Protein AF-A0A1C5AUF9-F1 (afdb_monomer)

InterPro domains:
  IPR007822 Lanthionine synthetase C-like [PF05147] (18-293)
  IPR007822 Lanthionine synthetase C-like [PR01950] (62-80)
  IPR007822 Lanthionine synthetase C-like [PR01950] (124-139)
  IPR007822 Lanthionine synthetase C-like [PR01950] (189-205)
  IPR007822 Lanthionine synthetase C-like [PR01950] (259-279)
  IPR007822 Lanthionine synthetase C-like [SM01260] (14-403)
  IPR033889 Type I lantibiotic biosynthesis cyclase [cd04793] (19-300)

pLDDT: mean 71.61, std 27.92, range [21.73, 98.44]

Secondary structure (DSSP, 8-state):
----PPPPPPPHHHHGGGBSSSSTTSHHHHHHHHHHHTSS-HHHHHHHHHHHTSSPPP-STT-BTTBSTTHHHHHHHHTTTTS--TTHHHHHHHHHHHHHHHHHHHHHHHHHHHTT--B-HHHH-SSSSHHHHHHHHHHH-TT-HHHHHHHHHHHHHTS-EEETTEEE-TT-BSS-SSTTS--TT-EEE-STTTSHHHHHHHHT-SS---TTHHHHHHHHHHHHHHH-EEETTTEEE--SEEEHHHHHHT-----S-----TTTSHHHHHHHHHHHHHHHT-HHHHHHHHHHHHT-------------PPPP--PPP--------------------------------------------PPPPP-------PPPP------HHHHTTSHHHHHHHHH-S-HHHHHHTTT--HHHHHHHHH-

Radius of gyration: 28.09 Å; Cα contacts (8 Å, |Δi|>4): 528; chains: 1; bounding box: 86×80×64 Å

Structure (mmCIF, N/CA/C/O backbone):
data_AF-A0A1C5AUF9-F1
#
_entry.id   AF-A0A1C5AUF9-F1
#
loop_
_atom_site.group_PDB
_atom_site.id
_atom_site.type_symbol
_atom_site.label_atom_id
_atom_site.label_alt_id
_atom_site.label_comp_id
_atom_site.label_asym_id
_atom_site.label_entity_id
_atom_site.label_seq_id
_atom_site.pdbx_PDB_ins_code
_atom_site.Cartn_x
_atom_site.Cartn_y
_atom_site.Cartn_z
_atom_site.occupancy
_atom_site.B_iso_or_equiv
_atom_site.auth_seq_id
_atom_site.auth_comp_id
_atom_site.auth_asym_id
_atom_site.auth_atom_id
_atom_site.pdbx_PDB_model_num
ATOM 1 N N . MET A 1 1 ? 33.845 -41.736 15.725 1.00 33.25 1 MET A N 1
ATOM 2 C CA . MET A 1 1 ? 33.008 -40.514 15.767 1.00 33.25 1 MET A CA 1
ATOM 3 C C . MET A 1 1 ? 33.434 -39.618 14.617 1.00 33.25 1 MET A C 1
ATOM 5 O O . MET A 1 1 ? 34.630 -39.524 14.386 1.00 33.25 1 MET A O 1
ATOM 9 N N . ALA A 1 2 ? 32.500 -38.995 13.899 1.00 22.56 2 ALA A N 1
ATOM 10 C CA . ALA A 1 2 ? 32.798 -38.002 12.867 1.00 22.56 2 ALA A CA 1
ATOM 11 C C . ALA A 1 2 ? 31.788 -36.859 13.002 1.00 22.56 2 ALA A C 1
ATOM 13 O O . ALA A 1 2 ? 30.585 -37.113 13.024 1.00 22.56 2 ALA A O 1
ATOM 14 N N . ALA A 1 3 ? 32.269 -35.625 13.149 1.00 23.73 3 ALA A N 1
ATOM 15 C CA . ALA A 1 3 ? 31.406 -34.461 13.301 1.00 23.73 3 ALA A CA 1
ATOM 16 C C . ALA A 1 3 ? 30.906 -34.001 11.926 1.00 23.73 3 ALA A C 1
ATOM 18 O O . ALA A 1 3 ? 31.696 -33.598 11.073 1.00 23.73 3 ALA A O 1
ATOM 19 N N . THR A 1 4 ? 29.594 -34.049 11.707 1.00 26.20 4 THR A N 1
ATOM 20 C CA . THR A 1 4 ? 28.961 -33.423 10.543 1.00 26.20 4 THR A CA 1
ATOM 21 C C . THR A 1 4 ? 28.940 -31.912 10.741 1.00 26.20 4 THR A C 1
ATOM 23 O O . THR A 1 4 ? 28.246 -31.422 11.632 1.00 26.20 4 THR A O 1
ATOM 26 N N . ALA A 1 5 ? 29.691 -31.175 9.922 1.00 27.53 5 ALA A N 1
ATOM 27 C CA . ALA A 1 5 ? 29.622 -29.718 9.905 1.00 27.53 5 ALA A CA 1
ATOM 28 C C . ALA A 1 5 ? 28.194 -29.257 9.560 1.00 27.53 5 ALA A C 1
ATOM 30 O O . ALA A 1 5 ? 27.571 -29.787 8.637 1.00 27.53 5 ALA A O 1
ATOM 31 N N . GLY A 1 6 ? 27.678 -28.285 10.316 1.00 25.98 6 GLY A N 1
ATOM 32 C CA . GLY A 1 6 ? 26.399 -27.643 10.012 1.00 25.98 6 GLY A CA 1
ATOM 33 C C . GLY A 1 6 ? 26.478 -26.778 8.746 1.00 25.98 6 GLY A C 1
ATOM 34 O O . GLY A 1 6 ? 27.580 -26.473 8.280 1.00 25.98 6 GLY A O 1
ATOM 35 N N . PRO A 1 7 ? 25.330 -26.364 8.180 1.00 29.45 7 PRO A N 1
ATOM 36 C CA . PRO A 1 7 ? 25.315 -25.457 7.040 1.00 29.45 7 PRO A CA 1
ATOM 37 C C . PRO A 1 7 ? 25.998 -24.134 7.409 1.00 29.45 7 PRO A C 1
ATOM 39 O O . PRO A 1 7 ? 25.666 -23.509 8.416 1.00 29.45 7 PRO A O 1
ATOM 42 N N . THR A 1 8 ? 26.949 -23.707 6.580 1.00 30.69 8 THR A N 1
ATOM 43 C CA . THR A 1 8 ? 27.569 -22.381 6.670 1.00 30.69 8 THR A CA 1
ATOM 44 C C . THR A 1 8 ? 26.497 -21.305 6.536 1.00 30.69 8 THR A C 1
ATOM 46 O O . THR A 1 8 ? 25.658 -21.387 5.636 1.00 30.69 8 THR A O 1
ATOM 49 N N . GLY A 1 9 ? 26.516 -20.311 7.427 1.00 26.94 9 GLY A N 1
ATOM 50 C CA . GLY A 1 9 ? 25.504 -19.257 7.458 1.00 26.94 9 GLY A CA 1
ATOM 51 C C . GLY A 1 9 ? 25.420 -18.485 6.141 1.00 26.94 9 GLY A C 1
ATOM 52 O O . GLY A 1 9 ? 26.437 -18.192 5.519 1.00 26.94 9 GLY A O 1
ATOM 53 N N . THR A 1 10 ? 24.201 -18.144 5.729 1.00 33.69 10 THR A N 1
ATOM 54 C CA . THR A 1 10 ? 23.951 -17.223 4.615 1.00 33.69 10 THR A CA 1
ATOM 55 C C . THR A 1 10 ? 24.486 -15.836 4.956 1.00 33.69 10 THR A C 1
ATOM 57 O O . THR A 1 10 ? 24.072 -15.255 5.961 1.00 33.69 10 THR A O 1
ATOM 60 N N . ASP A 1 11 ? 25.370 -15.294 4.119 1.00 31.67 11 ASP A N 1
ATOM 61 C CA . ASP A 1 11 ? 25.977 -13.981 4.337 1.00 31.67 11 ASP A CA 1
ATOM 62 C C . ASP A 1 11 ? 24.919 -12.875 4.468 1.00 31.67 11 ASP A C 1
ATOM 64 O O . ASP A 1 11 ? 24.238 -12.525 3.500 1.00 31.67 11 ASP A O 1
ATOM 68 N N . ALA A 1 12 ? 24.854 -12.228 5.636 1.00 35.97 12 ALA A N 1
ATOM 69 C CA . ALA A 1 12 ? 24.032 -11.029 5.844 1.00 35.97 12 ALA A CA 1
ATOM 70 C C . ALA A 1 12 ? 24.390 -9.892 4.858 1.00 35.97 12 ALA A C 1
ATOM 72 O O . ALA A 1 12 ? 23.558 -9.046 4.532 1.00 35.97 12 ALA A O 1
ATOM 73 N N . ASN A 1 13 ? 25.616 -9.923 4.324 1.00 39.50 13 ASN A N 1
ATOM 74 C CA . ASN A 1 13 ? 26.130 -9.020 3.295 1.00 39.50 13 ASN A CA 1
ATOM 75 C C . ASN A 1 13 ? 25.461 -9.221 1.912 1.00 39.50 13 ASN A C 1
ATOM 77 O O . ASN A 1 13 ? 25.527 -8.344 1.052 1.00 39.50 13 ASN A O 1
ATOM 81 N N . GLY A 1 14 ? 24.806 -10.366 1.679 1.00 43.06 14 GLY A N 1
ATOM 82 C CA . GLY A 1 14 ? 24.034 -10.640 0.464 1.00 43.06 14 GLY A CA 1
ATOM 83 C C . GLY A 1 14 ? 22.660 -9.964 0.466 1.00 43.06 14 GLY A C 1
ATOM 84 O O . GLY A 1 14 ? 22.284 -9.335 -0.523 1.00 43.06 14 GLY A O 1
ATOM 85 N N . ALA A 1 15 ? 21.940 -10.029 1.592 1.00 46.25 15 ALA A N 1
ATOM 86 C CA . ALA A 1 15 ? 20.560 -9.547 1.707 1.00 46.25 15 ALA A CA 1
ATOM 87 C C . ALA A 1 15 ? 20.418 -8.040 1.407 1.00 46.25 15 ALA A C 1
ATOM 89 O O . ALA A 1 15 ? 19.512 -7.630 0.680 1.00 46.25 15 ALA A O 1
ATOM 90 N N . GLY A 1 16 ? 21.358 -7.211 1.877 1.00 56.56 16 GLY A N 1
ATOM 91 C CA . GLY A 1 16 ? 21.344 -5.768 1.605 1.00 56.56 16 GLY A CA 1
ATOM 92 C C . GLY A 1 16 ? 21.433 -5.418 0.112 1.00 56.56 16 GLY A C 1
ATOM 93 O O . GLY A 1 16 ? 20.796 -4.470 -0.342 1.00 56.56 16 GLY A O 1
ATOM 94 N N . ARG A 1 17 ? 22.149 -6.221 -0.691 1.00 65.19 17 ARG A N 1
ATOM 95 C CA . ARG A 1 17 ? 22.413 -5.925 -2.114 1.00 65.19 17 ARG A CA 1
ATOM 96 C C . ARG A 1 17 ? 21.151 -5.920 -2.976 1.00 65.19 17 ARG A C 1
ATOM 98 O O . ARG A 1 17 ? 21.140 -5.240 -3.996 1.00 65.19 17 ARG A O 1
ATOM 105 N N . GLN A 1 18 ? 20.109 -6.651 -2.578 1.00 72.12 18 GLN A N 1
ATOM 106 C CA . GLN A 1 18 ? 18.855 -6.794 -3.332 1.00 72.12 18 GLN A CA 1
ATOM 107 C C . GLN A 1 18 ? 17.702 -5.966 -2.741 1.00 72.12 18 GLN A C 1
ATOM 109 O O . GLN A 1 18 ? 16.544 -6.196 -3.083 1.00 72.12 18 GLN A O 1
ATOM 114 N N . SER A 1 19 ? 18.012 -5.017 -1.850 1.00 79.06 19 SER A N 1
ATOM 115 C CA . SER A 1 19 ? 17.078 -3.985 -1.388 1.00 79.06 19 SER A CA 1
ATOM 116 C C . SER A 1 19 ? 16.776 -2.978 -2.506 1.00 79.06 19 SER A C 1
ATOM 118 O O . SER A 1 19 ? 17.688 -2.525 -3.203 1.00 79.06 19 SER A O 1
ATOM 120 N N . LEU A 1 20 ? 15.503 -2.605 -2.646 1.00 79.25 20 LEU A N 1
ATOM 121 C CA . LEU A 1 20 ? 15.042 -1.492 -3.486 1.00 79.25 20 LEU A CA 1
ATOM 122 C C . LEU A 1 20 ? 15.353 -0.126 -2.848 1.00 79.25 20 LEU A C 1
ATOM 124 O O . LEU A 1 20 ? 15.585 0.841 -3.562 1.00 79.25 20 LEU A O 1
ATOM 128 N N . ALA A 1 21 ? 15.361 -0.054 -1.511 1.00 73.12 21 ALA A N 1
ATOM 129 C CA . ALA A 1 21 ? 15.494 1.196 -0.757 1.00 73.12 21 ALA A CA 1
ATOM 130 C C . ALA A 1 21 ? 16.937 1.542 -0.352 1.00 73.12 21 ALA A C 1
ATOM 132 O O . ALA A 1 21 ? 17.214 2.696 -0.053 1.00 73.12 21 ALA A O 1
ATOM 133 N N . THR A 1 22 ? 17.825 0.545 -0.276 1.00 73.69 22 THR A N 1
ATOM 134 C CA . THR A 1 22 ? 19.182 0.663 0.306 1.00 73.69 22 THR A CA 1
ATOM 135 C C . THR A 1 22 ? 20.179 -0.297 -0.367 1.00 73.69 22 THR A C 1
ATOM 137 O O . THR A 1 22 ? 21.037 -0.888 0.293 1.00 73.69 22 THR A O 1
ATOM 140 N N . GLY A 1 23 ? 19.975 -0.605 -1.648 1.00 77.94 23 GLY A N 1
ATOM 141 C CA . GLY A 1 23 ? 20.670 -1.695 -2.333 1.00 77.94 23 GLY A CA 1
ATOM 142 C C . GLY A 1 23 ? 20.795 -1.470 -3.833 1.00 77.94 23 GLY A C 1
ATOM 143 O O . GLY A 1 23 ? 20.321 -0.478 -4.382 1.00 77.94 23 GLY A O 1
ATOM 144 N N . ALA A 1 24 ? 21.436 -2.415 -4.522 1.00 81.00 24 ALA A N 1
ATOM 145 C CA . ALA A 1 24 ? 21.820 -2.259 -5.923 1.00 81.00 24 ALA A CA 1
ATOM 146 C C . ALA A 1 24 ? 20.633 -2.205 -6.903 1.00 81.00 24 ALA A C 1
ATOM 148 O O . ALA A 1 24 ? 20.858 -1.942 -8.078 1.00 81.00 24 ALA A O 1
ATOM 149 N N . VAL A 1 25 ? 19.397 -2.441 -6.447 1.00 82.19 25 VAL A N 1
ATOM 150 C CA . VAL A 1 25 ? 18.177 -2.394 -7.272 1.00 82.19 25 VAL A CA 1
ATOM 151 C C . VAL A 1 25 ? 17.653 -0.960 -7.448 1.00 82.19 25 VAL A C 1
ATOM 153 O O . VAL A 1 25 ? 17.018 -0.684 -8.459 1.00 82.19 25 VAL A O 1
ATOM 156 N N . GLY A 1 26 ? 17.952 -0.040 -6.521 1.00 84.19 26 GLY A N 1
ATOM 157 C CA . GLY A 1 26 ? 17.524 1.366 -6.593 1.00 84.19 26 GLY A CA 1
ATOM 158 C C . GLY A 1 26 ? 18.248 2.200 -7.668 1.00 84.19 26 GLY A C 1
ATOM 159 O O . GLY A 1 26 ? 17.587 2.717 -8.569 1.00 84.19 26 GLY A O 1
ATOM 160 N N . PRO A 1 27 ? 19.594 2.305 -7.652 1.00 88.44 27 PRO A N 1
ATOM 161 C CA . PRO A 1 27 ? 20.348 3.155 -8.585 1.00 88.44 27 PRO A CA 1
ATOM 162 C C . PRO A 1 27 ? 20.117 2.909 -10.088 1.00 88.44 27 PRO A C 1
ATOM 164 O O . PRO A 1 27 ? 20.083 3.882 -10.842 1.00 88.44 27 PRO A O 1
ATOM 167 N N . PRO A 1 28 ? 19.915 1.664 -10.570 1.00 89.75 28 PRO A N 1
ATOM 168 C CA . PRO A 1 28 ? 19.594 1.438 -11.973 1.00 89.75 28 PRO A CA 1
ATOM 169 C C . PRO A 1 28 ? 18.225 2.006 -12.385 1.00 89.75 28 PRO A C 1
ATOM 171 O O . PRO A 1 28 ? 18.042 2.265 -13.568 1.00 89.75 28 PRO A O 1
ATOM 174 N N . ILE A 1 29 ? 17.287 2.243 -11.453 1.00 90.25 29 ILE A N 1
ATOM 175 C CA . ILE A 1 29 ? 15.994 2.884 -11.757 1.00 90.25 29 ILE A CA 1
ATOM 176 C C . ILE A 1 29 ? 16.209 4.357 -12.111 1.00 90.25 29 ILE A C 1
ATOM 178 O O . ILE A 1 29 ? 15.753 4.781 -13.165 1.00 90.25 29 ILE A O 1
ATOM 182 N N . LEU A 1 30 ? 16.974 5.117 -11.313 1.00 88.12 30 LEU A N 1
ATOM 183 C CA . LEU A 1 30 ? 17.338 6.501 -11.663 1.00 88.12 30 LEU A CA 1
ATOM 184 C C . LEU A 1 30 ? 18.057 6.563 -13.022 1.00 88.12 30 LEU A C 1
ATOM 186 O O . LEU A 1 30 ? 17.772 7.438 -13.834 1.00 88.12 30 LEU A O 1
ATOM 190 N N . ALA A 1 31 ? 18.952 5.612 -13.302 1.00 88.88 31 ALA A N 1
ATOM 191 C CA . ALA A 1 31 ? 19.637 5.547 -14.592 1.00 88.88 31 ALA A CA 1
ATOM 192 C C . ALA A 1 31 ? 18.696 5.211 -15.767 1.00 88.88 31 ALA A C 1
ATOM 194 O O . ALA A 1 31 ? 18.905 5.716 -16.866 1.00 88.88 31 ALA A O 1
ATOM 195 N N . ILE A 1 32 ? 17.657 4.399 -15.547 1.00 91.81 32 ILE A N 1
ATOM 196 C CA . ILE A 1 32 ? 16.597 4.138 -16.534 1.00 91.81 32 ILE A CA 1
ATOM 197 C C . ILE A 1 32 ? 15.763 5.398 -16.784 1.00 91.81 32 ILE A C 1
ATOM 199 O O . ILE A 1 32 ? 15.571 5.756 -17.939 1.00 91.81 32 ILE A O 1
ATOM 203 N N . GLU A 1 33 ? 15.311 6.090 -15.735 1.00 91.69 33 GLU A N 1
ATOM 204 C CA . GLU A 1 33 ? 14.531 7.333 -15.862 1.00 91.69 33 GLU A CA 1
ATOM 205 C C . GLU A 1 33 ? 15.340 8.400 -16.629 1.00 91.69 33 GLU A C 1
ATOM 207 O O . GLU A 1 33 ? 14.836 8.983 -17.588 1.00 91.69 33 GLU A O 1
ATOM 212 N N . ARG A 1 34 ? 16.637 8.551 -16.315 1.00 91.38 34 ARG A N 1
ATOM 213 C CA . ARG A 1 34 ? 17.570 9.427 -17.052 1.00 91.38 34 ARG A CA 1
ATOM 214 C C . ARG A 1 34 ? 17.791 9.000 -18.511 1.00 91.38 34 ARG A C 1
ATOM 216 O O . ARG A 1 34 ? 17.912 9.842 -19.395 1.00 91.38 34 ARG A O 1
ATOM 223 N N . ALA A 1 35 ? 17.813 7.699 -18.797 1.00 93.56 35 ALA A N 1
ATOM 224 C CA . ALA A 1 35 ? 17.919 7.186 -20.167 1.00 93.56 35 ALA A CA 1
ATOM 225 C C . ALA A 1 35 ? 16.592 7.257 -20.961 1.00 93.56 35 ALA A C 1
ATOM 227 O O . ALA A 1 35 ? 16.604 7.126 -22.187 1.00 93.56 35 ALA A O 1
ATOM 228 N N . LEU A 1 36 ? 15.458 7.469 -20.281 1.00 90.44 36 LEU A N 1
ATOM 229 C CA . LEU A 1 36 ? 14.142 7.721 -20.878 1.00 90.44 36 LEU A CA 1
ATOM 230 C C . LEU A 1 36 ? 13.905 9.219 -21.136 1.00 90.44 36 LEU A C 1
ATOM 232 O O . LEU A 1 36 ? 13.379 9.567 -22.189 1.00 90.44 36 LEU A O 1
ATOM 236 N N . ASN A 1 37 ? 14.305 10.101 -20.210 1.00 92.81 37 ASN A N 1
ATOM 237 C CA . ASN A 1 37 ? 14.143 11.556 -20.346 1.00 92.81 37 ASN A CA 1
ATOM 238 C C . ASN A 1 37 ? 15.262 12.238 -21.170 1.00 92.81 37 ASN A C 1
ATOM 240 O O . ASN A 1 37 ? 15.118 13.397 -21.554 1.00 92.81 37 ASN A O 1
ATOM 244 N N . GLY A 1 38 ? 16.356 11.526 -21.470 1.00 92.62 38 GLY A N 1
ATOM 245 C CA . GLY A 1 38 ? 17.486 12.018 -22.269 1.00 92.62 38 GLY A CA 1
ATOM 246 C C . GLY A 1 38 ? 18.614 12.686 -21.470 1.00 92.62 38 GLY A C 1
ATOM 247 O O . GLY A 1 38 ? 19.607 13.095 -22.067 1.00 92.62 38 GLY A O 1
ATOM 248 N N . ALA A 1 39 ? 18.511 12.761 -20.139 1.00 92.19 39 ALA A N 1
ATOM 249 C CA . ALA A 1 39 ? 19.560 13.262 -19.245 1.00 92.19 39 ALA A CA 1
ATOM 250 C C . ALA A 1 39 ? 20.654 12.216 -18.918 1.00 92.19 39 ALA A C 1
ATOM 252 O O . ALA A 1 39 ? 21.554 12.477 -18.119 1.00 92.19 39 ALA A O 1
ATOM 253 N N . GLY A 1 40 ? 20.587 11.023 -19.513 1.00 93.12 40 GLY A N 1
ATOM 254 C CA . GLY A 1 40 ? 21.568 9.947 -19.375 1.00 93.12 40 GLY A CA 1
ATOM 255 C C . GLY A 1 40 ? 21.466 8.921 -20.507 1.00 93.12 40 GLY A C 1
ATOM 256 O O . GLY A 1 40 ? 20.676 9.079 -21.437 1.00 93.12 40 GLY A O 1
ATOM 257 N N . ASP A 1 41 ? 22.274 7.860 -20.440 1.00 94.12 41 ASP A N 1
ATOM 258 C CA . ASP A 1 41 ? 22.422 6.896 -21.535 1.00 94.12 41 ASP A CA 1
ATOM 259 C C . ASP A 1 41 ? 22.083 5.440 -21.152 1.00 94.12 41 ASP A C 1
ATOM 261 O O . ASP A 1 41 ? 22.224 4.990 -20.009 1.00 94.12 41 ASP A O 1
ATOM 265 N N . TRP A 1 42 ? 21.671 4.664 -22.159 1.00 95.19 42 TRP A N 1
ATOM 266 C CA . TRP A 1 42 ? 21.262 3.268 -21.982 1.00 95.19 42 TRP A CA 1
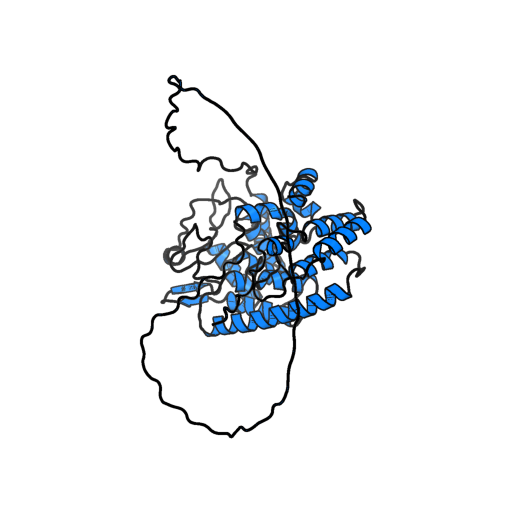ATOM 267 C C . TRP A 1 42 ? 22.409 2.294 -21.680 1.00 95.19 42 TRP A C 1
ATOM 269 O O . TRP A 1 42 ? 22.140 1.220 -21.145 1.00 95.19 42 TRP A O 1
ATOM 279 N N . THR A 1 43 ? 23.666 2.643 -21.959 1.00 95.88 43 THR A N 1
ATOM 280 C CA . THR A 1 43 ? 24.844 1.833 -21.598 1.00 95.88 43 THR A CA 1
ATOM 281 C C . THR A 1 43 ? 25.077 1.903 -20.094 1.00 95.88 43 THR A C 1
ATOM 283 O O . THR A 1 43 ? 25.205 0.868 -19.442 1.00 95.88 43 THR A O 1
ATOM 286 N N . THR A 1 44 ? 25.041 3.110 -19.520 1.00 93.50 44 THR A N 1
ATOM 287 C CA . THR A 1 44 ? 25.112 3.331 -18.067 1.00 93.50 44 THR A CA 1
ATOM 288 C C . THR A 1 44 ? 23.960 2.630 -17.345 1.00 93.50 44 THR A C 1
ATOM 290 O O . THR A 1 44 ? 24.196 1.873 -16.398 1.00 93.50 44 THR A O 1
ATOM 293 N N . ALA A 1 45 ? 22.724 2.786 -17.834 1.00 91.94 45 ALA A N 1
ATOM 294 C CA . ALA A 1 45 ? 21.568 2.063 -17.302 1.00 91.94 45 ALA A CA 1
ATOM 295 C C . ALA A 1 45 ? 21.747 0.533 -17.384 1.00 91.94 45 ALA A C 1
ATOM 297 O O . ALA A 1 45 ? 21.507 -0.173 -16.402 1.00 91.94 45 ALA A O 1
ATOM 298 N N . HIS A 1 46 ? 22.224 0.004 -18.517 1.00 92.44 46 HIS A N 1
ATOM 299 C CA . HIS A 1 46 ? 22.445 -1.432 -18.698 1.00 92.44 46 HIS A CA 1
ATOM 300 C C . HIS A 1 46 ? 23.544 -1.989 -17.782 1.00 92.44 46 HIS A C 1
ATOM 302 O O . HIS A 1 46 ? 23.338 -3.023 -17.146 1.00 92.44 46 HIS A O 1
ATOM 308 N N . HIS A 1 47 ? 24.676 -1.292 -17.640 1.00 91.12 47 HIS A N 1
ATOM 309 C CA . HIS A 1 47 ? 25.742 -1.671 -16.707 1.00 91.12 47 HIS A CA 1
ATOM 310 C C . HIS A 1 47 ? 25.245 -1.722 -15.256 1.00 91.12 47 HIS A C 1
ATOM 312 O O . HIS A 1 47 ? 25.588 -2.646 -14.514 1.00 91.12 47 HIS A O 1
ATOM 318 N N . LEU A 1 48 ? 24.407 -0.765 -14.848 1.00 90.94 48 LEU A N 1
ATOM 319 C CA . LEU A 1 48 ? 23.825 -0.739 -13.507 1.00 90.94 48 LEU A CA 1
ATOM 320 C C . LEU A 1 48 ? 22.816 -1.879 -13.294 1.00 90.94 48 LEU A C 1
ATOM 322 O O . LEU A 1 48 ? 22.902 -2.560 -12.270 1.00 90.94 48 LEU A O 1
ATOM 326 N N . VAL A 1 49 ? 21.933 -2.158 -14.264 1.00 89.44 49 VAL A N 1
ATOM 327 C CA . VAL A 1 49 ? 21.011 -3.312 -14.220 1.00 89.44 49 VAL A CA 1
ATOM 328 C C . VAL A 1 49 ? 21.788 -4.627 -14.136 1.00 89.44 49 VAL A C 1
ATOM 330 O O . VAL A 1 49 ? 21.549 -5.420 -13.226 1.00 89.44 49 VAL A O 1
ATOM 333 N N . ALA A 1 50 ? 22.768 -4.839 -15.020 1.00 86.62 50 ALA A N 1
ATOM 334 C CA . ALA A 1 50 ? 23.590 -6.047 -15.037 1.00 86.62 50 ALA A CA 1
ATOM 335 C C . ALA A 1 50 ? 24.360 -6.237 -13.719 1.00 86.62 50 ALA A C 1
ATOM 337 O O . ALA A 1 50 ? 24.443 -7.354 -13.205 1.00 86.62 50 ALA A O 1
ATOM 338 N N . ARG A 1 51 ? 24.867 -5.150 -13.114 1.00 86.00 51 ARG A N 1
ATOM 339 C CA . ARG A 1 51 ? 25.501 -5.177 -11.786 1.00 86.00 51 ARG A CA 1
ATOM 340 C C . ARG A 1 51 ? 24.508 -5.568 -10.688 1.00 86.00 51 ARG A C 1
ATOM 342 O O . ARG A 1 51 ? 24.867 -6.369 -9.825 1.00 86.00 51 ARG A O 1
ATOM 349 N N . ALA A 1 52 ? 23.278 -5.056 -10.725 1.00 83.94 52 ALA A N 1
ATOM 350 C CA . ALA A 1 52 ? 22.221 -5.388 -9.767 1.00 83.94 52 ALA A CA 1
ATOM 351 C C . ALA A 1 52 ? 21.802 -6.869 -9.839 1.00 83.94 52 ALA A C 1
ATOM 353 O O . ALA A 1 52 ? 21.652 -7.520 -8.806 1.00 83.94 52 ALA A O 1
ATOM 354 N N . THR A 1 53 ? 21.685 -7.426 -11.049 1.00 82.56 53 THR A N 1
ATOM 355 C CA . THR A 1 53 ? 21.286 -8.826 -11.290 1.00 82.56 53 THR A CA 1
ATOM 356 C C . THR A 1 53 ? 22.462 -9.805 -11.409 1.00 82.56 53 THR A C 1
ATOM 358 O O . THR A 1 53 ? 22.259 -10.964 -11.759 1.00 82.56 53 THR A O 1
ATOM 361 N N . SER A 1 54 ? 23.694 -9.366 -11.127 1.00 79.00 54 SER A N 1
ATOM 362 C CA . SER A 1 54 ? 24.929 -10.169 -11.245 1.00 79.00 54 SER A CA 1
ATOM 363 C C . SER A 1 54 ? 25.046 -11.319 -10.236 1.00 79.00 54 SER A C 1
ATOM 365 O O . SER A 1 54 ? 25.896 -12.194 -10.381 1.00 79.00 54 SER A O 1
ATOM 367 N N . SER A 1 55 ? 24.235 -11.295 -9.177 1.00 73.31 55 SER A N 1
ATOM 368 C CA . SER A 1 55 ? 24.272 -12.236 -8.054 1.00 73.31 55 SER A CA 1
ATOM 369 C C . SER A 1 55 ? 22.970 -13.053 -8.000 1.00 73.31 55 SER A C 1
ATOM 371 O O . SER A 1 55 ? 21.933 -12.533 -8.416 1.00 73.31 55 SER A O 1
ATOM 373 N N . PRO A 1 56 ? 22.970 -14.293 -7.468 1.00 77.38 56 PRO A N 1
ATOM 374 C CA . PRO A 1 56 ? 21.754 -15.098 -7.336 1.00 77.38 56 PRO A CA 1
ATOM 375 C C . PRO A 1 56 ? 20.638 -14.349 -6.594 1.00 77.38 56 PRO A C 1
ATOM 377 O O . PRO A 1 56 ? 20.838 -13.889 -5.471 1.00 77.38 56 PRO A O 1
ATOM 380 N N . ILE A 1 57 ? 19.476 -14.209 -7.234 1.00 82.12 57 ILE A N 1
ATOM 381 C CA . ILE A 1 57 ? 18.328 -13.456 -6.707 1.00 82.12 57 ILE A CA 1
ATOM 382 C C . ILE A 1 57 ? 17.608 -14.291 -5.639 1.00 82.12 57 ILE A C 1
ATOM 384 O O . ILE A 1 57 ? 17.293 -15.455 -5.898 1.00 82.12 57 ILE A O 1
ATOM 388 N N . ASP A 1 58 ? 17.312 -13.712 -4.469 1.00 81.88 58 ASP A N 1
ATOM 389 C CA . ASP A 1 58 ? 16.509 -14.401 -3.453 1.00 81.88 58 ASP A CA 1
ATOM 390 C C . ASP A 1 58 ? 15.075 -14.602 -3.966 1.00 81.88 58 ASP A C 1
ATOM 392 O O . ASP A 1 58 ? 14.374 -13.659 -4.343 1.00 81.88 58 ASP A O 1
ATOM 396 N N . ALA A 1 59 ? 14.671 -15.870 -4.006 1.00 83.81 59 ALA A N 1
ATOM 397 C CA . ALA A 1 59 ? 13.402 -16.374 -4.517 1.00 83.81 59 ALA A CA 1
ATOM 398 C C . ALA A 1 59 ? 12.617 -17.139 -3.424 1.00 83.81 59 ALA A C 1
ATOM 400 O O . ALA A 1 59 ? 11.812 -18.029 -3.716 1.00 83.81 59 ALA A O 1
ATOM 401 N N . GLY A 1 60 ? 12.902 -16.852 -2.150 1.00 82.56 60 GLY A N 1
ATOM 402 C CA . GLY A 1 60 ? 12.250 -17.429 -0.981 1.00 82.56 60 GLY A CA 1
ATOM 403 C C . GLY A 1 60 ? 10.827 -16.906 -0.748 1.00 82.56 60 GLY A C 1
ATOM 404 O O . GLY A 1 60 ? 10.326 -16.022 -1.430 1.00 82.56 60 GLY A O 1
ATOM 405 N N . ARG A 1 61 ? 10.136 -17.449 0.261 1.00 81.88 61 ARG A N 1
ATOM 406 C CA . ARG A 1 61 ? 8.751 -17.041 0.590 1.00 81.88 61 ARG A CA 1
ATOM 407 C C . ARG A 1 61 ? 8.629 -15.747 1.405 1.00 81.88 61 ARG A C 1
ATOM 409 O O . ARG A 1 61 ? 7.516 -15.269 1.590 1.00 81.88 61 ARG A O 1
ATOM 416 N N . HIS A 1 62 ? 9.744 -15.229 1.916 1.00 79.56 62 HIS A N 1
ATOM 417 C CA . HIS A 1 62 ? 9.799 -14.090 2.838 1.00 79.56 62 HIS A CA 1
ATOM 418 C C . HIS A 1 62 ? 10.006 -12.735 2.127 1.00 79.56 62 HIS A C 1
ATOM 420 O O . HIS A 1 62 ? 9.951 -11.688 2.765 1.00 79.56 62 HIS A O 1
ATOM 426 N N . ILE A 1 63 ? 10.268 -12.769 0.818 1.00 82.56 63 ILE A N 1
ATOM 427 C CA . ILE A 1 63 ? 10.593 -11.618 -0.032 1.00 82.56 63 ILE A CA 1
ATOM 428 C C . ILE A 1 63 ? 9.340 -10.810 -0.412 1.00 82.56 63 ILE A C 1
ATOM 430 O O . ILE A 1 63 ? 8.220 -11.317 -0.332 1.00 82.56 63 ILE A O 1
ATOM 434 N N . GLY A 1 64 ? 9.514 -9.573 -0.880 1.00 85.75 64 GLY A N 1
ATOM 435 C CA . GLY A 1 64 ? 8.413 -8.670 -1.242 1.00 85.75 64 GLY A CA 1
ATOM 436 C C . GLY A 1 64 ? 8.832 -7.612 -2.256 1.00 85.75 64 GLY A C 1
ATOM 437 O O . GLY A 1 64 ? 9.888 -7.730 -2.872 1.00 85.75 64 GLY A O 1
ATOM 438 N N . LEU A 1 65 ? 8.018 -6.571 -2.450 1.00 87.25 65 LEU A N 1
ATOM 439 C CA . LEU A 1 65 ? 8.291 -5.534 -3.457 1.00 87.25 65 LEU A CA 1
ATOM 440 C C . LEU A 1 65 ? 9.654 -4.852 -3.258 1.00 87.25 65 LEU A C 1
ATOM 442 O O . LEU A 1 65 ? 10.297 -4.478 -4.233 1.00 87.25 65 LEU A O 1
ATOM 446 N N . TYR A 1 66 ? 10.108 -4.721 -2.010 1.00 85.19 66 TYR A N 1
ATOM 447 C CA . TYR A 1 66 ? 11.340 -4.006 -1.676 1.00 85.19 66 TYR A CA 1
ATOM 448 C C . TYR A 1 66 ? 12.585 -4.893 -1.554 1.00 85.19 66 TYR A C 1
ATOM 450 O O . TYR A 1 66 ? 13.670 -4.364 -1.312 1.00 85.19 66 TYR A O 1
ATOM 458 N N . HIS A 1 67 ? 12.467 -6.216 -1.717 1.00 84.38 67 HIS A N 1
ATOM 459 C CA . HIS A 1 67 ? 13.608 -7.126 -1.607 1.00 84.38 67 HIS A CA 1
ATOM 460 C C . HIS A 1 67 ? 13.449 -8.390 -2.464 1.00 84.38 67 HIS A C 1
ATOM 462 O O . HIS A 1 67 ? 12.409 -9.042 -2.414 1.00 84.38 67 HIS A O 1
ATOM 468 N N . GLY A 1 68 ? 14.503 -8.779 -3.189 1.00 83.75 68 GLY A N 1
ATOM 469 C CA . GLY A 1 68 ? 14.581 -10.064 -3.899 1.00 83.75 68 GLY A CA 1
ATOM 470 C C . GLY A 1 68 ? 13.764 -10.126 -5.199 1.00 83.75 68 GLY A C 1
ATOM 471 O O . GLY A 1 68 ? 13.628 -9.141 -5.928 1.00 83.75 68 GLY A O 1
ATOM 472 N N . ALA A 1 69 ? 13.235 -11.309 -5.526 1.00 84.69 69 ALA A N 1
ATOM 473 C CA . ALA A 1 69 ? 12.612 -11.607 -6.820 1.00 84.69 69 ALA A CA 1
ATOM 474 C C . ALA A 1 69 ? 11.374 -10.776 -7.244 1.00 84.69 69 ALA A C 1
ATOM 476 O O . ALA A 1 69 ? 11.082 -10.814 -8.439 1.00 84.69 69 ALA A O 1
ATOM 477 N N . PRO A 1 70 ? 10.643 -10.038 -6.379 1.00 86.25 70 PRO A N 1
ATOM 478 C CA . PRO A 1 70 ? 9.649 -9.046 -6.814 1.00 86.25 70 PRO A CA 1
ATOM 479 C C . PRO A 1 70 ? 10.239 -7.645 -7.062 1.00 86.25 70 PRO A C 1
ATOM 481 O O . PRO A 1 70 ? 9.721 -6.917 -7.909 1.00 86.25 70 PRO A O 1
ATOM 484 N N . ALA A 1 71 ? 11.346 -7.284 -6.403 1.00 87.31 71 ALA A N 1
ATOM 485 C CA . ALA A 1 71 ? 12.027 -6.002 -6.608 1.00 87.31 71 ALA A CA 1
ATOM 486 C C . ALA A 1 71 ? 12.716 -5.923 -7.984 1.00 87.31 71 ALA A C 1
ATOM 488 O O . ALA A 1 71 ? 12.699 -4.883 -8.641 1.00 87.31 71 ALA A O 1
ATOM 489 N N . VAL A 1 72 ? 13.286 -7.036 -8.463 1.00 86.06 72 VAL A N 1
ATOM 490 C CA . VAL A 1 72 ? 13.969 -7.071 -9.769 1.00 86.06 72 VAL A CA 1
ATOM 491 C C . VAL A 1 72 ? 13.001 -6.855 -10.950 1.00 86.06 72 VAL A C 1
ATOM 493 O O . VAL A 1 72 ? 13.320 -6.035 -11.804 1.00 86.06 72 VAL A O 1
ATOM 496 N N . PRO A 1 73 ? 11.803 -7.473 -11.026 1.00 86.62 73 PRO A N 1
ATOM 497 C CA . PRO A 1 73 ? 10.770 -7.097 -11.992 1.00 86.62 73 PRO A CA 1
ATOM 498 C C . PRO A 1 73 ? 10.361 -5.633 -11.919 1.00 86.62 73 PRO A C 1
ATOM 500 O O . PRO A 1 73 ? 10.196 -5.033 -12.970 1.00 86.62 73 PRO A O 1
ATOM 503 N N . PHE A 1 74 ? 10.226 -5.042 -10.725 1.00 88.69 74 PHE A N 1
ATOM 504 C CA . PHE A 1 74 ? 9.903 -3.617 -10.618 1.00 88.69 74 PHE A CA 1
ATOM 505 C C . PHE A 1 74 ? 10.943 -2.756 -11.358 1.00 88.69 74 PHE A C 1
ATOM 507 O O . PHE A 1 74 ? 10.580 -1.958 -12.220 1.00 88.69 74 PHE A O 1
ATOM 514 N N . LEU A 1 75 ? 12.233 -3.017 -11.116 1.00 89.75 75 LEU A N 1
ATOM 515 C CA . LEU A 1 75 ? 13.344 -2.413 -11.855 1.00 89.75 75 LEU A CA 1
ATOM 516 C C . LEU A 1 75 ? 13.269 -2.692 -13.371 1.00 89.75 75 LEU A C 1
ATOM 518 O O . LEU A 1 75 ? 13.267 -1.764 -14.178 1.00 89.75 75 LEU A O 1
ATOM 522 N N . LEU A 1 76 ? 13.199 -3.963 -13.781 1.00 90.06 76 LEU A N 1
ATOM 523 C CA . LEU A 1 76 ? 13.229 -4.333 -15.203 1.00 90.06 76 LEU A CA 1
ATOM 524 C C . LEU A 1 76 ? 12.007 -3.820 -15.980 1.00 90.06 76 LEU A C 1
ATOM 526 O O . LEU A 1 76 ? 12.078 -3.692 -17.200 1.00 90.06 76 LEU A O 1
ATOM 530 N N . ASN A 1 77 ? 10.900 -3.524 -15.296 1.00 90.31 77 ASN A N 1
ATOM 531 C CA . ASN A 1 77 ? 9.688 -2.994 -15.906 1.00 90.31 77 ASN A CA 1
ATOM 532 C C . ASN A 1 77 ? 9.666 -1.464 -16.027 1.00 90.31 77 ASN A C 1
ATOM 534 O O . ASN A 1 77 ? 8.890 -0.957 -16.834 1.00 90.31 77 ASN A O 1
ATOM 538 N N . ALA A 1 78 ? 10.520 -0.731 -15.304 1.00 89.25 78 ALA A N 1
ATOM 539 C CA . ALA A 1 78 ? 10.768 0.681 -15.603 1.00 89.25 78 ALA A CA 1
ATOM 540 C C . ALA A 1 78 ? 11.431 0.833 -16.987 1.00 89.25 78 ALA A C 1
ATOM 542 O O . ALA A 1 78 ? 11.078 1.712 -17.766 1.00 89.25 78 ALA A O 1
ATOM 543 N N . ALA A 1 79 ? 12.323 -0.099 -17.351 1.00 90.69 79 ALA A N 1
ATOM 544 C CA . ALA A 1 79 ? 13.080 -0.082 -18.608 1.00 90.69 79 ALA A CA 1
ATOM 545 C C . ALA A 1 79 ? 12.262 -0.361 -19.889 1.00 90.69 79 ALA A C 1
ATOM 547 O O . ALA A 1 79 ? 12.859 -0.584 -20.946 1.00 90.69 79 ALA A O 1
ATOM 548 N N . THR A 1 80 ? 10.928 -0.393 -19.794 1.00 90.69 80 THR A N 1
ATOM 549 C CA . THR A 1 80 ? 9.997 -0.628 -20.911 1.00 90.69 80 THR A CA 1
ATOM 550 C C . THR A 1 80 ? 8.912 0.452 -21.006 1.00 90.69 80 THR A C 1
ATOM 552 O O . THR A 1 80 ? 7.831 0.175 -21.517 1.00 90.69 80 THR A O 1
ATOM 555 N N . ALA A 1 81 ? 9.158 1.652 -20.466 1.00 88.44 81 ALA A N 1
ATOM 556 C CA . ALA A 1 81 ? 8.227 2.785 -20.523 1.00 88.44 81 ALA A CA 1
ATOM 557 C C . ALA A 1 81 ? 8.179 3.489 -21.900 1.00 88.44 81 ALA A C 1
ATOM 559 O O . ALA A 1 81 ? 7.286 4.289 -22.144 1.00 88.44 81 ALA A O 1
ATOM 560 N N . ASP A 1 82 ? 9.121 3.174 -22.793 1.00 90.69 82 ASP A N 1
ATOM 561 C CA . ASP A 1 82 ? 9.198 3.603 -24.198 1.00 90.69 82 ASP A CA 1
ATOM 562 C C . ASP A 1 82 ? 8.822 2.467 -25.176 1.00 90.69 82 ASP A C 1
ATOM 564 O O . ASP A 1 82 ? 9.357 2.383 -26.283 1.00 90.69 82 ASP A O 1
ATOM 568 N N . ASP A 1 83 ? 7.976 1.533 -24.726 1.00 88.81 83 ASP A N 1
ATOM 569 C CA . ASP A 1 83 ? 7.507 0.330 -25.438 1.00 88.81 83 ASP A CA 1
ATOM 570 C C . ASP A 1 83 ? 8.596 -0.667 -25.901 1.00 88.81 83 ASP A C 1
ATOM 572 O O . ASP A 1 83 ? 8.308 -1.656 -26.581 1.00 88.81 83 ASP A O 1
ATOM 576 N N . ARG A 1 84 ? 9.860 -0.490 -25.487 1.00 90.56 84 ARG A N 1
ATOM 577 C CA . ARG A 1 84 ? 10.974 -1.393 -25.840 1.00 90.56 84 ARG A CA 1
ATOM 578 C C . ARG A 1 84 ? 11.302 -2.366 -24.706 1.00 90.56 84 ARG A C 1
ATOM 580 O O . ARG A 1 84 ? 11.958 -1.999 -23.731 1.00 90.56 84 ARG A O 1
ATOM 587 N N . ASP A 1 85 ? 10.931 -3.642 -24.846 1.00 89.38 85 ASP A N 1
ATOM 588 C CA . ASP A 1 85 ? 11.292 -4.669 -23.852 1.00 89.38 85 ASP A CA 1
ATOM 589 C C . ASP A 1 85 ? 12.753 -5.144 -23.977 1.00 89.38 85 ASP A C 1
ATOM 591 O O . ASP A 1 85 ? 13.065 -6.195 -24.540 1.00 89.38 85 ASP A O 1
ATOM 595 N N . ARG A 1 86 ? 13.660 -4.356 -23.389 1.00 90.44 86 ARG A N 1
ATOM 596 C CA . ARG A 1 86 ? 15.108 -4.622 -23.301 1.00 90.44 86 ARG A CA 1
ATOM 597 C C . ARG A 1 86 ? 15.470 -5.885 -22.507 1.00 90.44 86 ARG A C 1
ATOM 599 O O . ARG A 1 86 ? 16.602 -6.351 -22.605 1.00 90.44 86 ARG A O 1
ATOM 606 N N . TYR A 1 87 ? 14.550 -6.429 -21.704 1.00 89.88 87 TYR A N 1
ATOM 607 C CA . TYR A 1 87 ? 14.842 -7.460 -20.699 1.00 89.88 87 TYR A CA 1
ATOM 608 C C . TYR A 1 87 ? 13.835 -8.625 -20.703 1.00 89.88 87 TYR A C 1
ATOM 610 O O . TYR A 1 87 ? 13.705 -9.343 -19.705 1.00 89.88 87 TYR A O 1
ATOM 618 N N . ALA A 1 88 ? 13.153 -8.848 -21.832 1.00 88.19 88 ALA A N 1
ATOM 619 C CA . ALA A 1 88 ? 11.979 -9.714 -21.963 1.00 88.19 88 ALA A CA 1
ATOM 620 C C . ALA A 1 88 ? 12.140 -11.114 -21.342 1.00 88.19 88 ALA A C 1
ATOM 622 O O . ALA A 1 88 ? 11.266 -11.578 -20.608 1.00 88.19 88 ALA A O 1
ATOM 623 N N . ALA A 1 89 ? 13.274 -11.785 -21.574 1.00 83.12 89 ALA A N 1
ATOM 624 C CA . ALA A 1 89 ? 13.533 -13.123 -21.034 1.00 83.12 89 ALA A CA 1
ATOM 625 C C . ALA A 1 89 ? 13.641 -13.136 -19.494 1.00 83.12 89 ALA A C 1
ATOM 627 O O . ALA A 1 89 ? 13.071 -14.010 -18.833 1.00 83.12 89 ALA A O 1
ATOM 628 N N . ALA A 1 90 ? 14.326 -12.145 -18.912 1.00 85.06 90 ALA A N 1
ATOM 629 C CA . ALA A 1 90 ? 14.462 -11.999 -17.464 1.00 85.06 90 ALA A CA 1
ATOM 630 C C . ALA A 1 90 ? 13.119 -11.616 -16.821 1.00 85.06 90 ALA A C 1
ATOM 632 O O . ALA A 1 90 ? 12.687 -12.271 -15.867 1.00 85.06 90 ALA A O 1
ATOM 633 N N . ARG A 1 91 ? 12.410 -10.639 -17.410 1.00 88.81 91 ARG A N 1
ATOM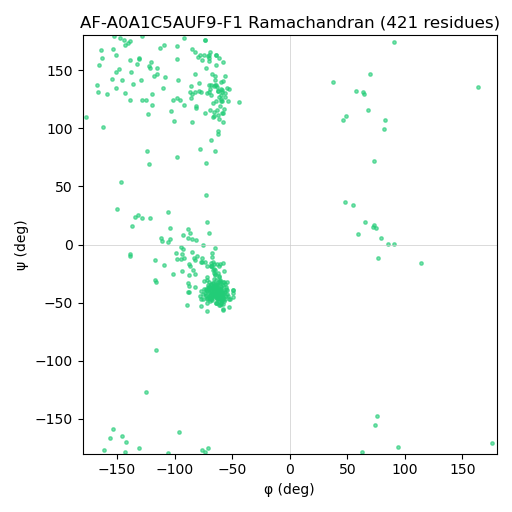 634 C CA . ARG A 1 91 ? 11.040 -10.246 -17.036 1.00 88.81 91 ARG A CA 1
ATOM 635 C C . ARG A 1 91 ? 10.093 -11.442 -17.028 1.00 88.81 91 ARG A C 1
ATOM 637 O O . ARG A 1 91 ? 9.479 -11.721 -16.003 1.00 88.81 91 ARG A O 1
ATOM 644 N N . GLN A 1 92 ? 10.013 -12.205 -18.119 1.00 85.88 92 GLN A N 1
ATOM 645 C CA . GLN A 1 92 ? 9.109 -13.354 -18.223 1.00 85.88 92 GLN A CA 1
ATOM 646 C C . GLN A 1 92 ? 9.437 -14.451 -17.192 1.00 85.88 92 GLN A C 1
ATOM 648 O O . GLN A 1 92 ? 8.528 -15.045 -16.603 1.00 85.88 92 GLN A O 1
ATOM 653 N N . SER A 1 93 ? 10.725 -14.717 -16.945 1.00 84.94 93 SER A N 1
ATOM 654 C CA . SER A 1 93 ? 11.162 -15.701 -15.948 1.00 84.94 93 SER A CA 1
ATOM 655 C C . SER A 1 93 ? 10.754 -15.300 -14.526 1.00 84.94 93 SER A C 1
ATOM 657 O O . SER A 1 93 ? 10.099 -16.077 -13.823 1.00 84.94 93 SER A O 1
ATOM 659 N N . LEU A 1 94 ? 11.058 -14.061 -14.128 1.00 87.56 94 LEU A N 1
ATOM 660 C CA . LEU A 1 94 ? 10.753 -13.544 -12.794 1.00 87.56 94 LEU A CA 1
ATOM 661 C C . LEU A 1 94 ? 9.244 -13.332 -12.588 1.00 87.56 94 LEU A C 1
ATOM 663 O O . LEU A 1 94 ? 8.723 -13.708 -11.542 1.00 87.56 94 LEU A O 1
ATOM 667 N N . THR A 1 95 ? 8.500 -12.874 -13.598 1.00 89.12 95 THR A N 1
ATOM 668 C CA . THR A 1 95 ? 7.024 -12.828 -13.580 1.00 89.12 95 THR A CA 1
ATOM 669 C C . THR A 1 95 ? 6.414 -14.203 -13.290 1.00 89.12 95 THR A C 1
ATOM 671 O O . THR A 1 95 ? 5.524 -14.330 -12.444 1.00 89.12 95 THR A O 1
ATOM 674 N N . ARG A 1 96 ? 6.926 -15.271 -13.920 1.00 89.06 96 ARG A N 1
ATOM 675 C CA . ARG A 1 96 ? 6.492 -16.657 -13.659 1.00 89.06 96 ARG A CA 1
ATOM 676 C C . ARG A 1 96 ? 6.837 -17.127 -12.235 1.00 89.06 96 ARG A C 1
ATOM 678 O O . ARG A 1 96 ? 6.179 -18.033 -11.715 1.00 89.06 96 ARG A O 1
ATOM 685 N N . HIS A 1 97 ? 7.848 -16.537 -11.595 1.00 89.62 97 HIS A N 1
ATOM 686 C CA . HIS A 1 97 ? 8.128 -16.738 -10.174 1.00 89.62 97 HIS A CA 1
ATOM 687 C C . HIS A 1 97 ? 7.157 -15.940 -9.285 1.00 89.62 97 HIS A C 1
ATOM 689 O O . HIS A 1 97 ? 6.486 -16.546 -8.452 1.00 89.62 97 HIS A O 1
ATOM 695 N N . VAL A 1 98 ? 7.005 -14.627 -9.497 1.00 91.06 98 VAL A N 1
ATOM 696 C CA . VAL A 1 98 ? 6.124 -13.745 -8.704 1.00 91.06 98 VAL A CA 1
ATOM 697 C C . VAL A 1 98 ? 4.678 -14.248 -8.697 1.00 91.06 98 VAL A C 1
ATOM 699 O O . VAL A 1 98 ? 4.099 -14.408 -7.624 1.00 91.06 98 VAL A O 1
ATOM 702 N N . ARG A 1 99 ? 4.116 -14.618 -9.859 1.00 94.62 99 ARG A N 1
ATOM 703 C CA . ARG A 1 99 ? 2.774 -15.232 -9.955 1.00 94.62 99 ARG A CA 1
ATOM 704 C C . ARG A 1 99 ? 2.643 -16.484 -9.070 1.00 94.62 99 ARG A C 1
ATOM 706 O O . ARG A 1 99 ? 1.659 -16.657 -8.354 1.00 94.62 99 ARG A O 1
ATOM 713 N N . ARG A 1 100 ? 3.669 -17.343 -9.046 1.00 94.12 100 ARG A N 1
ATOM 714 C CA . ARG A 1 100 ? 3.709 -18.558 -8.209 1.00 94.12 100 ARG A CA 1
ATOM 715 C C . ARG A 1 100 ? 3.815 -18.233 -6.715 1.00 94.12 100 ARG A C 1
ATOM 717 O O . ARG A 1 100 ? 3.161 -18.897 -5.913 1.00 94.12 100 ARG A O 1
ATOM 724 N N . LEU A 1 101 ? 4.616 -17.231 -6.352 1.00 93.44 101 LEU A N 1
ATOM 725 C CA . LEU A 1 101 ? 4.765 -16.750 -4.978 1.00 93.44 101 LEU A CA 1
ATOM 726 C C . LEU A 1 101 ? 3.438 -16.187 -4.447 1.00 93.44 101 LEU A C 1
ATOM 728 O O . LEU A 1 101 ? 3.015 -16.576 -3.360 1.00 93.44 101 LEU A O 1
ATOM 732 N N . VAL A 1 102 ? 2.740 -15.362 -5.237 1.00 96.06 102 VAL A N 1
ATOM 733 C CA . VAL A 1 102 ? 1.413 -14.824 -4.890 1.00 96.06 102 VAL A CA 1
ATOM 734 C C . VAL A 1 102 ? 0.414 -15.950 -4.635 1.00 96.06 102 VAL A C 1
ATOM 736 O O . VAL A 1 102 ? -0.163 -15.989 -3.551 1.00 96.06 102 VAL A O 1
ATOM 739 N N . ARG A 1 103 ? 0.274 -16.923 -5.553 1.00 96.94 103 ARG A N 1
ATOM 740 C CA . ARG A 1 103 ? -0.608 -18.091 -5.344 1.00 96.94 103 ARG A CA 1
ATOM 741 C C . ARG A 1 103 ? -0.318 -18.801 -4.013 1.00 96.94 103 ARG A C 1
ATOM 743 O O . ARG A 1 103 ? -1.242 -19.066 -3.253 1.00 96.94 103 ARG A O 1
ATOM 750 N N . GLN A 1 104 ? 0.957 -19.067 -3.707 1.00 96.06 104 GLN A N 1
ATOM 751 C CA . GLN A 1 104 ? 1.351 -19.755 -2.468 1.00 96.06 104 GLN A CA 1
ATOM 752 C C . GLN A 1 104 ? 1.056 -18.940 -1.201 1.00 96.06 104 GLN A C 1
ATOM 754 O O . GLN A 1 104 ? 0.633 -19.515 -0.199 1.00 96.06 104 GLN A O 1
ATOM 759 N N . ARG A 1 105 ? 1.266 -17.618 -1.227 1.00 96.19 105 ARG A N 1
ATOM 760 C CA . ARG A 1 105 ? 0.986 -16.738 -0.080 1.00 96.19 105 ARG A CA 1
ATOM 761 C C . ARG A 1 105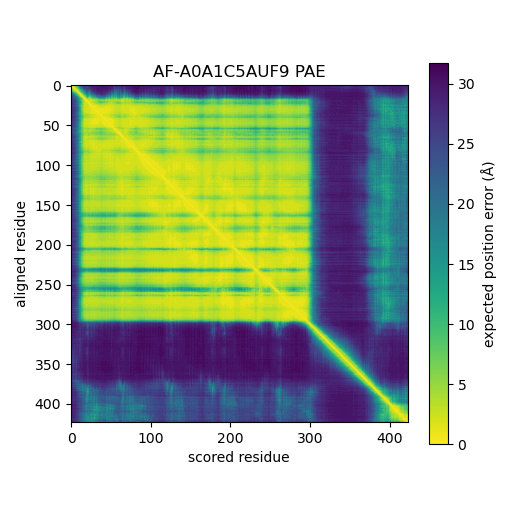 ? -0.510 -16.565 0.146 1.00 96.19 105 ARG A C 1
ATOM 763 O O . ARG A 1 105 ? -0.942 -16.644 1.289 1.00 96.19 105 ARG A O 1
ATOM 770 N N . LEU A 1 106 ? -1.297 -16.437 -0.925 1.00 97.50 106 LEU A N 1
ATOM 771 C CA . LEU A 1 106 ? -2.758 -16.405 -0.843 1.00 97.50 106 LEU A CA 1
ATOM 772 C C . LEU A 1 106 ? -3.317 -17.688 -0.215 1.00 97.50 106 LEU A C 1
ATOM 774 O O . LEU A 1 106 ? -4.172 -17.586 0.653 1.00 97.50 106 LEU A O 1
ATOM 778 N N . THR A 1 107 ? -2.798 -18.878 -0.555 1.00 97.12 107 THR A N 1
ATOM 779 C CA . THR A 1 107 ? -3.217 -20.135 0.104 1.00 97.12 107 THR A CA 1
ATOM 780 C C . THR A 1 107 ? -2.994 -20.102 1.621 1.00 97.12 107 THR A C 1
ATOM 782 O O . THR A 1 107 ? -3.894 -20.461 2.377 1.00 97.12 107 THR A O 1
ATOM 785 N N . VAL A 1 108 ? -1.818 -19.645 2.070 1.00 96.50 108 VAL A N 1
ATOM 786 C CA . VAL A 1 108 ? -1.473 -19.557 3.503 1.00 96.50 108 VAL A CA 1
ATOM 787 C C . VAL A 1 108 ? -2.335 -18.517 4.222 1.00 96.50 108 VAL A C 1
ATOM 789 O O . VAL A 1 108 ? -2.863 -18.797 5.297 1.00 96.50 108 VAL A O 1
ATOM 792 N N . ALA A 1 109 ? -2.521 -17.345 3.615 1.00 96.56 109 ALA A N 1
ATOM 793 C CA . ALA A 1 109 ? -3.331 -16.268 4.173 1.00 96.56 109 ALA A CA 1
ATOM 794 C C . ALA A 1 109 ? -4.826 -16.639 4.248 1.00 96.56 109 ALA A C 1
ATOM 796 O O . ALA A 1 109 ? -5.525 -16.289 5.200 1.00 96.56 109 ALA A O 1
ATOM 797 N N . ASP A 1 110 ? -5.316 -17.430 3.292 1.00 95.44 110 ASP A N 1
ATOM 798 C CA . ASP A 1 110 ? -6.659 -18.005 3.326 1.00 95.44 110 ASP A CA 1
ATOM 799 C C . ASP A 1 110 ? -6.835 -19.058 4.424 1.00 95.44 110 ASP A C 1
ATOM 801 O O . ASP A 1 110 ? -7.881 -19.088 5.075 1.00 95.44 110 ASP A O 1
ATOM 805 N N . ASP A 1 111 ? -5.829 -19.904 4.667 1.00 95.75 111 ASP A N 1
ATOM 806 C CA . ASP A 1 111 ? -5.844 -20.832 5.802 1.00 95.75 111 ASP A CA 1
ATOM 807 C C . ASP A 1 111 ? -5.805 -20.096 7.144 1.00 95.75 111 ASP A C 1
ATOM 809 O O . ASP A 1 111 ? -6.503 -20.503 8.073 1.00 95.75 111 ASP A O 1
ATOM 813 N N . ARG A 1 112 ? -5.063 -18.986 7.245 1.00 94.88 112 ARG A N 1
ATOM 814 C CA . ARG A 1 112 ? -5.083 -18.110 8.423 1.00 94.88 112 ARG A CA 1
ATOM 815 C C . ARG A 1 112 ? -6.466 -17.489 8.636 1.00 94.88 112 ARG A C 1
ATOM 817 O O . ARG A 1 112 ? -7.006 -17.594 9.738 1.00 94.88 112 ARG A O 1
ATOM 824 N N . LEU A 1 113 ? -7.063 -16.887 7.599 1.00 92.69 113 LEU A N 1
ATOM 825 C CA . LEU A 1 113 ? -8.410 -16.304 7.680 1.00 92.69 113 LEU A CA 1
ATOM 826 C C . LEU A 1 113 ? -9.453 -17.351 8.100 1.00 92.69 113 LEU A C 1
ATOM 828 O O . LEU A 1 113 ? -10.275 -17.067 8.968 1.00 92.69 113 LEU A O 1
ATOM 832 N N . ARG A 1 114 ? -9.390 -18.577 7.556 1.00 91.19 114 ARG A N 1
ATOM 833 C CA . ARG A 1 114 ? -10.257 -19.699 7.970 1.00 91.19 114 ARG A CA 1
ATOM 834 C C . ARG A 1 114 ? -10.088 -20.098 9.441 1.00 91.19 114 ARG A C 1
ATOM 836 O O . ARG A 1 114 ? -11.025 -20.631 10.025 1.00 91.19 114 ARG A O 1
ATOM 843 N N . ARG A 1 115 ? -8.916 -19.859 10.037 1.00 91.69 115 ARG A N 1
ATOM 844 C CA . ARG A 1 115 ? -8.597 -20.171 11.443 1.00 91.69 115 ARG A CA 1
ATOM 845 C C . ARG A 1 115 ? -8.865 -19.013 12.412 1.00 91.69 115 ARG A C 1
ATOM 847 O O . ARG A 1 115 ? -8.677 -19.198 13.609 1.00 91.69 115 ARG A O 1
ATOM 854 N N . GLY A 1 116 ? -9.263 -17.833 11.926 1.00 89.12 116 GLY A N 1
ATOM 855 C CA . GLY A 1 116 ? -9.489 -16.645 12.764 1.00 89.12 116 GLY A CA 1
ATOM 856 C C . GLY A 1 116 ? -8.223 -16.089 13.438 1.00 89.12 116 GLY A C 1
ATOM 857 O O . GLY A 1 116 ? -8.319 -15.369 14.432 1.00 89.12 116 GLY A O 1
ATOM 858 N N . GLN A 1 117 ? -7.038 -16.439 12.929 1.00 91.31 117 GLN A N 1
ATOM 859 C CA . GLN A 1 117 ? -5.755 -16.047 13.522 1.00 91.31 117 GLN A CA 1
ATOM 860 C C . GLN A 1 117 ? -5.344 -14.622 13.094 1.00 91.31 117 GLN A C 1
ATOM 862 O O . GLN A 1 117 ? -5.626 -14.248 11.950 1.00 91.31 117 GLN A O 1
ATOM 867 N N . PRO A 1 118 ? -4.663 -13.835 13.953 1.00 91.62 118 PRO A N 1
ATOM 868 C CA . PRO A 1 118 ? -4.110 -12.523 13.600 1.00 91.62 118 PRO A CA 1
ATOM 869 C C . PRO A 1 118 ? -3.167 -12.585 12.395 1.00 91.62 118 PRO A C 1
ATOM 871 O O . PRO A 1 118 ? -2.464 -13.577 12.202 1.00 91.62 118 PRO A O 1
ATOM 874 N N . GLY A 1 119 ? -3.184 -11.539 11.568 1.00 92.62 119 GLY A N 1
ATOM 875 C CA . GLY A 1 119 ? -2.275 -11.385 10.433 1.00 92.62 119 GLY A CA 1
ATOM 876 C C . GLY A 1 119 ? -0.869 -10.957 10.859 1.00 92.62 119 GLY A C 1
ATOM 877 O O . GLY A 1 119 ? -0.578 -10.777 12.036 1.00 92.62 119 GLY A O 1
ATOM 878 N N . THR A 1 120 ? 0.001 -10.737 9.874 1.00 94.50 120 THR A N 1
ATOM 879 C CA . THR A 1 120 ? 1.328 -10.130 10.080 1.00 94.50 120 THR A CA 1
ATOM 880 C C . THR A 1 120 ? 1.619 -9.137 8.959 1.00 94.50 120 THR A C 1
ATOM 882 O O . THR A 1 120 ? 1.057 -9.268 7.867 1.00 94.50 120 THR A O 1
ATOM 885 N N . PHE A 1 121 ? 2.533 -8.187 9.173 1.00 92.81 121 PHE A N 1
ATOM 886 C CA . PHE A 1 121 ? 2.992 -7.289 8.101 1.00 92.81 121 PHE A CA 1
ATOM 887 C C . PHE A 1 121 ? 3.479 -8.075 6.868 1.00 92.81 121 PHE A C 1
ATOM 889 O O . PHE A 1 121 ? 3.043 -7.815 5.747 1.00 92.81 121 PHE A O 1
ATOM 896 N N . ALA A 1 122 ? 4.268 -9.134 7.087 1.00 91.94 122 ALA A N 1
ATOM 897 C CA . ALA A 1 122 ? 4.779 -10.022 6.040 1.00 91.94 122 ALA A CA 1
ATOM 898 C C . ALA A 1 122 ? 3.699 -10.838 5.295 1.00 91.94 122 ALA A C 1
ATOM 900 O O . ALA A 1 122 ? 4.017 -11.562 4.348 1.00 91.94 122 ALA A O 1
ATOM 901 N N . GLU A 1 123 ? 2.426 -10.740 5.679 1.00 95.00 123 GLU A N 1
ATOM 902 C CA . GLU A 1 123 ? 1.315 -11.262 4.891 1.00 95.00 123 GLU A CA 1
ATOM 903 C C . GLU A 1 123 ? 0.786 -10.223 3.897 1.00 95.00 123 GLU A C 1
ATOM 905 O O . GLU A 1 123 ? 0.684 -10.523 2.707 1.00 95.00 123 GLU A O 1
ATOM 910 N N . TYR A 1 124 ? 0.458 -9.011 4.355 1.00 95.19 124 TYR A N 1
ATOM 911 C CA . TYR A 1 124 ? -0.352 -8.068 3.577 1.00 95.19 124 TYR A CA 1
ATOM 912 C C . TYR A 1 124 ? 0.331 -6.756 3.186 1.00 95.19 124 TYR A C 1
ATOM 914 O O . TYR A 1 124 ? -0.216 -6.070 2.334 1.00 95.19 124 TYR A O 1
ATOM 922 N N . ASP A 1 125 ? 1.476 -6.384 3.755 1.00 95.19 125 ASP A N 1
ATOM 923 C CA . ASP A 1 125 ? 2.017 -5.026 3.616 1.00 95.19 125 ASP A CA 1
ATOM 924 C C . ASP A 1 125 ? 2.619 -4.668 2.234 1.00 95.19 125 ASP A C 1
ATOM 926 O O . ASP A 1 125 ? 2.589 -5.452 1.276 1.00 95.19 125 ASP A O 1
ATOM 930 N N . ILE A 1 126 ? 3.144 -3.439 2.115 1.00 94.19 126 ILE A N 1
ATOM 931 C CA . ILE A 1 126 ? 3.818 -2.960 0.899 1.00 94.19 126 ILE A CA 1
ATOM 932 C C . ILE A 1 126 ? 5.244 -3.512 0.770 1.00 94.19 126 ILE A C 1
ATOM 934 O O . ILE A 1 126 ? 5.679 -3.838 -0.334 1.00 94.19 126 ILE A O 1
ATOM 938 N N . PHE A 1 127 ? 5.999 -3.588 1.864 1.00 90.12 127 PHE A N 1
ATOM 939 C CA . PHE A 1 127 ? 7.436 -3.875 1.811 1.00 90.12 127 PHE A CA 1
ATOM 940 C C . PHE A 1 127 ? 7.734 -5.346 1.517 1.00 90.12 127 PHE A C 1
ATOM 942 O O . PHE A 1 127 ? 8.539 -5.670 0.637 1.00 90.12 127 PHE A O 1
ATOM 949 N N . TYR A 1 128 ? 7.038 -6.223 2.229 1.00 87.69 128 TYR A N 1
ATOM 950 C CA . TYR A 1 128 ? 7.248 -7.661 2.275 1.00 87.69 128 TYR A CA 1
ATOM 951 C C . TYR A 1 128 ? 6.044 -8.436 1.730 1.00 87.69 128 TYR A C 1
ATOM 953 O O . TYR A 1 128 ? 6.239 -9.512 1.173 1.00 87.69 128 TYR A O 1
ATOM 961 N N . GLY A 1 129 ? 4.819 -7.933 1.898 1.00 94.25 129 GLY A N 1
ATOM 962 C CA . GLY A 1 129 ? 3.561 -8.665 1.756 1.00 94.25 129 GLY A CA 1
ATOM 963 C C . GLY A 1 129 ? 2.839 -8.574 0.406 1.00 94.25 129 GLY A C 1
ATOM 964 O O . GLY A 1 129 ? 3.398 -8.281 -0.661 1.00 94.25 129 GLY A O 1
ATOM 965 N N . LEU A 1 130 ? 1.549 -8.917 0.454 1.00 96.31 130 LEU A N 1
ATOM 966 C CA . LEU A 1 130 ? 0.683 -9.004 -0.718 1.00 96.31 130 LEU A CA 1
ATOM 967 C C . LEU A 1 130 ? 0.335 -7.639 -1.330 1.00 96.31 130 LEU A C 1
ATOM 969 O O . LEU A 1 130 ? 0.268 -7.586 -2.553 1.00 96.31 130 LEU A O 1
ATOM 973 N N . VAL A 1 131 ? 0.167 -6.540 -0.580 1.00 96.56 131 VAL A N 1
ATOM 974 C CA . VAL A 1 131 ? -0.171 -5.237 -1.196 1.00 96.56 131 VAL A CA 1
ATOM 975 C C . VAL A 1 131 ? 0.933 -4.769 -2.144 1.00 96.56 131 VAL A C 1
ATOM 977 O O . VAL A 1 131 ? 0.639 -4.402 -3.281 1.00 96.56 131 VAL A O 1
ATOM 980 N N . GLY A 1 132 ? 2.204 -4.843 -1.738 1.00 93.94 132 GLY A N 1
ATOM 981 C CA . GLY A 1 132 ? 3.320 -4.460 -2.612 1.00 93.94 132 GLY A CA 1
ATOM 982 C C . GLY A 1 132 ? 3.408 -5.338 -3.859 1.00 93.94 132 GLY A C 1
ATOM 983 O O . GLY A 1 132 ? 3.591 -4.852 -4.976 1.00 93.94 132 GLY A O 1
ATOM 984 N N . THR A 1 133 ? 3.191 -6.642 -3.689 1.00 93.94 133 THR A N 1
ATOM 985 C CA . THR A 1 133 ? 3.190 -7.582 -4.816 1.00 93.94 133 THR A CA 1
ATOM 986 C C . THR A 1 133 ? 1.982 -7.359 -5.743 1.00 93.94 133 THR A C 1
ATOM 988 O O . THR A 1 133 ? 2.107 -7.473 -6.960 1.00 93.94 133 THR A O 1
ATOM 991 N N . GLY A 1 134 ? 0.825 -6.969 -5.200 1.00 94.94 134 GLY A N 1
ATOM 992 C CA . GLY A 1 134 ? -0.372 -6.591 -5.953 1.00 94.94 134 GLY A CA 1
ATOM 993 C C . GLY A 1 134 ? -0.211 -5.276 -6.718 1.00 94.94 134 GLY A C 1
ATOM 994 O O . GLY A 1 134 ? -0.638 -5.190 -7.866 1.00 94.94 134 GLY A O 1
ATOM 995 N N . ALA A 1 135 ? 0.478 -4.285 -6.144 1.00 93.00 135 ALA A N 1
ATOM 996 C CA . ALA A 1 135 ? 0.807 -3.035 -6.828 1.00 93.00 135 ALA A CA 1
ATOM 997 C C . ALA A 1 135 ? 1.700 -3.271 -8.063 1.00 93.00 135 ALA A C 1
ATOM 999 O O . ALA A 1 135 ? 1.445 -2.677 -9.114 1.00 93.00 135 ALA A O 1
ATOM 1000 N N . LEU A 1 136 ? 2.679 -4.182 -7.949 1.00 91.56 136 LEU A N 1
ATOM 1001 C CA . LEU A 1 136 ? 3.526 -4.653 -9.053 1.00 91.56 136 LEU A CA 1
ATOM 1002 C C . LEU A 1 136 ? 2.716 -5.383 -10.136 1.00 91.56 136 LEU A C 1
ATOM 1004 O O . LEU A 1 136 ? 2.888 -5.085 -11.317 1.00 91.56 136 LEU A O 1
ATOM 1008 N N . LEU A 1 137 ? 1.822 -6.307 -9.754 1.00 93.50 137 LEU A N 1
ATOM 1009 C CA . LEU A 1 137 ? 0.941 -6.988 -10.711 1.00 93.50 137 LEU A CA 1
ATOM 1010 C C . LEU A 1 137 ? 0.049 -5.978 -11.450 1.00 93.50 137 LEU A C 1
ATOM 1012 O O . LEU A 1 137 ? 0.068 -5.941 -12.673 1.00 93.50 137 LEU A O 1
ATOM 1016 N N . LEU A 1 138 ? -0.652 -5.092 -10.742 1.00 92.12 138 LEU A N 1
ATOM 1017 C CA . LEU A 1 138 ? -1.580 -4.128 -11.347 1.00 92.12 138 LEU A CA 1
ATOM 1018 C C . LEU A 1 138 ? -0.901 -3.069 -12.239 1.00 92.12 138 LEU A C 1
ATOM 1020 O O . LEU A 1 138 ? -1.581 -2.415 -13.021 1.00 92.12 138 LEU A O 1
ATOM 1024 N N . ARG A 1 139 ? 0.422 -2.857 -12.149 1.00 87.69 139 ARG A N 1
ATOM 1025 C CA . ARG A 1 139 ? 1.144 -1.947 -13.066 1.00 87.69 139 ARG A CA 1
ATOM 1026 C C . ARG A 1 139 ? 1.553 -2.614 -14.392 1.00 87.69 139 ARG A C 1
ATOM 1028 O O . ARG A 1 139 ? 1.780 -1.898 -15.360 1.00 87.69 139 ARG A O 1
ATOM 1035 N N . HIS A 1 140 ? 1.659 -3.947 -14.456 1.00 85.56 140 HIS A N 1
ATOM 1036 C CA . HIS A 1 140 ? 2.278 -4.638 -15.607 1.00 85.56 140 HIS A CA 1
ATOM 1037 C C . HIS A 1 140 ? 1.562 -5.912 -16.085 1.00 85.56 140 HIS A C 1
ATOM 1039 O O . HIS A 1 140 ? 1.930 -6.471 -17.114 1.00 85.56 140 HIS A O 1
ATOM 1045 N N . LEU A 1 141 ? 0.589 -6.402 -15.319 1.00 89.06 141 LEU A N 1
ATOM 1046 C CA . LEU A 1 141 ? -0.182 -7.628 -15.530 1.00 89.06 141 LEU A CA 1
ATOM 1047 C C . LEU A 1 141 ? -1.631 -7.435 -15.008 1.00 89.06 141 LEU A C 1
ATOM 1049 O O . LEU A 1 141 ? -2.069 -8.215 -14.156 1.00 89.06 141 LEU A O 1
ATOM 1053 N N . PRO A 1 142 ? -2.369 -6.390 -15.445 1.00 89.50 142 PRO A N 1
ATOM 1054 C CA . PRO A 1 142 ? -3.703 -6.079 -14.916 1.00 89.50 142 PRO A CA 1
ATOM 1055 C C . PRO A 1 142 ? -4.721 -7.207 -15.154 1.00 89.50 142 PRO A C 1
ATOM 1057 O O . PRO A 1 142 ? -5.613 -7.407 -14.334 1.00 89.50 142 PRO A O 1
ATOM 1060 N N . ASP A 1 143 ? -4.547 -8.004 -16.209 1.00 90.69 143 ASP A N 1
ATOM 1061 C CA . ASP A 1 143 ? -5.442 -9.112 -16.575 1.00 90.69 143 ASP A CA 1
ATOM 1062 C C . ASP A 1 143 ? -5.077 -10.459 -15.914 1.00 90.69 143 ASP A C 1
ATOM 1064 O O . ASP A 1 143 ? -5.651 -11.496 -16.242 1.00 90.69 143 ASP A O 1
ATOM 1068 N N . ALA A 1 144 ? -4.090 -10.497 -15.010 1.00 93.06 144 ALA A N 1
ATOM 1069 C CA . ALA A 1 144 ? -3.644 -11.749 -14.398 1.00 93.06 144 ALA A CA 1
ATOM 1070 C C . ALA A 1 144 ? -4.581 -12.234 -13.278 1.00 93.06 144 ALA A C 1
ATOM 1072 O O . ALA A 1 144 ? -4.865 -11.495 -12.335 1.00 93.06 144 ALA A O 1
ATOM 1073 N N . ASP A 1 145 ? -4.951 -13.522 -13.309 1.00 95.94 145 ASP A N 1
ATOM 1074 C CA . ASP A 1 145 ? -5.806 -14.173 -12.298 1.00 95.94 145 ASP A CA 1
ATOM 1075 C C . ASP A 1 145 ? -5.338 -13.901 -10.858 1.00 95.94 145 ASP A C 1
ATOM 1077 O O . ASP A 1 145 ? -6.138 -13.686 -9.950 1.00 95.94 145 ASP A O 1
ATOM 1081 N N . GLU A 1 146 ? -4.018 -13.891 -10.638 1.00 96.69 146 GLU A N 1
ATOM 1082 C CA . GLU A 1 146 ? -3.411 -13.642 -9.332 1.00 96.69 146 GLU A CA 1
ATOM 1083 C C . GLU A 1 146 ? -3.749 -12.270 -8.761 1.00 96.69 146 GLU A C 1
ATOM 1085 O O . GLU A 1 146 ? -3.825 -12.148 -7.542 1.00 96.69 146 GLU A O 1
ATOM 1090 N N . LEU A 1 147 ? -3.959 -11.257 -9.604 1.00 96.62 147 LEU A N 1
ATOM 1091 C CA . LEU A 1 147 ? -4.376 -9.934 -9.160 1.00 96.62 147 LEU A CA 1
ATOM 1092 C C . LEU A 1 147 ? -5.839 -9.949 -8.710 1.00 96.62 147 LEU A C 1
ATOM 1094 O O . LEU A 1 147 ? -6.138 -9.438 -7.633 1.00 96.62 147 LEU A O 1
ATOM 1098 N N . GLY A 1 148 ? -6.725 -10.606 -9.463 1.00 97.06 148 GLY A N 1
ATOM 1099 C CA . GLY A 1 148 ? -8.123 -10.800 -9.068 1.00 97.06 148 GLY A CA 1
ATOM 1100 C C . GLY A 1 148 ? -8.257 -11.599 -7.767 1.00 97.06 148 GLY A C 1
ATOM 1101 O O . GLY A 1 148 ? -8.990 -11.203 -6.857 1.00 97.06 148 GLY A O 1
ATOM 1102 N N . TYR A 1 149 ? -7.484 -12.679 -7.607 1.00 97.75 149 TYR A N 1
ATOM 1103 C CA . TYR A 1 149 ? -7.431 -13.443 -6.354 1.00 97.75 149 TYR A CA 1
ATOM 1104 C C . TYR A 1 149 ? -6.875 -12.612 -5.188 1.00 97.75 149 TYR A C 1
ATOM 1106 O O . TYR A 1 149 ? -7.390 -12.697 -4.072 1.00 97.75 149 TYR A O 1
ATOM 1114 N N . LEU A 1 150 ? -5.853 -11.785 -5.433 1.00 97.44 150 LEU A N 1
ATOM 1115 C CA . LEU A 1 150 ? -5.239 -10.924 -4.423 1.00 97.44 150 LEU A CA 1
ATOM 1116 C C . LEU A 1 150 ? -6.183 -9.799 -3.991 1.00 97.44 150 LEU A C 1
ATOM 1118 O O . LEU A 1 150 ? -6.383 -9.618 -2.794 1.00 97.44 150 LEU A O 1
ATOM 1122 N N . LEU A 1 151 ? -6.841 -9.106 -4.922 1.00 97.44 151 LEU A N 1
ATOM 1123 C CA . LEU A 1 151 ? -7.864 -8.111 -4.594 1.00 97.44 151 LEU A CA 1
ATOM 1124 C C . LEU A 1 151 ? -9.024 -8.761 -3.825 1.00 97.44 151 LEU A C 1
ATOM 1126 O O . LEU A 1 151 ? -9.408 -8.254 -2.775 1.00 97.44 151 LEU A O 1
ATOM 1130 N N . THR A 1 152 ? -9.502 -9.938 -4.249 1.00 97.81 152 THR A N 1
ATOM 1131 C CA . THR A 1 152 ? -10.550 -10.705 -3.539 1.00 97.81 152 THR A CA 1
ATOM 1132 C C . THR A 1 152 ? -10.123 -11.107 -2.120 1.00 97.81 152 THR A C 1
ATOM 1134 O O . THR A 1 152 ? -10.944 -11.172 -1.202 1.00 97.81 152 THR A O 1
ATOM 1137 N N . TYR A 1 153 ? -8.830 -11.352 -1.902 1.00 97.81 153 TYR A N 1
ATOM 1138 C CA . TYR A 1 153 ? -8.274 -11.541 -0.567 1.00 97.81 153 TYR A CA 1
ATOM 1139 C C . TYR A 1 153 ? -8.293 -10.235 0.254 1.00 97.81 153 TYR A C 1
ATOM 1141 O O . TYR A 1 153 ? -8.741 -10.251 1.400 1.00 97.81 153 TYR A O 1
ATOM 1149 N N . ILE A 1 154 ? -7.920 -9.086 -0.324 1.00 96.88 154 ILE A N 1
ATOM 1150 C CA . ILE A 1 154 ? -7.971 -7.772 0.348 1.00 96.88 154 ILE A CA 1
ATOM 1151 C C . ILE A 1 154 ? -9.418 -7.356 0.704 1.00 96.88 154 ILE A C 1
ATOM 1153 O O . ILE A 1 154 ? -9.660 -6.863 1.813 1.00 96.88 154 ILE A O 1
ATOM 1157 N N . THR A 1 155 ? -10.421 -7.621 -0.148 1.00 97.12 155 THR A N 1
ATOM 1158 C CA . THR A 1 155 ? -11.838 -7.316 0.172 1.00 97.12 155 THR A CA 1
ATOM 1159 C C . THR A 1 155 ? -12.403 -8.165 1.316 1.00 97.12 155 THR A C 1
ATOM 1161 O O . THR A 1 155 ? -13.369 -7.758 1.980 1.00 97.12 155 THR A O 1
ATOM 1164 N N . ARG A 1 156 ? -11.780 -9.323 1.581 1.00 97.12 156 ARG A N 1
ATOM 1165 C CA . ARG A 1 156 ? -12.043 -10.202 2.730 1.00 97.12 156 ARG A CA 1
ATOM 1166 C C . ARG A 1 156 ? -11.223 -9.820 3.965 1.00 97.12 156 ARG A C 1
ATOM 1168 O O . ARG A 1 156 ? -11.789 -9.804 5.051 1.00 97.12 156 ARG A O 1
ATOM 1175 N N . LEU A 1 157 ? -9.949 -9.451 3.816 1.00 97.12 157 LEU A N 1
ATOM 1176 C CA . LEU A 1 157 ? -9.066 -9.004 4.906 1.00 97.12 157 LEU A CA 1
ATOM 1177 C C . LEU A 1 157 ? -9.585 -7.737 5.608 1.00 97.12 157 LEU A C 1
ATOM 1179 O O . LEU A 1 157 ? -9.410 -7.551 6.806 1.00 97.12 157 LEU A O 1
ATOM 1183 N N . THR A 1 158 ? -10.277 -6.879 4.868 1.00 96.94 158 THR A N 1
ATOM 1184 C CA . THR A 1 158 ? -10.943 -5.669 5.376 1.00 96.94 158 THR A CA 1
ATOM 1185 C C . THR A 1 158 ? -12.248 -5.947 6.141 1.00 96.94 158 THR A C 1
ATOM 1187 O O . THR A 1 158 ? -12.928 -5.007 6.558 1.00 96.94 158 THR A O 1
ATOM 1190 N N . ARG A 1 159 ? -12.680 -7.209 6.292 1.00 96.31 159 ARG A N 1
ATOM 1191 C CA . ARG A 1 159 ? -13.888 -7.563 7.060 1.00 96.31 159 ARG A CA 1
ATOM 1192 C C . ARG A 1 159 ? -13.522 -7.699 8.545 1.00 96.31 159 ARG A C 1
ATOM 1194 O O . ARG A 1 159 ? -12.560 -8.401 8.846 1.00 96.31 159 ARG A O 1
ATOM 1201 N N . PRO A 1 160 ? -14.248 -7.056 9.480 1.00 93.75 160 PRO A N 1
ATOM 1202 C CA . PRO A 1 160 ? -13.967 -7.201 10.906 1.00 93.75 160 PRO A CA 1
ATOM 1203 C C . PRO A 1 160 ? -14.076 -8.651 11.390 1.00 93.75 160 PRO A C 1
ATOM 1205 O O . PRO A 1 160 ? -14.997 -9.371 11.003 1.00 93.75 160 PRO A O 1
ATOM 1208 N N . CYS A 1 161 ? -13.159 -9.048 12.267 1.00 91.25 161 CYS A N 1
ATOM 1209 C CA . CYS A 1 161 ? -13.137 -10.337 12.950 1.00 91.25 161 CYS A CA 1
ATOM 1210 C C . CYS A 1 161 ? -13.475 -10.164 14.443 1.00 91.25 161 CYS A C 1
ATOM 1212 O O . CYS A 1 161 ? -13.558 -9.043 14.950 1.00 91.25 161 CYS A O 1
ATOM 1214 N N . THR A 1 162 ? -13.657 -11.278 15.153 1.00 90.38 162 THR A N 1
ATOM 1215 C CA . THR A 1 162 ? -13.779 -11.296 16.618 1.00 90.38 162 THR A CA 1
ATOM 1216 C C . THR A 1 162 ? -12.657 -12.149 17.189 1.00 90.38 162 THR A C 1
ATOM 1218 O O . THR A 1 162 ? -12.464 -13.280 16.745 1.00 90.38 162 THR A O 1
ATOM 1221 N N . HIS A 1 163 ? -11.926 -11.619 18.166 1.00 86.25 163 HIS A N 1
ATOM 1222 C CA . HIS A 1 163 ? -10.801 -12.283 18.819 1.00 86.25 163 HIS A CA 1
ATOM 1223 C C . HIS A 1 163 ? -10.814 -11.902 20.308 1.00 86.25 163 HIS A C 1
ATOM 1225 O O . HIS A 1 163 ? -10.997 -10.733 20.642 1.00 86.25 163 HIS A O 1
ATOM 1231 N N . ASP A 1 164 ? -10.720 -12.888 21.203 1.00 86.06 164 ASP A N 1
ATOM 1232 C CA . ASP A 1 164 ? -10.926 -12.742 22.659 1.00 86.06 164 ASP A CA 1
ATOM 1233 C C . ASP A 1 164 ? -12.204 -11.961 23.043 1.00 86.06 164 ASP A C 1
ATOM 1235 O O . ASP A 1 164 ? -12.220 -11.158 23.973 1.00 86.06 164 ASP A O 1
ATOM 1239 N N . GLY A 1 165 ? -13.286 -12.146 22.278 1.00 87.19 165 GLY A N 1
ATOM 1240 C CA . GLY A 1 165 ? -14.557 -11.431 22.458 1.00 87.19 165 GLY A CA 1
ATOM 1241 C C . GLY A 1 165 ? -14.574 -9.978 21.957 1.00 87.19 165 GLY A C 1
ATOM 1242 O O . GLY A 1 165 ? -15.653 -9.406 21.814 1.00 87.19 165 GLY A O 1
ATOM 1243 N N . GLN A 1 166 ? -13.426 -9.384 21.617 1.00 91.19 166 GLN A N 1
ATOM 1244 C CA . GLN A 1 166 ? -13.357 -8.047 21.028 1.00 91.19 166 GLN A CA 1
ATOM 1245 C C . GLN A 1 166 ? -13.518 -8.108 19.503 1.00 91.19 166 GLN A C 1
ATOM 1247 O O . GLN A 1 166 ? -12.908 -8.938 18.828 1.00 91.19 166 GLN A O 1
ATOM 1252 N N . ARG A 1 167 ? -14.315 -7.190 18.940 1.00 93.44 167 ARG A N 1
ATOM 1253 C CA . ARG A 1 167 ? -14.421 -6.993 17.487 1.00 93.44 167 ARG A CA 1
ATOM 1254 C C . ARG A 1 167 ? -13.259 -6.127 16.995 1.00 93.44 167 ARG A C 1
ATOM 1256 O O . ARG A 1 167 ? -13.135 -4.974 17.407 1.00 93.44 167 ARG A O 1
ATOM 1263 N N . LEU A 1 168 ? -12.437 -6.676 16.108 1.00 95.44 168 LEU A N 1
ATOM 1264 C CA . LEU A 1 168 ? -11.209 -6.075 15.580 1.00 95.44 168 LEU A CA 1
ATOM 1265 C C . LEU A 1 168 ? -11.301 -5.932 14.046 1.00 95.44 168 LEU A C 1
ATOM 1267 O O . LEU A 1 168 ? -12.078 -6.649 13.410 1.00 95.44 168 LEU A O 1
ATOM 1271 N N . PRO A 1 169 ? -10.544 -5.023 13.408 1.00 95.94 169 PRO A N 1
ATOM 1272 C CA . PRO A 1 169 ? -10.389 -5.029 11.953 1.00 95.94 169 PRO A CA 1
ATOM 1273 C C . PRO A 1 169 ? -9.657 -6.301 11.490 1.00 95.94 169 PRO A C 1
ATOM 1275 O O . PRO A 1 169 ? -8.746 -6.771 12.163 1.00 95.94 169 PRO A O 1
ATOM 1278 N N . GLY A 1 170 ? -10.007 -6.858 10.327 1.00 95.62 170 GLY A N 1
ATOM 1279 C CA . GLY A 1 170 ? -9.441 -8.140 9.873 1.00 95.62 170 GLY A CA 1
ATOM 1280 C C . GLY A 1 170 ? -7.938 -8.123 9.542 1.00 95.62 170 GLY A C 1
ATOM 1281 O O . GLY A 1 170 ? -7.324 -9.189 9.482 1.00 95.62 170 GLY A O 1
ATOM 1282 N N . TRP A 1 171 ? -7.333 -6.936 9.394 1.00 96.56 171 TRP A N 1
ATOM 1283 C CA . TRP A 1 171 ? -5.883 -6.729 9.242 1.00 96.56 171 TRP A CA 1
ATOM 1284 C C . TRP A 1 171 ? -5.125 -6.570 10.576 1.00 96.56 171 TRP A C 1
ATOM 1286 O O . TRP A 1 171 ? -3.962 -6.161 10.580 1.00 96.56 171 TRP A O 1
ATOM 1296 N N . TRP A 1 172 ? -5.770 -6.892 11.704 1.00 97.06 172 TRP A N 1
ATOM 1297 C CA . TRP A 1 172 ? -5.139 -6.950 13.024 1.00 97.06 172 TRP A CA 1
ATOM 1298 C C . TRP A 1 172 ? -3.893 -7.840 13.027 1.00 97.06 172 TRP A C 1
ATOM 1300 O O . TRP A 1 172 ? -3.946 -8.972 12.535 1.00 97.06 172 TRP A O 1
ATOM 1310 N N . VAL A 1 173 ? -2.809 -7.353 13.629 1.00 95.94 173 VAL A N 1
ATOM 1311 C CA . VAL A 1 173 ? -1.581 -8.121 13.884 1.00 95.94 173 VAL A CA 1
ATOM 1312 C C . VAL A 1 173 ? -1.365 -8.260 15.389 1.00 95.94 173 VAL A C 1
ATOM 1314 O O . VAL A 1 173 ? -1.750 -7.375 16.150 1.00 95.94 173 VAL A O 1
ATOM 1317 N N . ASP A 1 174 ? -0.794 -9.380 15.833 1.00 94.25 174 ASP A N 1
ATOM 1318 C CA . ASP A 1 174 ? -0.537 -9.686 17.251 1.00 94.25 174 ASP A CA 1
ATOM 1319 C C . ASP A 1 174 ? 0.896 -9.381 17.715 1.00 94.25 174 ASP A C 1
ATOM 1321 O O . ASP A 1 174 ? 1.152 -9.351 18.920 1.00 94.25 174 ASP A O 1
ATOM 1325 N N . HIS A 1 175 ? 1.805 -9.120 16.775 1.00 93.00 175 HIS A N 1
ATOM 1326 C CA . HIS A 1 175 ? 3.151 -8.620 17.034 1.00 93.00 175 HIS A CA 1
ATOM 1327 C C . HIS A 1 175 ? 3.178 -7.097 17.238 1.00 93.00 175 HIS A C 1
ATOM 1329 O O . HIS A 1 175 ? 2.237 -6.386 16.887 1.00 93.00 175 HIS A O 1
ATOM 1335 N N . ASP A 1 176 ? 4.291 -6.596 17.771 1.00 93.56 176 ASP A N 1
ATOM 1336 C CA . ASP A 1 176 ? 4.547 -5.163 17.932 1.00 93.56 176 ASP A CA 1
ATOM 1337 C C . ASP A 1 176 ? 4.844 -4.482 16.571 1.00 93.56 176 ASP A C 1
ATOM 1339 O O . ASP A 1 176 ? 5.355 -5.146 15.659 1.00 93.56 176 ASP A O 1
ATOM 1343 N N . PRO A 1 177 ? 4.556 -3.174 16.399 1.00 89.00 177 PRO A N 1
ATOM 1344 C CA . PRO A 1 177 ? 4.868 -2.427 15.174 1.00 89.00 177 PRO A CA 1
ATOM 1345 C C . PRO A 1 177 ? 6.374 -2.199 14.984 1.00 89.00 177 PRO A C 1
ATOM 1347 O O . PRO A 1 177 ? 6.861 -2.161 13.854 1.00 89.00 177 PRO A O 1
ATOM 1350 N N . ASP A 1 178 ? 7.100 -2.064 16.094 1.00 85.31 178 ASP A N 1
ATOM 1351 C CA . ASP A 1 178 ? 8.557 -2.066 16.204 1.00 85.31 178 ASP A CA 1
ATOM 1352 C C . ASP A 1 178 ? 8.914 -2.726 17.554 1.00 85.31 178 ASP A C 1
ATOM 1354 O O . ASP A 1 178 ? 8.214 -2.465 18.537 1.00 85.31 178 ASP A O 1
ATOM 1358 N N . PRO A 1 179 ? 9.977 -3.551 17.665 1.00 80.88 179 PRO A N 1
ATOM 1359 C CA . PRO A 1 179 ? 10.357 -4.203 18.926 1.00 80.88 179 PRO A CA 1
ATOM 1360 C C . PRO A 1 179 ? 10.652 -3.254 20.103 1.00 80.88 179 PRO A C 1
ATOM 1362 O O . PRO A 1 179 ? 10.718 -3.703 21.246 1.00 80.88 179 PRO A O 1
ATOM 1365 N N . THR A 1 180 ? 10.858 -1.959 19.845 1.00 86.88 180 THR A N 1
ATOM 1366 C CA . THR A 1 180 ? 11.043 -0.917 20.870 1.00 86.88 180 THR A CA 1
ATOM 1367 C C . THR A 1 180 ? 9.742 -0.221 21.291 1.00 86.88 180 THR A C 1
ATOM 1369 O O . THR A 1 180 ? 9.732 0.482 22.302 1.00 86.88 180 THR A O 1
ATOM 1372 N N . LEU A 1 181 ? 8.641 -0.437 20.562 1.00 86.75 181 LEU A N 1
ATOM 1373 C CA . LEU A 1 181 ? 7.335 0.203 20.757 1.00 86.75 181 LEU A CA 1
ATOM 1374 C C . LEU A 1 181 ? 6.241 -0.857 21.001 1.00 86.75 181 LEU A C 1
ATOM 1376 O O . LEU A 1 181 ? 5.382 -1.061 20.141 1.00 86.75 181 LEU A O 1
ATOM 1380 N N . PRO A 1 182 ? 6.263 -1.554 22.153 1.00 90.38 182 PRO A N 1
ATOM 1381 C CA . PRO A 1 182 ? 5.403 -2.708 22.388 1.00 90.38 182 PRO A CA 1
ATOM 1382 C C . PRO A 1 182 ? 3.910 -2.356 22.412 1.00 90.38 182 PRO A C 1
ATOM 1384 O O . PRO A 1 182 ? 3.483 -1.399 23.062 1.00 90.38 182 PRO A O 1
ATOM 1387 N N . THR A 1 183 ? 3.095 -3.198 21.777 1.00 92.06 183 THR A N 1
ATOM 1388 C CA . THR A 1 183 ? 1.628 -3.117 21.752 1.00 92.06 183 THR A CA 1
ATOM 1389 C C . THR A 1 183 ? 1.010 -4.424 22.266 1.00 92.06 183 THR A C 1
ATOM 1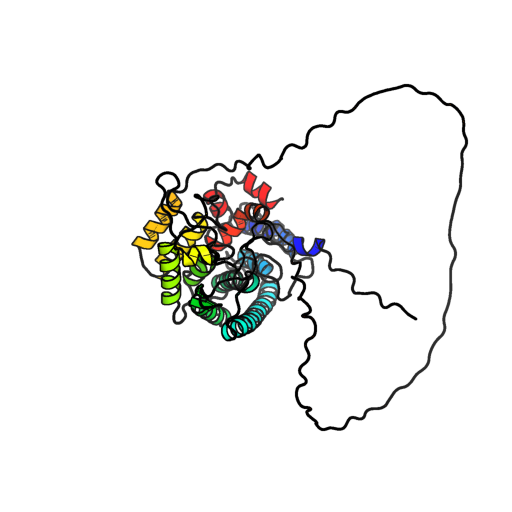391 O O . THR A 1 183 ? 0.594 -5.268 21.469 1.00 92.06 183 THR A O 1
ATOM 1394 N N . PRO A 1 184 ? 0.922 -4.633 23.597 1.00 91.12 184 PRO A N 1
ATOM 1395 C CA . PRO A 1 184 ? 0.373 -5.862 24.169 1.00 91.12 184 PRO A CA 1
ATOM 1396 C C . PRO A 1 184 ? -1.051 -6.168 23.678 1.00 91.12 184 PRO A C 1
ATOM 1398 O O . PRO A 1 184 ? -1.957 -5.340 23.776 1.00 91.12 184 PRO A O 1
ATOM 1401 N N . GLY A 1 185 ? -1.250 -7.381 23.153 1.00 90.94 185 GLY A N 1
ATOM 1402 C CA . GLY A 1 185 ? -2.506 -7.805 22.521 1.00 90.94 185 GLY A CA 1
ATOM 1403 C C . GLY A 1 185 ? -2.637 -7.432 21.036 1.00 90.94 185 GLY A C 1
ATOM 1404 O O . GLY A 1 185 ? -3.655 -7.774 20.423 1.00 90.94 185 GLY A O 1
ATOM 1405 N N . GLY A 1 186 ? -1.625 -6.779 20.459 1.00 95.12 186 GLY A N 1
ATOM 1406 C CA . GLY A 1 186 ? -1.537 -6.423 19.046 1.00 95.12 186 GLY A CA 1
ATOM 1407 C C . GLY A 1 186 ? -2.033 -5.017 18.707 1.00 95.12 186 GLY A C 1
ATOM 1408 O O . GLY A 1 186 ? -2.405 -4.225 19.584 1.00 95.12 186 GLY A O 1
ATOM 1409 N N . HIS A 1 187 ? -2.080 -4.724 17.407 1.00 96.62 187 HIS A N 1
ATOM 1410 C CA . HIS A 1 187 ? -2.557 -3.445 16.888 1.00 96.62 187 HIS A CA 1
ATOM 1411 C C . HIS A 1 187 ? -3.180 -3.537 15.481 1.00 96.62 187 HIS A C 1
ATOM 1413 O O . HIS A 1 187 ? -2.964 -4.478 14.714 1.00 96.62 187 HIS A O 1
ATOM 1419 N N . ALA A 1 188 ? -3.934 -2.498 15.117 1.00 97.19 188 ALA A N 1
ATOM 1420 C CA . ALA A 1 188 ? -4.357 -2.201 13.754 1.00 97.19 188 ALA A CA 1
ATOM 1421 C C . ALA A 1 188 ? -3.500 -1.057 13.208 1.00 97.19 188 ALA A C 1
ATOM 1423 O O . ALA A 1 188 ? -3.561 0.056 13.722 1.00 97.19 188 ALA A O 1
ATOM 1424 N N . ASN A 1 189 ? -2.692 -1.306 12.182 1.00 97.06 189 ASN A N 1
ATOM 1425 C CA . ASN A 1 189 ? -1.859 -0.277 11.559 1.00 97.06 189 ASN A CA 1
ATOM 1426 C C . ASN A 1 189 ? -2.697 0.602 10.603 1.00 97.06 189 ASN A C 1
ATOM 1428 O O . ASN A 1 189 ? -3.544 0.070 9.876 1.00 97.06 189 ASN A O 1
ATOM 1432 N N . LEU A 1 190 ? -2.484 1.924 10.600 1.00 97.06 190 LEU A N 1
ATOM 1433 C CA . LEU A 1 190 ? -3.165 2.865 9.693 1.00 97.06 190 LEU A CA 1
ATOM 1434 C C . LEU A 1 190 ? -2.284 3.296 8.513 1.00 97.06 190 LEU A C 1
ATOM 1436 O O . LEU A 1 190 ? -2.820 3.649 7.463 1.00 97.06 190 LEU A O 1
ATOM 1440 N N . GLY A 1 191 ? -0.959 3.247 8.669 1.00 95.50 191 GLY A N 1
ATOM 1441 C CA . GLY A 1 191 ? 0.004 3.770 7.702 1.00 95.50 191 GLY A CA 1
ATOM 1442 C C . GLY A 1 191 ? -0.059 3.103 6.326 1.00 95.50 191 GLY A C 1
ATOM 1443 O O . GLY A 1 191 ? -0.559 1.988 6.162 1.00 95.50 191 GLY A O 1
ATOM 1444 N N . MET A 1 192 ? 0.489 3.785 5.319 1.00 95.81 192 MET A N 1
ATOM 1445 C CA . MET A 1 192 ? 0.622 3.250 3.961 1.00 95.81 192 MET A CA 1
ATOM 1446 C C . MET A 1 192 ? 1.500 1.995 3.966 1.00 95.81 192 MET A C 1
ATOM 1448 O O . MET A 1 192 ? 1.113 0.958 3.439 1.00 95.81 192 MET A O 1
ATOM 1452 N N . ALA A 1 193 ? 2.660 2.077 4.626 1.00 92.62 193 ALA A N 1
ATOM 1453 C CA . ALA A 1 193 ? 3.711 1.065 4.581 1.00 92.62 193 ALA A CA 1
ATOM 1454 C C . ALA A 1 193 ? 3.252 -0.328 5.039 1.00 92.62 193 ALA A C 1
ATOM 1456 O O . ALA A 1 193 ? 3.578 -1.322 4.387 1.00 92.62 193 ALA A O 1
ATOM 1457 N N . HIS A 1 194 ? 2.508 -0.377 6.149 1.00 94.94 194 HIS A N 1
ATOM 1458 C CA . HIS A 1 194 ? 2.218 -1.598 6.906 1.00 94.94 194 HIS A CA 1
ATOM 1459 C C . HIS A 1 194 ? 0.755 -1.715 7.370 1.00 94.94 194 HIS A C 1
ATOM 1461 O O . HIS A 1 194 ? 0.468 -2.503 8.268 1.00 94.94 194 HIS A O 1
ATOM 1467 N N . GLY A 1 195 ? -0.174 -0.933 6.807 1.00 96.31 195 GLY A N 1
ATOM 1468 C CA . GLY A 1 195 ? -1.517 -0.777 7.371 1.00 96.31 195 GLY A CA 1
ATOM 1469 C C . GLY A 1 195 ? -2.632 -0.407 6.394 1.00 96.31 195 GLY A C 1
ATOM 1470 O O . GLY A 1 195 ? -2.559 -0.645 5.186 1.00 96.31 195 GLY A O 1
ATOM 1471 N N . ALA A 1 196 ? -3.705 0.145 6.963 1.00 98.12 196 ALA A N 1
ATOM 1472 C CA . ALA A 1 196 ? -4.977 0.401 6.293 1.00 98.12 196 ALA A CA 1
ATOM 1473 C C . ALA A 1 196 ? -4.855 1.263 5.025 1.00 98.12 196 ALA A C 1
ATOM 1475 O O . ALA A 1 196 ? -5.577 1.013 4.061 1.00 98.12 196 ALA A O 1
ATOM 1476 N N . ALA A 1 197 ? -3.930 2.228 4.978 1.00 98.31 197 ALA A N 1
ATOM 1477 C CA . ALA A 1 197 ? -3.754 3.075 3.799 1.00 98.31 197 ALA A CA 1
ATOM 1478 C C . ALA A 1 197 ? -3.113 2.310 2.630 1.00 98.31 197 ALA A C 1
ATOM 1480 O O . ALA A 1 197 ? -3.471 2.563 1.485 1.00 98.31 197 ALA A O 1
ATOM 1481 N N . GLY A 1 198 ? -2.258 1.314 2.888 1.00 97.69 198 GLY A N 1
ATOM 1482 C CA . GLY A 1 198 ? -1.749 0.419 1.842 1.00 97.69 198 GLY A CA 1
ATOM 1483 C C . GLY A 1 198 ? -2.851 -0.469 1.256 1.00 97.69 198 GLY A C 1
ATOM 1484 O O . GLY A 1 198 ? -2.958 -0.613 0.036 1.00 97.69 198 GLY A O 1
ATOM 1485 N N . LEU A 1 199 ? -3.725 -1.005 2.119 1.00 98.12 199 LEU A N 1
ATOM 1486 C CA . LEU A 1 199 ? -4.918 -1.757 1.701 1.00 98.12 199 LEU A CA 1
ATOM 1487 C C . LEU A 1 199 ? -5.853 -0.882 0.846 1.00 98.12 199 LEU A C 1
ATOM 1489 O O . LEU A 1 199 ? -6.311 -1.321 -0.210 1.00 98.12 199 LEU A O 1
ATOM 1493 N N . LEU A 1 200 ? -6.099 0.358 1.286 1.00 98.38 200 LEU A N 1
ATOM 1494 C CA . LEU A 1 200 ? -6.979 1.315 0.615 1.00 98.38 200 LEU A CA 1
ATOM 1495 C C . LEU A 1 200 ? -6.405 1.778 -0.727 1.00 98.38 200 LEU A C 1
ATOM 1497 O O . LEU A 1 200 ? -7.119 1.760 -1.723 1.00 98.38 200 LEU A O 1
ATOM 1501 N N . ALA A 1 201 ? -5.117 2.124 -0.779 1.00 97.25 201 ALA A N 1
ATOM 1502 C CA . ALA A 1 201 ? -4.458 2.577 -1.998 1.00 97.25 201 ALA A CA 1
ATOM 1503 C C . ALA A 1 201 ? -4.459 1.504 -3.095 1.00 97.25 201 ALA A C 1
ATOM 1505 O O . ALA A 1 201 ? -4.635 1.840 -4.262 1.00 97.25 201 ALA A O 1
ATOM 1506 N N . LEU A 1 202 ? -4.301 0.218 -2.749 1.00 96.31 202 LEU A N 1
ATOM 1507 C CA . LEU A 1 202 ? -4.410 -0.867 -3.730 1.00 96.31 202 LEU A CA 1
ATOM 1508 C C . LEU A 1 202 ? -5.862 -1.133 -4.148 1.00 96.31 202 LEU A C 1
ATOM 1510 O O . LEU A 1 202 ? -6.114 -1.327 -5.334 1.00 96.31 202 LEU A O 1
ATOM 1514 N N . ALA A 1 203 ? -6.817 -1.116 -3.212 1.00 95.88 203 ALA A N 1
ATOM 1515 C CA . ALA A 1 203 ? -8.236 -1.277 -3.539 1.00 95.88 203 ALA A CA 1
ATOM 1516 C C . ALA A 1 203 ? -8.778 -0.113 -4.395 1.00 95.88 203 ALA A C 1
ATOM 1518 O O . ALA A 1 203 ? -9.616 -0.337 -5.265 1.00 95.88 203 ALA A O 1
ATOM 1519 N N . GLY A 1 204 ? -8.269 1.103 -4.179 1.00 91.94 204 GLY A N 1
ATOM 1520 C CA . GLY A 1 204 ? -8.574 2.323 -4.929 1.00 91.94 204 GLY A CA 1
ATOM 1521 C C . GLY A 1 204 ? -7.727 2.546 -6.188 1.00 91.94 204 GLY A C 1
ATOM 1522 O O . GLY A 1 204 ? -7.776 3.631 -6.759 1.00 91.94 204 GLY A O 1
ATOM 1523 N N . ARG A 1 205 ? -6.933 1.569 -6.650 1.00 88.69 205 ARG A N 1
ATOM 1524 C CA . ARG A 1 205 ? -6.276 1.658 -7.966 1.00 88.69 205 ARG A CA 1
ATOM 1525 C C . ARG A 1 205 ? -7.205 1.129 -9.060 1.00 88.69 205 ARG A C 1
ATOM 1527 O O . ARG A 1 205 ? -7.736 0.024 -8.965 1.00 88.69 205 ARG A O 1
ATOM 1534 N N . THR A 1 206 ? -7.348 1.901 -10.133 1.00 76.75 206 THR A N 1
ATOM 1535 C CA . THR A 1 206 ? -8.035 1.482 -11.361 1.00 76.75 206 THR A CA 1
ATOM 1536 C C . THR A 1 206 ? -7.229 0.423 -12.129 1.00 76.75 206 THR A C 1
ATOM 1538 O O . THR A 1 206 ? -6.021 0.278 -11.930 1.00 76.75 206 THR A O 1
ATOM 1541 N N . GLY A 1 207 ? -7.906 -0.322 -13.012 1.00 78.62 207 GLY A N 1
ATOM 1542 C CA . GLY A 1 207 ? -7.309 -1.329 -13.907 1.00 78.62 207 GLY A CA 1
ATOM 1543 C C . GLY A 1 207 ? -7.731 -2.780 -13.640 1.00 78.62 207 GLY A C 1
ATOM 1544 O O . GLY A 1 207 ? -7.581 -3.617 -14.520 1.00 78.62 207 GLY A O 1
ATOM 1545 N N . HIS A 1 208 ? -8.310 -3.085 -12.474 1.00 88.56 208 HIS A N 1
ATOM 1546 C CA . HIS A 1 208 ? -8.971 -4.367 -12.193 1.00 88.56 208 HIS A CA 1
ATOM 1547 C C . HIS A 1 208 ? -10.086 -4.154 -11.155 1.00 88.56 208 HIS A C 1
ATOM 1549 O O . HIS A 1 208 ? -9.960 -3.272 -10.302 1.00 88.56 208 HIS A O 1
ATOM 1555 N N . GLN A 1 209 ? -11.174 -4.930 -11.215 1.00 90.75 209 GLN A N 1
ATOM 1556 C CA . GLN A 1 209 ? -12.306 -4.847 -10.278 1.00 90.75 20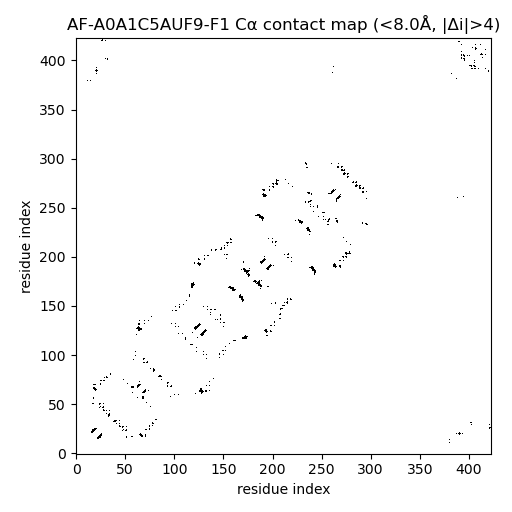9 GLN A CA 1
ATOM 1557 C C . GLN A 1 209 ? -12.770 -6.239 -9.835 1.00 90.75 209 GLN A C 1
ATOM 1559 O O . GLN A 1 209 ? -12.880 -7.145 -10.658 1.00 90.75 209 GLN A O 1
ATOM 1564 N N . VAL A 1 210 ? -13.078 -6.401 -8.544 1.00 96.38 210 VAL A N 1
ATOM 1565 C CA . VAL A 1 210 ? -13.605 -7.649 -7.965 1.00 96.38 210 VAL A CA 1
ATOM 1566 C C . VAL A 1 210 ? -14.846 -7.415 -7.099 1.00 96.38 210 VAL A C 1
ATOM 1568 O O . VAL A 1 210 ? -15.098 -6.315 -6.606 1.00 96.38 210 VAL A O 1
ATOM 1571 N N . SER A 1 211 ? -15.619 -8.478 -6.865 1.00 96.75 211 SER A N 1
ATOM 1572 C CA . SER A 1 211 ? -16.817 -8.415 -6.018 1.00 96.75 211 SER A CA 1
ATOM 1573 C C . SER A 1 211 ? -16.491 -7.959 -4.585 1.00 96.75 211 SER A C 1
ATOM 1575 O O . SER A 1 211 ? -15.559 -8.456 -3.944 1.00 96.75 211 SER A O 1
ATOM 1577 N N . GLY A 1 212 ? -17.263 -6.990 -4.084 1.00 96.31 212 GLY A N 1
ATOM 1578 C CA . GLY A 1 212 ? -17.082 -6.380 -2.763 1.00 96.31 212 GLY A CA 1
ATOM 1579 C C . GLY A 1 212 ? -15.876 -5.438 -2.632 1.00 96.31 212 GLY A C 1
ATOM 1580 O O . GLY A 1 212 ? -15.461 -5.153 -1.505 1.00 96.31 212 GLY A O 1
ATOM 1581 N N . GLN A 1 213 ? -15.287 -4.973 -3.745 1.00 96.31 213 GLN A N 1
ATOM 1582 C CA . GLN A 1 213 ? -14.185 -3.997 -3.734 1.00 96.31 213 GLN A CA 1
ATOM 1583 C C . GLN A 1 213 ? -14.648 -2.613 -3.270 1.00 96.31 213 GLN A C 1
ATOM 1585 O O . GLN A 1 213 ? -14.025 -2.053 -2.371 1.00 96.31 213 GLN A O 1
ATOM 1590 N N . THR A 1 214 ? -15.790 -2.125 -3.760 1.00 96.75 214 THR A N 1
ATOM 1591 C CA . THR A 1 214 ? -16.426 -0.894 -3.260 1.00 96.75 214 THR A CA 1
ATOM 1592 C C . THR A 1 214 ? -16.729 -0.993 -1.765 1.00 96.75 214 THR A C 1
ATOM 1594 O O . THR A 1 214 ? -16.303 -0.135 -1.000 1.00 96.75 214 THR A O 1
ATOM 1597 N N . ASP A 1 215 ? -17.326 -2.099 -1.300 1.00 97.50 215 ASP A N 1
ATOM 1598 C CA . ASP A 1 215 ? -17.568 -2.322 0.134 1.00 97.50 215 ASP A CA 1
ATOM 1599 C C . ASP A 1 215 ? -16.277 -2.283 0.963 1.00 97.50 215 ASP A C 1
ATOM 1601 O O . ASP A 1 215 ? -16.311 -1.955 2.147 1.00 97.50 215 ASP A O 1
ATOM 1605 N N . ALA A 1 216 ? -15.146 -2.717 0.395 1.00 98.12 216 ALA A N 1
ATOM 1606 C CA . ALA A 1 216 ? -13.847 -2.709 1.067 1.00 98.12 216 ALA A CA 1
ATOM 1607 C C . ALA A 1 216 ? -13.260 -1.299 1.150 1.00 98.12 216 ALA A C 1
ATOM 1609 O O . ALA A 1 216 ? -12.704 -0.948 2.189 1.00 98.12 216 ALA A O 1
ATOM 1610 N N . ILE A 1 217 ? -13.441 -0.499 0.096 1.00 98.25 217 ILE A N 1
ATOM 1611 C CA . ILE A 1 217 ? -13.115 0.927 0.082 1.00 98.25 217 ILE A CA 1
ATOM 1612 C C . ILE A 1 217 ? -13.949 1.658 1.140 1.00 98.25 217 ILE A C 1
ATOM 1614 O O . ILE A 1 217 ? -13.366 2.282 2.019 1.00 98.25 217 ILE A O 1
ATOM 1618 N N . GLU A 1 218 ? -15.275 1.492 1.158 1.00 98.00 218 GLU A N 1
ATOM 1619 C CA . GL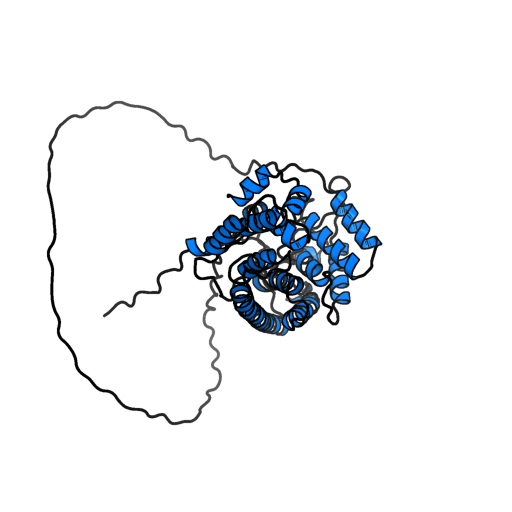U A 1 218 ? -16.156 2.157 2.132 1.00 98.00 218 GLU A CA 1
ATOM 1620 C C . GLU A 1 218 ? -15.862 1.753 3.584 1.00 98.00 218 GLU A C 1
ATOM 1622 O O . GLU A 1 218 ? -15.844 2.596 4.480 1.00 98.00 218 GLU A O 1
ATOM 1627 N N . ARG A 1 219 ? -15.553 0.472 3.837 1.00 98.12 219 ARG A N 1
ATOM 1628 C CA . ARG A 1 219 ? -15.144 -0.001 5.175 1.00 98.12 219 ARG A CA 1
ATOM 1629 C C . ARG A 1 219 ? -13.807 0.579 5.641 1.00 98.12 219 ARG A C 1
ATOM 1631 O O . ARG A 1 219 ? -13.607 0.711 6.847 1.00 98.12 219 ARG A O 1
ATOM 1638 N N . LEU A 1 220 ? -12.899 0.894 4.717 1.00 98.44 220 LEU A N 1
ATOM 1639 C CA . LEU A 1 220 ? -11.631 1.561 5.017 1.00 98.44 220 LEU A CA 1
ATOM 1640 C C . LEU A 1 220 ? -11.808 3.083 5.136 1.00 98.44 220 LEU A C 1
ATOM 1642 O O . LEU A 1 220 ? -11.217 3.672 6.036 1.00 98.44 220 LEU A O 1
ATOM 1646 N N . TYR A 1 221 ? -12.672 3.702 4.327 1.00 97.56 221 TYR A N 1
ATOM 1647 C CA . TYR A 1 221 ? -13.062 5.109 4.464 1.00 97.56 221 TYR A CA 1
ATOM 1648 C C . TYR A 1 221 ? -13.657 5.382 5.845 1.00 97.56 221 TYR A C 1
ATOM 1650 O O . TYR A 1 221 ? -13.071 6.125 6.623 1.00 97.56 221 TYR A O 1
ATOM 1658 N N . ALA A 1 222 ? -14.706 4.646 6.227 1.00 97.44 222 ALA A N 1
ATOM 1659 C CA . ALA A 1 222 ? -15.337 4.771 7.541 1.00 97.44 222 ALA A CA 1
ATOM 1660 C C . ALA A 1 222 ? -14.393 4.444 8.720 1.00 97.44 222 ALA A C 1
ATOM 1662 O O . ALA A 1 222 ? -14.670 4.817 9.862 1.00 97.44 222 ALA A O 1
ATOM 1663 N N . TRP A 1 223 ? -13.275 3.747 8.475 1.00 98.06 223 TRP A N 1
ATOM 1664 C CA . TRP A 1 223 ? -12.206 3.586 9.462 1.00 98.06 223 TRP A CA 1
ATOM 1665 C C . TRP A 1 223 ? -11.350 4.852 9.580 1.00 98.06 223 TRP A C 1
ATOM 1667 O O . TRP A 1 223 ? -11.104 5.308 10.694 1.00 98.06 223 TRP A O 1
ATOM 1677 N N . PHE A 1 224 ? -10.920 5.439 8.462 1.00 97.94 224 PHE A N 1
ATOM 1678 C CA . PHE A 1 224 ? -10.175 6.697 8.476 1.00 97.94 224 PHE A CA 1
ATOM 1679 C C . PHE A 1 224 ? -11.015 7.870 8.981 1.00 97.94 224 PHE A C 1
ATOM 1681 O O . PHE A 1 224 ? -10.512 8.630 9.802 1.00 97.94 224 PHE A O 1
ATOM 1688 N N . ASP A 1 225 ? -12.288 7.969 8.603 1.00 96.50 225 ASP A N 1
ATOM 1689 C CA . ASP A 1 225 ? -13.204 9.007 9.088 1.00 96.50 225 ASP A CA 1
ATOM 1690 C C . ASP A 1 225 ? -13.385 8.917 10.613 1.00 96.50 225 ASP A C 1
ATOM 1692 O O . ASP A 1 225 ? -13.278 9.918 11.317 1.00 96.50 225 ASP A O 1
ATOM 1696 N N . ARG A 1 226 ? -13.566 7.700 11.156 1.00 96.69 226 ARG A N 1
ATOM 1697 C CA . ARG A 1 226 ? -13.697 7.463 12.607 1.00 96.69 226 ARG A CA 1
ATOM 1698 C C . ARG A 1 226 ? -12.451 7.863 13.408 1.00 96.69 226 ARG A C 1
ATOM 1700 O O . ARG A 1 226 ? -12.576 8.189 14.587 1.00 96.69 226 ARG A O 1
ATOM 1707 N N . TRP A 1 227 ? -11.264 7.741 12.819 1.00 96.62 227 TRP A N 1
ATOM 1708 C CA . TRP A 1 227 ? -9.987 7.916 13.521 1.00 96.62 227 TRP A CA 1
ATOM 1709 C C . TRP A 1 227 ? -9.209 9.164 13.095 1.00 96.62 227 TRP A C 1
ATOM 1711 O O . TRP A 1 227 ? -8.120 9.400 13.624 1.00 96.62 227 TRP A O 1
ATOM 1721 N N . ARG A 1 228 ? -9.776 9.982 12.200 1.00 94.94 228 ARG A N 1
ATOM 1722 C CA . ARG A 1 228 ? -9.310 11.337 11.896 1.00 94.94 228 ARG A CA 1
ATOM 1723 C C . ARG A 1 228 ? -9.288 12.152 13.183 1.00 94.94 228 ARG A C 1
ATOM 1725 O O . ARG A 1 228 ? -10.237 12.126 13.962 1.00 94.94 228 ARG A O 1
ATOM 1732 N N . GLN A 1 229 ? -8.169 12.810 13.426 1.00 93.06 229 GLN A N 1
ATOM 1733 C CA . GLN A 1 229 ? -8.008 13.835 14.444 1.00 93.06 229 GLN A CA 1
ATOM 1734 C C . GLN A 1 229 ? -7.837 15.154 13.693 1.00 93.06 229 GLN A C 1
ATOM 1736 O O . GLN A 1 229 ? -7.086 15.200 12.721 1.00 93.06 229 GLN A O 1
ATOM 1741 N N . ASP A 1 230 ? -8.517 16.208 14.123 1.00 88.69 230 ASP A N 1
ATOM 1742 C CA . ASP A 1 230 ? -8.415 17.530 13.512 1.00 88.69 230 ASP A CA 1
ATOM 1743 C C . ASP A 1 230 ? -7.900 18.514 14.563 1.00 88.69 230 ASP A C 1
ATOM 1745 O O . ASP A 1 230 ? -8.518 18.687 15.614 1.00 88.69 230 ASP A O 1
ATOM 1749 N N . ASP A 1 231 ? -6.750 19.128 14.289 1.00 83.81 231 ASP A N 1
ATOM 1750 C CA . ASP A 1 231 ? -6.136 20.159 15.124 1.00 83.81 231 ASP A CA 1
ATOM 1751 C C . ASP A 1 231 ? -6.023 21.485 14.354 1.00 83.81 231 ASP A C 1
ATOM 1753 O O . ASP A 1 231 ? -5.783 21.505 13.146 1.00 83.81 231 ASP A O 1
ATOM 1757 N N . ALA A 1 232 ? -6.192 22.610 15.051 1.00 74.62 232 ALA A N 1
ATOM 1758 C CA . ALA A 1 232 ? -6.225 23.936 14.431 1.00 74.62 232 ALA A CA 1
ATOM 1759 C C . ALA A 1 232 ? -4.848 24.454 13.962 1.00 74.62 232 ALA A C 1
ATOM 1761 O O . ALA A 1 232 ? -4.800 25.417 13.198 1.00 74.62 232 ALA A O 1
ATOM 1762 N N . ALA A 1 233 ? -3.744 23.849 14.414 1.00 76.19 233 ALA A N 1
ATOM 1763 C CA . ALA A 1 233 ? -2.373 24.220 14.061 1.00 76.19 233 ALA A CA 1
ATOM 1764 C C . ALA A 1 233 ? -1.620 23.108 13.306 1.00 76.19 233 ALA A C 1
ATOM 1766 O O . ALA A 1 233 ? -0.757 23.409 12.482 1.00 76.19 233 ALA A O 1
ATOM 1767 N N . GLU A 1 234 ? -1.928 21.834 13.566 1.00 73.75 234 GLU A N 1
ATOM 1768 C CA . GLU A 1 234 ? -1.327 20.681 12.875 1.00 73.75 234 GLU A CA 1
ATOM 1769 C C . GLU A 1 234 ? -2.198 20.105 11.742 1.00 73.75 234 GLU A C 1
ATOM 1771 O O . GLU A 1 234 ? -1.733 19.245 10.992 1.00 73.75 234 GLU A O 1
ATOM 1776 N N . GLY A 1 235 ? -3.436 20.584 11.584 1.00 84.25 235 GLY A N 1
ATOM 1777 C CA . GLY A 1 235 ? -4.372 20.127 10.558 1.00 84.25 235 GLY A CA 1
ATOM 1778 C C . GLY A 1 235 ? -4.962 18.744 10.852 1.00 84.25 235 GLY A C 1
ATOM 1779 O O . GLY A 1 235 ? -5.045 18.303 12.000 1.00 84.25 235 GLY A O 1
ATOM 1780 N N . SER A 1 236 ? -5.397 18.048 9.800 1.00 89.94 236 SER A N 1
ATOM 1781 C CA . SER A 1 236 ? -5.990 16.710 9.910 1.00 89.94 236 SER A CA 1
ATOM 1782 C C . SER A 1 236 ? -4.927 15.613 9.911 1.00 89.94 236 SER A C 1
ATOM 1784 O O . SER A 1 236 ? -4.123 15.499 8.982 1.00 89.94 236 SER A O 1
ATOM 1786 N N . TRP A 1 237 ? -4.950 14.755 10.927 1.00 91.25 237 TRP A N 1
ATOM 1787 C CA . TRP A 1 237 ? -3.990 13.670 11.108 1.00 91.25 237 TRP A CA 1
ATOM 1788 C C . TRP A 1 237 ? -4.645 12.383 11.625 1.00 91.25 237 TRP A C 1
ATOM 1790 O O . TRP A 1 237 ? -5.831 12.333 11.943 1.00 91.25 237 TRP A O 1
ATOM 1800 N N . TRP A 1 238 ? -3.862 11.304 11.684 1.00 94.31 238 TRP A N 1
ATOM 1801 C CA . TRP A 1 238 ? -4.304 9.992 12.161 1.00 94.31 238 TRP A CA 1
ATOM 1802 C C . TRP A 1 238 ? -3.243 9.351 13.063 1.00 94.31 238 TRP A C 1
ATOM 1804 O O . TRP A 1 238 ? -2.044 9.570 12.848 1.00 94.31 238 TRP A O 1
ATOM 1814 N N . PRO A 1 239 ? -3.644 8.537 14.056 1.00 94.50 239 PRO A N 1
ATOM 1815 C CA . PRO A 1 239 ? -2.703 7.748 14.841 1.00 94.50 239 PRO A CA 1
ATOM 1816 C C . PRO A 1 239 ? -2.009 6.699 13.959 1.00 94.50 239 PRO A C 1
ATOM 1818 O O . PRO A 1 239 ? -2.649 6.083 13.108 1.00 94.50 239 PRO A O 1
ATOM 1821 N N . GLN A 1 240 ? -0.714 6.453 14.173 1.00 93.31 240 GLN A N 1
ATOM 1822 C CA . GLN A 1 240 ? 0.069 5.505 13.356 1.00 93.31 240 GLN A CA 1
ATOM 1823 C C . GLN A 1 240 ? -0.500 4.071 13.396 1.00 93.31 240 GLN A C 1
ATOM 1825 O O . GLN A 1 240 ? -0.505 3.349 12.393 1.00 93.31 240 GLN A O 1
ATOM 1830 N N . TRP A 1 241 ? -1.023 3.671 14.555 1.00 95.06 241 TRP A N 1
ATOM 1831 C CA . TRP A 1 241 ? -1.756 2.430 14.781 1.00 95.06 241 TRP A CA 1
ATOM 1832 C C . TRP A 1 241 ? -2.734 2.576 15.949 1.00 95.06 241 TRP A C 1
ATOM 1834 O O . TRP A 1 241 ? -2.669 3.537 16.715 1.00 95.06 241 TRP A O 1
ATOM 1844 N N . LEU A 1 242 ? -3.622 1.591 16.098 1.00 96.56 242 LEU A N 1
ATOM 1845 C CA . LEU A 1 242 ? -4.599 1.511 17.178 1.00 96.56 242 LEU A CA 1
ATOM 1846 C C . LEU A 1 242 ? -4.494 0.192 17.949 1.00 96.56 242 LEU A C 1
ATOM 1848 O O . LEU A 1 242 ? -4.607 -0.884 17.364 1.00 96.56 242 LEU A O 1
ATOM 1852 N N . THR A 1 243 ? -4.307 0.277 19.264 1.00 96.12 243 THR A N 1
ATOM 1853 C CA . THR A 1 243 ? -4.258 -0.866 20.191 1.00 96.12 243 THR A CA 1
ATOM 1854 C C . THR A 1 243 ? -5.658 -1.289 20.644 1.00 96.12 243 THR A C 1
ATOM 1856 O O . THR A 1 243 ? -6.643 -0.569 20.448 1.00 96.12 243 THR A O 1
ATOM 1859 N N . ARG A 1 244 ? -5.770 -2.464 21.285 1.00 94.88 244 ARG A N 1
ATOM 1860 C CA . ARG A 1 244 ? -7.063 -2.995 21.761 1.00 94.88 244 ARG A CA 1
ATOM 1861 C C . ARG A 1 244 ? -7.801 -2.013 22.664 1.00 94.88 244 ARG A C 1
ATOM 1863 O O . ARG A 1 244 ? -9.020 -1.880 22.554 1.00 94.88 244 ARG A O 1
ATOM 1870 N N . ASP A 1 245 ? -7.066 -1.319 23.530 1.00 93.88 245 ASP A N 1
ATOM 1871 C CA . ASP A 1 245 ? -7.650 -0.378 24.479 1.00 93.88 245 ASP A CA 1
ATOM 1872 C C . ASP A 1 245 ? -8.138 0.910 23.809 1.00 93.88 245 ASP A C 1
ATOM 1874 O O . ASP A 1 245 ? -9.231 1.386 24.108 1.00 93.88 245 ASP A O 1
ATOM 1878 N N . GLN A 1 246 ? -7.401 1.420 22.821 1.00 95.75 246 GLN A N 1
ATOM 1879 C CA . GLN A 1 246 ? -7.826 2.575 22.026 1.00 95.75 246 GLN A CA 1
ATOM 1880 C C . GLN A 1 246 ? -9.106 2.246 21.236 1.00 95.75 246 GLN A C 1
ATOM 1882 O O . GLN A 1 246 ? -10.063 3.021 21.255 1.00 95.75 246 GLN A O 1
ATOM 1887 N N . LEU A 1 247 ? -9.200 1.049 20.633 1.00 95.44 247 LEU A N 1
ATOM 1888 C CA . LEU A 1 247 ? -10.428 0.588 19.964 1.00 95.44 247 LEU A CA 1
ATOM 1889 C C . LEU A 1 247 ? -11.627 0.438 20.918 1.00 95.44 247 LEU A C 1
ATOM 1891 O O . LEU A 1 247 ? -12.763 0.673 20.497 1.00 95.44 247 LEU A O 1
ATOM 1895 N N . ARG A 1 248 ? -11.374 0.048 22.177 1.00 92.94 248 ARG A N 1
ATOM 1896 C CA . ARG A 1 248 ? -12.369 -0.132 23.251 1.00 92.94 248 ARG A CA 1
ATOM 1897 C C . ARG A 1 248 ? -12.867 1.199 23.820 1.00 92.94 248 ARG A C 1
ATOM 1899 O O . ARG A 1 248 ? -14.057 1.341 24.073 1.00 92.94 248 ARG A O 1
ATOM 1906 N N . THR A 1 249 ? -11.965 2.153 24.039 1.00 94.25 249 THR A N 1
ATOM 1907 C CA . THR A 1 249 ? -12.258 3.469 24.637 1.00 94.25 249 THR A CA 1
ATOM 1908 C C . THR A 1 249 ? -12.706 4.512 23.615 1.00 94.25 249 THR A C 1
ATOM 1910 O O . THR A 1 249 ? -13.285 5.527 23.998 1.00 94.25 249 THR A O 1
ATOM 1913 N N . GLY A 1 250 ? -12.440 4.283 22.325 1.00 94.06 250 GLY A N 1
ATOM 1914 C CA . GLY A 1 250 ? -12.714 5.247 21.260 1.00 94.06 250 GLY A CA 1
ATOM 1915 C C . GLY A 1 250 ? -11.725 6.415 21.211 1.00 94.06 250 GLY A C 1
ATOM 1916 O O . GLY A 1 250 ? -12.022 7.408 20.558 1.00 94.06 250 GLY A O 1
ATOM 1917 N N . ARG A 1 251 ? -10.580 6.325 21.903 1.00 91.94 251 ARG A N 1
ATOM 1918 C CA . ARG A 1 251 ? -9.613 7.424 22.051 1.00 91.94 251 ARG A CA 1
ATOM 1919 C C . ARG A 1 251 ? -8.201 6.958 21.675 1.00 91.94 251 ARG A C 1
ATOM 1921 O O . ARG A 1 251 ? -7.736 5.982 22.263 1.00 91.94 251 ARG A O 1
ATOM 1928 N N . PRO A 1 252 ? -7.499 7.613 20.733 1.00 92.69 252 PRO A N 1
ATOM 1929 C CA . PRO A 1 252 ? -6.072 7.374 20.536 1.00 92.69 252 PRO A CA 1
ATOM 1930 C C . PRO A 1 252 ? -5.262 7.936 21.716 1.00 92.69 252 PRO A C 1
ATOM 1932 O O . PRO A 1 252 ? -5.716 8.829 22.426 1.00 92.69 252 PRO A O 1
ATOM 1935 N N . THR A 1 253 ? -4.043 7.426 21.918 1.00 88.69 253 THR A N 1
ATOM 1936 C CA . THR A 1 253 ? -3.090 7.954 22.923 1.00 88.69 253 THR A CA 1
ATOM 1937 C C . THR A 1 253 ? -1.865 8.626 22.296 1.00 88.69 253 THR A C 1
ATOM 1939 O O . THR A 1 253 ? -0.933 8.991 23.007 1.00 88.69 253 THR A O 1
ATOM 1942 N N . GLN A 1 254 ? -1.837 8.768 20.968 1.00 88.19 254 GLN A N 1
ATOM 1943 C CA . GLN A 1 254 ? -0.865 9.617 20.279 1.00 88.19 254 GLN A CA 1
ATOM 1944 C C . GLN A 1 254 ? -1.247 11.080 20.546 1.00 88.19 254 GLN A C 1
ATOM 1946 O O . GLN A 1 254 ? -2.411 11.434 20.395 1.00 88.19 254 GLN A O 1
ATOM 1951 N N . ALA A 1 255 ? -0.293 11.909 20.972 1.00 78.19 255 ALA A N 1
ATOM 1952 C CA . ALA A 1 255 ? -0.583 13.246 21.505 1.00 78.19 255 ALA A CA 1
ATOM 1953 C C . ALA A 1 255 ? -0.721 14.367 20.449 1.00 78.19 255 ALA A C 1
ATOM 1955 O O . ALA A 1 255 ? -1.045 15.489 20.818 1.00 78.19 255 ALA A O 1
ATOM 1956 N N . GLY A 1 256 ? -0.451 14.082 19.171 1.00 77.19 256 GLY A N 1
ATOM 1957 C CA . GLY A 1 256 ? -0.446 15.057 18.073 1.00 77.19 256 GLY A CA 1
ATOM 1958 C C . GLY A 1 256 ? 0.015 14.439 16.748 1.00 77.19 256 GLY A C 1
ATOM 1959 O O . GLY A 1 256 ? 0.199 13.216 16.650 1.00 77.19 256 GLY A O 1
ATOM 1960 N N . LEU A 1 257 ? 0.244 15.274 15.734 1.00 79.38 257 LEU A N 1
ATOM 1961 C CA . LEU A 1 257 ? 0.740 14.876 14.416 1.00 79.38 257 LEU A CA 1
ATOM 1962 C C . LEU A 1 257 ? 2.173 14.319 14.508 1.00 79.38 257 LEU A C 1
ATOM 1964 O O . LEU A 1 257 ? 3.152 15.039 14.714 1.00 79.38 257 LEU A O 1
ATOM 1968 N N . GLY A 1 258 ? 2.312 13.010 14.280 1.00 76.25 258 GLY A N 1
ATOM 1969 C CA . GLY A 1 258 ? 3.614 12.388 14.021 1.00 76.25 258 GLY A CA 1
ATOM 1970 C C . GLY A 1 258 ? 4.245 12.906 12.720 1.00 76.25 258 GLY A C 1
ATOM 1971 O O . GLY A 1 258 ? 3.554 13.464 11.871 1.00 76.25 258 GLY A O 1
ATOM 1972 N N . ARG A 1 259 ? 5.561 12.704 12.534 1.00 76.00 259 ARG A N 1
ATOM 1973 C CA . ARG A 1 259 ? 6.317 13.239 11.379 1.00 76.00 259 ARG A CA 1
ATOM 1974 C C . ARG A 1 259 ? 5.552 13.045 10.051 1.00 76.00 259 ARG A C 1
ATOM 1976 O O . ARG A 1 259 ? 5.282 11.885 9.705 1.00 76.00 259 ARG A O 1
ATOM 1983 N N . PRO A 1 260 ? 5.266 14.117 9.278 1.00 78.62 260 PRO A N 1
ATOM 1984 C CA . PRO A 1 260 ? 4.636 13.990 7.968 1.00 78.62 260 PRO A CA 1
ATOM 1985 C C . PRO A 1 260 ? 5.531 13.116 7.088 1.00 78.62 260 PRO A C 1
ATOM 1987 O O . PRO A 1 260 ? 6.691 13.422 6.819 1.00 78.62 260 PRO A O 1
ATOM 1990 N N . SER A 1 261 ? 5.020 11.937 6.752 1.00 83.31 261 SER A N 1
ATOM 1991 C CA . SER A 1 261 ? 5.784 10.872 6.116 1.00 83.31 261 SER A CA 1
ATOM 1992 C C . SER A 1 261 ? 4.852 9.967 5.324 1.00 83.31 261 SER A C 1
ATOM 1994 O O . SER A 1 261 ? 3.740 9.671 5.758 1.00 83.31 261 SER A O 1
ATOM 1996 N N . TRP A 1 262 ? 5.316 9.503 4.164 1.00 89.25 262 TRP A N 1
ATOM 1997 C CA . TRP A 1 262 ? 4.548 8.598 3.309 1.00 89.25 262 TRP A CA 1
ATOM 1998 C C . TRP A 1 262 ? 4.210 7.275 4.017 1.00 89.25 262 TRP A C 1
ATOM 2000 O O . TRP A 1 262 ? 3.103 6.772 3.878 1.00 89.25 262 TRP A O 1
ATOM 2010 N N . CYS A 1 263 ? 5.129 6.723 4.817 1.00 88.38 263 CYS A N 1
ATOM 2011 C CA . CYS A 1 263 ? 4.975 5.397 5.420 1.00 88.38 263 CYS A CA 1
ATOM 2012 C C . CYS A 1 263 ? 3.899 5.321 6.519 1.00 88.38 263 CYS A C 1
ATOM 2014 O O . CYS A 1 263 ? 3.156 4.339 6.557 1.00 88.38 263 CYS A O 1
ATOM 2016 N N . TYR A 1 264 ? 3.813 6.336 7.386 1.00 85.25 264 TYR A N 1
ATOM 2017 C CA . TYR A 1 264 ? 3.034 6.299 8.634 1.00 85.25 264 TYR A CA 1
ATOM 2018 C C . TYR A 1 264 ? 2.247 7.583 8.951 1.00 85.25 264 TYR A C 1
ATOM 2020 O O . TYR A 1 264 ? 1.481 7.587 9.912 1.00 85.25 264 TYR A O 1
ATOM 2028 N N . GLY A 1 265 ? 2.438 8.668 8.197 1.00 85.44 265 GLY A N 1
ATOM 2029 C CA . GLY A 1 265 ? 1.803 9.961 8.455 1.00 85.44 265 GLY A CA 1
ATOM 2030 C C . GLY A 1 265 ? 0.673 10.311 7.485 1.00 85.44 265 GLY A C 1
ATOM 2031 O O . GLY A 1 265 ? 0.373 9.584 6.533 1.00 85.44 265 GLY A O 1
ATOM 2032 N N . ALA A 1 266 ? 0.100 11.497 7.702 1.00 90.31 266 ALA A N 1
ATOM 2033 C CA . ALA A 1 266 ? -0.962 12.072 6.879 1.00 90.31 266 ALA A CA 1
ATOM 2034 C C . ALA A 1 266 ? -0.703 12.066 5.351 1.00 90.31 266 ALA A C 1
ATOM 2036 O O . ALA A 1 266 ? -1.648 11.726 4.644 1.00 90.31 266 ALA A O 1
ATOM 2037 N N . PRO A 1 267 ? 0.511 12.318 4.796 1.00 91.50 267 PRO A N 1
ATOM 2038 C CA . PRO A 1 267 ? 0.693 12.319 3.338 1.00 91.50 267 PRO A CA 1
ATOM 2039 C C . PRO A 1 267 ? 0.366 10.974 2.672 1.00 91.50 267 PRO A C 1
ATOM 2041 O O . PRO A 1 267 ? -0.244 10.931 1.604 1.00 91.50 267 PRO A O 1
ATOM 2044 N N . GLY A 1 268 ? 0.749 9.858 3.304 1.00 93.12 268 GLY A N 1
ATOM 2045 C CA . GLY A 1 268 ? 0.427 8.526 2.789 1.00 93.12 268 GLY A CA 1
ATOM 2046 C C . GLY A 1 268 ? -1.069 8.237 2.873 1.00 93.12 268 GLY A C 1
ATOM 2047 O O . GLY A 1 268 ? -1.680 7.799 1.901 1.00 93.12 268 GLY A O 1
ATOM 2048 N N . ILE A 1 269 ? -1.669 8.529 4.028 1.00 95.94 269 ILE A N 1
ATOM 2049 C CA . ILE A 1 269 ? -3.092 8.282 4.287 1.00 95.94 269 ILE A CA 1
ATOM 2050 C C . ILE A 1 269 ? -3.970 9.117 3.344 1.00 95.94 269 ILE A C 1
ATOM 2052 O O . ILE A 1 269 ? -4.850 8.566 2.687 1.00 95.94 269 ILE A O 1
ATOM 2056 N N . ALA A 1 270 ? -3.668 10.404 3.181 1.00 95.38 270 ALA A N 1
ATOM 2057 C CA . ALA A 1 270 ? -4.371 11.291 2.263 1.00 95.38 270 ALA A CA 1
ATOM 2058 C C . ALA A 1 270 ? -4.255 10.828 0.799 1.00 95.38 270 ALA A C 1
ATOM 2060 O O . ALA A 1 270 ? -5.268 10.750 0.111 1.00 95.38 270 ALA A O 1
ATOM 2061 N N . ARG A 1 271 ? -3.075 10.394 0.323 1.00 96.00 271 ARG A N 1
ATOM 2062 C CA . ARG A 1 271 ? -2.955 9.815 -1.032 1.00 96.00 271 ARG A CA 1
ATOM 2063 C C . ARG A 1 271 ? -3.757 8.516 -1.195 1.00 96.00 271 ARG A C 1
ATOM 2065 O O . ARG A 1 271 ? -4.307 8.284 -2.270 1.00 96.00 271 ARG A O 1
ATOM 2072 N N . ALA A 1 272 ? -3.855 7.677 -0.162 1.00 97.62 272 ALA A N 1
ATOM 2073 C CA . ALA A 1 272 ? -4.697 6.478 -0.203 1.00 97.62 272 ALA A CA 1
ATOM 2074 C C . ALA A 1 272 ? -6.194 6.820 -0.294 1.00 97.62 272 ALA A C 1
ATOM 2076 O O . ALA A 1 272 ? -6.906 6.217 -1.097 1.00 97.62 272 ALA A O 1
ATOM 2077 N N . LEU A 1 273 ? -6.646 7.811 0.483 1.00 97.88 273 LEU A N 1
ATOM 2078 C CA . LEU A 1 273 ? -8.006 8.350 0.423 1.00 97.88 273 LEU A CA 1
ATOM 2079 C C . LEU A 1 273 ? -8.287 8.939 -0.970 1.00 97.88 273 LEU A C 1
ATOM 2081 O O . LEU A 1 273 ? -9.215 8.497 -1.633 1.00 97.88 273 LEU A O 1
ATOM 2085 N N . GLN A 1 274 ? -7.432 9.829 -1.482 1.00 97.06 274 GLN A N 1
ATOM 2086 C CA . GLN A 1 274 ? -7.573 10.439 -2.812 1.00 97.06 274 GLN A CA 1
ATOM 2087 C C . GLN A 1 274 ? -7.738 9.390 -3.930 1.00 97.06 274 GLN A C 1
ATOM 2089 O O . GLN A 1 274 ? -8.647 9.502 -4.750 1.00 97.06 274 GLN A O 1
ATOM 2094 N N . LEU A 1 275 ? -6.901 8.341 -3.948 1.00 95.88 275 LEU A N 1
ATOM 2095 C CA . LEU A 1 275 ? -7.018 7.235 -4.911 1.00 95.88 275 LEU A CA 1
ATOM 2096 C C . LEU A 1 275 ? -8.380 6.531 -4.804 1.00 95.88 275 LEU A C 1
ATOM 2098 O O . LEU A 1 275 ? -9.047 6.296 -5.810 1.00 95.88 275 LEU A O 1
ATOM 2102 N N . ALA A 1 276 ? -8.818 6.239 -3.581 1.00 96.25 276 ALA A N 1
ATOM 2103 C CA . ALA A 1 276 ? -10.099 5.602 -3.323 1.00 96.25 276 ALA A CA 1
ATOM 2104 C C . ALA A 1 276 ? -11.308 6.486 -3.684 1.00 96.25 276 ALA A C 1
ATOM 2106 O O . ALA A 1 276 ? -12.282 5.969 -4.230 1.00 96.25 276 ALA A O 1
ATOM 2107 N N . ALA A 1 277 ? -11.245 7.801 -3.452 1.00 96.62 277 ALA A N 1
ATOM 2108 C CA . ALA A 1 277 ? -12.257 8.761 -3.895 1.00 96.62 277 ALA A CA 1
ATOM 2109 C C . ALA A 1 277 ? -12.379 8.797 -5.424 1.00 96.62 277 ALA A C 1
ATOM 2111 O O . ALA A 1 277 ? -13.490 8.742 -5.947 1.00 96.62 277 ALA A O 1
ATOM 2112 N N . ILE A 1 278 ? -11.248 8.812 -6.139 1.00 94.56 278 ILE A N 1
ATOM 2113 C CA . ILE A 1 278 ? -11.213 8.762 -7.609 1.00 94.56 278 ILE A CA 1
ATOM 2114 C C . ILE A 1 278 ? -11.840 7.452 -8.113 1.00 94.56 278 ILE A C 1
ATOM 2116 O O . ILE A 1 278 ? -12.718 7.480 -8.973 1.00 94.56 278 ILE A O 1
ATOM 2120 N N . ALA A 1 279 ? -11.467 6.304 -7.536 1.00 92.62 279 ALA A N 1
ATOM 2121 C CA . ALA A 1 279 ? -12.019 4.999 -7.916 1.00 92.62 279 ALA A CA 1
ATOM 2122 C C . ALA A 1 279 ? -13.512 4.808 -7.571 1.00 92.62 279 ALA A C 1
ATOM 2124 O O . ALA A 1 279 ? -14.154 3.923 -8.133 1.00 92.62 279 ALA A O 1
ATOM 2125 N N . THR A 1 280 ? -14.067 5.623 -6.669 1.00 93.94 280 THR A N 1
ATOM 2126 C CA . THR A 1 280 ? -15.495 5.621 -6.288 1.00 93.94 280 THR A CA 1
ATOM 2127 C C . THR A 1 280 ? -16.283 6.812 -6.851 1.00 93.94 280 THR A C 1
ATOM 2129 O O . THR A 1 280 ? -17.481 6.923 -6.603 1.00 93.94 280 THR A O 1
ATOM 2132 N N . ASN A 1 281 ? -15.642 7.680 -7.644 1.00 94.69 281 ASN A N 1
ATOM 2133 C CA . ASN A 1 281 ? -16.208 8.920 -8.189 1.00 94.69 281 ASN A CA 1
ATOM 2134 C C . ASN A 1 281 ? -16.783 9.877 -7.115 1.00 94.69 281 ASN A C 1
ATOM 2136 O O . ASN A 1 281 ? -17.774 10.577 -7.331 1.00 94.69 281 ASN A O 1
ATOM 2140 N N . HIS A 1 282 ? -16.163 9.918 -5.933 1.00 96.06 282 HIS A N 1
ATOM 2141 C CA . HIS A 1 282 ? -16.575 10.769 -4.816 1.00 96.06 282 HIS A CA 1
ATOM 2142 C C . HIS A 1 282 ? -15.741 12.057 -4.748 1.00 96.06 282 HIS A C 1
ATOM 2144 O O . HIS A 1 282 ? -14.894 12.215 -3.872 1.00 96.06 282 HIS A O 1
ATOM 2150 N N . ALA A 1 283 ? -16.020 13.000 -5.655 1.00 96.56 283 ALA A N 1
ATOM 2151 C CA . ALA A 1 283 ? -15.266 14.251 -5.810 1.00 96.56 283 ALA A CA 1
ATOM 2152 C C . ALA A 1 283 ? -15.032 15.028 -4.495 1.00 96.56 283 ALA A C 1
ATOM 2154 O O . ALA A 1 283 ? -13.914 15.462 -4.247 1.00 96.56 283 ALA A O 1
ATOM 2155 N N . GLY A 1 284 ? -16.029 15.131 -3.605 1.00 97.44 284 GLY A N 1
ATOM 2156 C CA . GLY A 1 284 ? -15.850 15.784 -2.296 1.00 97.44 284 GLY A CA 1
ATOM 2157 C C . GLY A 1 284 ? -14.753 15.130 -1.444 1.00 97.44 284 GLY A C 1
ATOM 2158 O O . GLY A 1 284 ? -13.834 15.808 -1.000 1.00 97.44 284 GLY A O 1
ATOM 2159 N N . ARG A 1 285 ? -14.766 13.793 -1.332 1.00 96.69 285 ARG A N 1
ATOM 2160 C CA . ARG A 1 285 ? -13.728 13.021 -0.623 1.00 96.69 285 ARG A CA 1
ATOM 2161 C C . ARG A 1 285 ? -12.347 13.118 -1.286 1.00 96.69 285 ARG A C 1
ATOM 2163 O O . ARG A 1 285 ? -11.339 12.902 -0.613 1.00 96.69 285 ARG A O 1
ATOM 2170 N N . GLN A 1 286 ? -12.292 13.396 -2.591 1.00 97.12 286 GLN A N 1
ATOM 2171 C CA . GLN A 1 286 ? -11.041 13.669 -3.300 1.00 97.12 286 GLN A CA 1
ATOM 2172 C C . GLN A 1 286 ? -10.501 15.046 -2.891 1.00 97.12 286 GLN A C 1
ATOM 2174 O O . GLN A 1 286 ? -9.352 15.133 -2.464 1.00 97.12 286 GLN A O 1
ATOM 2179 N N . THR A 1 287 ? -11.338 16.087 -2.945 1.00 96.94 287 THR A N 1
ATOM 2180 C CA . THR A 1 287 ? -10.979 17.448 -2.521 1.00 96.94 287 THR A CA 1
ATOM 2181 C C . THR A 1 287 ? -10.586 17.505 -1.044 1.00 96.94 287 THR A C 1
ATOM 2183 O O . THR A 1 287 ? -9.599 18.156 -0.718 1.00 96.94 287 THR A O 1
ATOM 2186 N N . ASP A 1 288 ? -11.270 16.772 -0.159 1.00 94.81 288 ASP A N 1
ATOM 2187 C CA . ASP A 1 288 ? -10.884 16.648 1.254 1.00 94.81 288 ASP A CA 1
ATOM 2188 C C . ASP A 1 288 ? -9.465 16.074 1.404 1.00 94.81 288 ASP A C 1
ATOM 2190 O O . ASP A 1 288 ? -8.645 16.602 2.153 1.00 94.81 288 ASP A O 1
ATOM 2194 N N . ALA A 1 289 ? -9.146 15.003 0.672 1.00 94.81 289 ALA A N 1
ATOM 2195 C CA . ALA A 1 289 ? -7.829 14.373 0.713 1.00 94.81 289 ALA A CA 1
ATOM 2196 C C . ALA A 1 289 ? -6.723 15.262 0.107 1.00 94.81 289 ALA A C 1
ATOM 2198 O O . ALA A 1 289 ? -5.593 15.275 0.597 1.00 94.81 289 ALA A O 1
ATOM 2199 N N . GLU A 1 290 ? -7.047 16.033 -0.930 1.00 93.38 290 GLU A N 1
ATOM 2200 C CA . GLU A 1 290 ? -6.153 17.023 -1.542 1.00 93.38 290 GLU A CA 1
ATOM 2201 C C . GLU A 1 290 ? -5.912 18.223 -0.613 1.00 93.38 290 GLU A C 1
ATOM 2203 O O . GLU A 1 290 ? -4.771 18.658 -0.466 1.00 93.38 290 GLU A O 1
ATOM 2208 N N . ALA A 1 291 ? -6.942 18.694 0.096 1.00 92.00 291 ALA A N 1
ATOM 2209 C CA . ALA A 1 291 ? -6.820 19.735 1.112 1.00 92.00 291 ALA A CA 1
ATOM 2210 C C . ALA A 1 291 ? -5.950 19.286 2.299 1.00 92.00 291 ALA A C 1
ATOM 2212 O O . ALA A 1 291 ? -5.130 20.066 2.781 1.00 92.00 291 ALA A O 1
ATOM 2213 N N . VAL A 1 292 ? -6.054 18.022 2.731 1.00 90.56 292 VAL A N 1
ATOM 2214 C CA . VAL A 1 292 ? -5.164 17.463 3.766 1.00 90.56 292 VAL A CA 1
ATOM 2215 C C . VAL A 1 292 ? -3.708 17.398 3.297 1.00 90.56 292 VAL A C 1
ATOM 2217 O O . VAL A 1 292 ? -2.819 17.634 4.106 1.00 90.56 292 VAL A O 1
ATOM 2220 N N . LEU A 1 293 ? -3.441 17.123 2.013 1.00 87.88 293 LEU A N 1
ATOM 2221 C CA . LEU A 1 293 ? -2.081 17.180 1.453 1.00 87.88 293 LEU A CA 1
ATOM 2222 C C . LEU A 1 293 ? -1.544 18.616 1.369 1.00 87.88 293 LEU A C 1
ATOM 2224 O O . LEU A 1 293 ? -0.390 18.849 1.719 1.00 87.88 293 LEU A O 1
ATOM 2228 N N . ALA A 1 294 ? -2.371 19.567 0.929 1.00 87.69 294 ALA A N 1
ATOM 2229 C CA . ALA A 1 294 ? -1.991 20.973 0.788 1.00 87.69 294 ALA A CA 1
ATOM 2230 C C . ALA A 1 294 ? -1.835 21.704 2.136 1.00 87.69 294 ALA A C 1
ATOM 2232 O O . ALA A 1 294 ? -1.060 22.650 2.232 1.00 87.69 294 ALA A O 1
ATOM 2233 N N . GLY A 1 295 ? -2.553 21.267 3.176 1.00 83.56 295 GLY A N 1
ATOM 2234 C CA . GLY A 1 295 ? -2.498 21.830 4.529 1.00 83.56 295 GLY A CA 1
ATOM 2235 C C . GLY A 1 295 ? -1.382 21.277 5.423 1.00 83.56 295 GLY A C 1
ATOM 2236 O O . GLY A 1 295 ? -1.344 21.607 6.607 1.00 83.56 295 GLY A O 1
ATOM 2237 N N . LEU A 1 296 ? -0.492 20.422 4.907 1.00 82.12 296 LEU A N 1
ATOM 2238 C CA . LEU A 1 296 ? 0.623 19.885 5.692 1.00 82.12 296 LEU A CA 1
ATOM 2239 C C . LEU A 1 296 ? 1.643 20.988 6.028 1.00 82.12 296 LEU A C 1
ATOM 2241 O O . LEU A 1 296 ? 2.139 21.647 5.115 1.00 82.12 296 LEU A O 1
ATOM 2245 N N . PRO A 1 297 ? 2.037 21.164 7.304 1.00 71.81 297 PRO A N 1
ATOM 2246 C CA . PRO A 1 297 ? 3.022 22.175 7.661 1.00 71.81 297 PRO A CA 1
ATOM 2247 C C . PRO A 1 297 ? 4.412 21.813 7.124 1.00 71.81 297 PRO A C 1
ATOM 2249 O O . PRO A 1 297 ? 4.897 20.695 7.337 1.00 71.81 297 PRO A O 1
ATOM 2252 N N . GLU A 1 298 ? 5.094 22.790 6.519 1.00 60.34 298 GLU A N 1
ATOM 2253 C CA . GLU A 1 298 ? 6.518 22.715 6.170 1.00 60.34 298 GLU A CA 1
ATOM 2254 C C . GLU A 1 298 ? 7.382 22.629 7.440 1.00 60.34 298 GLU A C 1
ATOM 2256 O O . GLU A 1 298 ? 7.951 23.604 7.929 1.00 60.34 298 GLU A O 1
ATOM 2261 N N . ARG A 1 299 ? 7.486 21.425 8.009 1.00 55.62 299 ARG A N 1
ATOM 2262 C CA . ARG A 1 299 ? 8.497 21.099 9.016 1.00 55.62 299 ARG A CA 1
ATOM 2263 C C . ARG A 1 299 ? 9.780 20.700 8.276 1.00 55.62 299 ARG A C 1
ATOM 2265 O O . ARG A 1 299 ? 9.813 19.589 7.740 1.00 55.62 299 ARG A O 1
ATOM 2272 N N . PRO A 1 300 ? 10.828 21.553 8.234 1.00 40.16 300 PRO A N 1
ATOM 2273 C CA . PRO A 1 300 ? 12.098 21.182 7.617 1.00 40.16 300 PRO A CA 1
ATOM 2274 C C . PRO A 1 300 ? 12.668 19.928 8.286 1.00 40.16 300 PRO A C 1
ATOM 2276 O O . PRO A 1 300 ? 12.352 19.614 9.435 1.00 40.16 300 PRO A O 1
ATOM 2279 N N . SER A 1 301 ? 13.525 19.204 7.569 1.00 39.44 301 SER A N 1
ATOM 2280 C CA . SER A 1 301 ? 14.071 17.892 7.945 1.00 39.44 301 SER A CA 1
ATOM 2281 C C . SER A 1 301 ? 15.120 17.942 9.073 1.00 39.44 301 SER A C 1
ATOM 2283 O O . SER A 1 301 ? 16.130 17.237 9.042 1.00 39.44 301 SER A O 1
ATOM 2285 N N . THR A 1 302 ? 14.880 18.744 10.115 1.00 34.72 302 THR A N 1
ATOM 2286 C CA . THR A 1 302 ? 15.723 18.810 11.308 1.00 34.72 302 THR A CA 1
ATOM 2287 C C . THR A 1 302 ? 15.738 17.461 12.024 1.00 34.72 302 THR A C 1
ATOM 2289 O O . THR A 1 302 ? 14.755 16.979 12.587 1.00 34.72 302 THR A O 1
ATOM 2292 N N . ARG A 1 303 ? 16.908 16.823 11.982 1.00 28.61 303 ARG A N 1
ATOM 2293 C CA . ARG A 1 303 ? 17.204 15.580 12.692 1.00 28.61 303 ARG A CA 1
ATOM 2294 C C . ARG A 1 303 ? 17.014 15.825 14.199 1.00 28.61 303 ARG A C 1
ATOM 2296 O O . ARG A 1 303 ? 17.665 16.734 14.718 1.00 28.61 303 ARG A O 1
ATOM 2303 N N . PRO A 1 304 ? 16.160 15.068 14.913 1.00 28.06 304 PRO A N 1
ATOM 2304 C CA . PRO A 1 304 ? 15.897 15.337 16.320 1.00 28.06 304 PRO A CA 1
ATOM 2305 C C . PRO A 1 304 ? 17.160 15.101 17.154 1.00 28.06 304 PRO A C 1
ATOM 2307 O O . PRO A 1 304 ? 17.649 13.977 17.281 1.00 28.06 304 PRO A O 1
ATOM 2310 N N . ALA A 1 305 ? 17.687 16.176 17.734 1.00 31.25 305 ALA A N 1
ATOM 2311 C CA . ALA A 1 305 ? 18.630 16.079 18.836 1.00 31.25 305 ALA A CA 1
ATOM 2312 C C . ALA A 1 305 ? 17.906 15.589 20.109 1.00 31.25 305 ALA A C 1
ATOM 2314 O O . ALA A 1 305 ? 16.686 15.689 20.220 1.00 31.25 305 ALA A O 1
ATOM 2315 N N . HIS A 1 306 ? 18.682 15.123 21.092 1.00 31.00 306 HIS A N 1
ATOM 2316 C CA . HIS A 1 306 ? 18.234 14.760 22.447 1.00 31.00 306 HIS A CA 1
ATOM 2317 C C . HIS A 1 306 ? 17.426 13.455 22.608 1.00 31.00 306 HIS A C 1
ATOM 2319 O O . HIS A 1 306 ? 16.279 13.464 23.040 1.00 31.00 306 HIS A O 1
ATOM 2325 N N . GLN A 1 307 ? 18.110 12.311 22.473 1.00 27.95 307 GLN A N 1
ATOM 2326 C CA . GLN A 1 307 ? 18.074 11.279 23.535 1.00 27.95 307 GLN A CA 1
ATOM 2327 C C . GLN A 1 307 ? 19.471 10.752 23.933 1.00 27.95 307 GLN A C 1
ATOM 2329 O O . GLN A 1 307 ? 19.613 9.674 24.510 1.00 27.95 307 GLN A O 1
ATOM 2334 N N . THR A 1 308 ? 20.526 11.551 23.743 1.00 27.34 308 THR A N 1
ATOM 2335 C CA . THR A 1 308 ? 21.742 11.424 24.562 1.00 27.34 308 THR A CA 1
ATOM 2336 C C . THR A 1 308 ? 21.427 11.867 25.991 1.00 27.34 308 THR A C 1
ATOM 2338 O O . THR A 1 308 ? 21.555 13.041 26.325 1.00 27.34 308 THR A O 1
ATOM 2341 N N . ARG A 1 309 ? 20.987 10.926 26.836 1.00 27.53 309 ARG A N 1
ATOM 2342 C CA . ARG A 1 309 ? 20.971 11.118 28.293 1.00 27.53 309 ARG A CA 1
ATOM 2343 C C . ARG A 1 309 ? 22.401 11.259 28.806 1.00 27.53 309 ARG A C 1
ATOM 2345 O O . ARG A 1 309 ? 23.274 10.487 28.409 1.00 27.53 309 ARG A O 1
ATOM 2352 N N . ASP A 1 310 ? 22.615 12.204 29.713 1.00 27.62 310 ASP A N 1
ATOM 2353 C CA . ASP A 1 310 ? 23.909 12.408 30.351 1.00 27.62 310 ASP A CA 1
ATOM 2354 C C . ASP A 1 310 ? 24.373 11.166 31.118 1.00 27.62 310 ASP A C 1
ATOM 2356 O O . ASP A 1 310 ? 23.706 10.678 32.033 1.00 27.62 310 ASP A O 1
ATOM 2360 N N . LEU A 1 311 ? 25.577 10.704 30.786 1.00 29.97 311 LEU A N 1
ATOM 2361 C CA . LEU A 1 311 ? 26.426 9.966 31.710 1.00 29.97 311 LEU A CA 1
ATOM 2362 C C . LEU A 1 311 ? 27.485 10.951 32.223 1.00 29.97 311 LEU A C 1
ATOM 2364 O O . LEU A 1 311 ? 28.176 11.567 31.404 1.00 29.97 311 LEU A O 1
ATOM 2368 N N . PRO A 1 312 ? 27.625 11.144 33.548 1.00 28.98 312 PRO A N 1
ATOM 2369 C CA . PRO A 1 312 ? 28.541 12.138 34.085 1.00 28.98 312 PRO A CA 1
ATOM 2370 C C . PRO A 1 312 ? 29.985 11.805 33.701 1.00 28.98 312 PRO A C 1
ATOM 2372 O O . PRO A 1 312 ? 30.448 10.676 33.872 1.00 28.98 312 PRO A O 1
ATOM 2375 N N . ARG A 1 313 ? 30.718 12.811 33.209 1.00 27.86 313 ARG A N 1
ATOM 2376 C CA . ARG A 1 313 ? 32.156 12.709 32.922 1.00 27.86 313 ARG A CA 1
ATOM 2377 C C . ARG A 1 313 ? 32.929 12.420 34.212 1.00 27.86 313 ARG A C 1
ATOM 2379 O O . ARG A 1 313 ? 33.291 13.345 34.936 1.00 27.86 313 ARG A O 1
ATOM 2386 N N . SER A 1 314 ? 33.256 11.154 34.461 1.00 30.92 314 SER A N 1
ATOM 2387 C CA . SER A 1 314 ? 34.324 10.798 35.392 1.00 30.92 314 SER A CA 1
ATOM 2388 C C . SER A 1 314 ? 35.649 11.353 34.853 1.00 30.92 314 SER A C 1
ATOM 2390 O O . SER A 1 314 ? 36.094 11.026 33.751 1.00 30.92 314 SER A O 1
ATOM 2392 N N . GLY A 1 315 ? 36.240 12.289 35.595 1.00 27.81 315 GLY A N 1
ATOM 2393 C CA . GLY A 1 315 ? 37.430 13.013 35.156 1.00 27.81 315 GLY A CA 1
ATOM 2394 C C . GLY A 1 315 ? 38.668 12.118 35.063 1.00 27.81 315 GLY A C 1
ATOM 2395 O O . GLY A 1 315 ? 38.862 11.220 35.878 1.00 27.81 315 GLY A O 1
ATOM 2396 N N . ARG A 1 316 ? 39.551 12.409 34.100 1.00 27.45 316 ARG A N 1
ATOM 2397 C CA . ARG A 1 316 ? 40.931 11.901 34.112 1.00 27.45 316 ARG A CA 1
ATOM 2398 C C . ARG A 1 316 ? 41.729 12.590 35.226 1.00 27.45 316 ARG A C 1
ATOM 2400 O O . ARG A 1 316 ? 41.801 13.819 35.203 1.00 27.45 316 ARG A O 1
ATOM 2407 N N . PRO A 1 317 ? 42.456 11.847 36.072 1.00 28.34 317 PRO A N 1
ATOM 2408 C CA . PRO A 1 317 ? 43.659 12.343 36.718 1.00 28.34 317 PRO A CA 1
ATOM 2409 C C . PRO A 1 317 ? 44.907 11.927 35.919 1.00 28.34 317 PRO A C 1
ATOM 2411 O O . PRO A 1 317 ? 45.163 10.748 35.684 1.00 28.34 317 PRO A O 1
ATOM 2414 N N . SER A 1 318 ? 45.712 12.917 35.546 1.00 25.47 318 SER A N 1
ATOM 2415 C CA . SER A 1 318 ? 47.126 12.770 35.171 1.00 25.47 318 SER A CA 1
ATOM 2416 C C . SER A 1 318 ? 47.973 13.480 36.245 1.00 25.47 318 SER A C 1
ATOM 2418 O O . SER A 1 318 ? 47.436 14.342 36.937 1.00 25.47 318 SER A O 1
ATOM 2420 N N . PRO A 1 319 ? 49.307 13.319 36.286 1.00 42.41 319 PRO A N 1
ATOM 2421 C CA . PRO A 1 319 ? 50.080 12.076 36.196 1.00 42.41 319 PRO A CA 1
ATOM 2422 C C . PRO A 1 319 ? 51.135 11.977 37.331 1.00 42.41 319 PRO A C 1
ATOM 2424 O O . PRO A 1 319 ? 51.606 12.997 37.835 1.00 42.41 319 PRO A O 1
ATOM 2427 N N . HIS A 1 320 ? 51.630 10.777 37.666 1.00 28.31 320 HIS A N 1
ATOM 2428 C CA . HIS A 1 320 ? 52.784 10.638 38.574 1.00 28.31 320 HIS A CA 1
ATOM 2429 C C . HIS A 1 320 ? 53.882 9.677 38.089 1.00 28.31 320 HIS A C 1
ATOM 2431 O O . HIS A 1 320 ? 53.684 8.836 37.219 1.00 28.31 320 HIS A O 1
ATOM 2437 N N . ARG A 1 321 ? 55.086 9.942 38.611 1.00 27.48 321 ARG A N 1
ATOM 2438 C CA . ARG A 1 321 ? 56.424 9.668 38.062 1.00 27.48 321 ARG A CA 1
ATOM 2439 C C . ARG A 1 321 ? 56.807 8.186 37.878 1.00 27.48 321 ARG A C 1
ATOM 2441 O O . ARG A 1 321 ? 56.390 7.310 38.622 1.00 27.48 321 ARG A O 1
ATOM 2448 N N . ALA A 1 322 ? 57.726 7.986 36.930 1.00 28.16 322 ALA A N 1
ATOM 2449 C CA . ALA A 1 322 ? 58.614 6.823 36.751 1.00 28.16 322 ALA A CA 1
ATOM 2450 C C . ALA A 1 322 ? 59.711 6.779 37.877 1.00 28.16 322 ALA A C 1
ATOM 2452 O O . ALA A 1 322 ? 59.655 7.671 38.729 1.00 28.16 322 ALA A O 1
ATOM 2453 N N . PRO A 1 323 ? 60.739 5.877 37.916 1.00 39.44 323 PRO A N 1
ATOM 2454 C CA . PRO A 1 323 ? 61.288 5.064 36.812 1.00 39.44 323 PRO A CA 1
ATOM 2455 C C . PRO A 1 323 ? 61.764 3.616 37.116 1.00 39.44 323 PRO A C 1
ATOM 2457 O O . PRO A 1 323 ? 61.973 3.214 38.255 1.00 39.44 323 PRO A O 1
ATOM 2460 N N . GLY A 1 324 ? 62.085 2.869 36.049 1.00 25.97 324 GLY A N 1
ATOM 2461 C CA . GLY A 1 324 ? 62.863 1.621 36.099 1.00 25.97 324 GLY A CA 1
ATOM 2462 C C . GLY A 1 324 ? 63.496 1.289 34.737 1.00 25.97 324 GLY A C 1
ATOM 2463 O O . GLY A 1 324 ? 62.816 1.331 33.717 1.00 25.97 324 GLY A O 1
ATOM 2464 N N . ARG A 1 325 ? 64.806 0.998 34.688 1.00 29.64 325 ARG A N 1
ATOM 2465 C CA . ARG A 1 325 ? 65.559 0.657 33.454 1.00 29.64 325 ARG A CA 1
ATOM 2466 C C . ARG A 1 325 ? 65.925 -0.834 33.425 1.00 29.64 325 ARG A C 1
ATOM 2468 O O . ARG A 1 325 ? 66.441 -1.296 34.440 1.00 29.64 325 ARG A O 1
ATOM 2475 N N . ARG A 1 326 ? 65.912 -1.476 32.239 1.00 29.44 326 ARG A N 1
ATOM 2476 C CA . ARG A 1 326 ? 67.101 -2.074 31.549 1.00 29.44 326 ARG A CA 1
ATOM 2477 C C . ARG A 1 326 ? 66.734 -3.069 30.423 1.00 29.44 326 ARG A C 1
ATOM 2479 O O . ARG A 1 326 ? 66.002 -4.001 30.695 1.00 29.44 326 ARG A O 1
ATOM 2486 N N . ARG A 1 327 ? 67.439 -2.926 29.279 1.00 30.17 327 ARG A N 1
ATOM 2487 C CA . ARG A 1 327 ? 67.910 -3.960 28.305 1.00 30.17 327 ARG A CA 1
ATOM 2488 C C . ARG A 1 327 ? 66.828 -4.781 27.542 1.00 30.17 327 ARG A C 1
ATOM 2490 O O . ARG A 1 327 ? 65.801 -5.098 28.111 1.00 30.17 327 ARG A O 1
ATOM 2497 N N . ARG A 1 328 ? 66.889 -4.929 26.200 1.00 28.73 328 ARG A N 1
ATOM 2498 C CA . ARG A 1 328 ? 67.838 -5.709 25.341 1.00 28.73 328 ARG A CA 1
ATOM 2499 C C . ARG A 1 328 ? 67.714 -7.227 25.609 1.00 28.73 328 ARG A C 1
ATOM 2501 O O . ARG A 1 328 ? 67.726 -7.588 26.778 1.00 28.73 328 ARG A O 1
ATOM 2508 N N . ASP A 1 329 ? 67.561 -8.130 24.628 1.00 28.44 329 ASP A N 1
ATOM 2509 C CA . ASP A 1 329 ? 67.956 -8.120 23.194 1.00 28.44 329 ASP A CA 1
ATOM 2510 C C . ASP A 1 329 ? 66.915 -8.796 22.229 1.00 28.44 329 ASP A C 1
ATOM 2512 O O . ASP A 1 329 ? 65.792 -9.090 22.627 1.00 28.44 329 ASP A O 1
ATOM 2516 N N . ASP A 1 330 ? 67.310 -9.006 20.961 1.00 28.30 330 ASP A N 1
ATOM 2517 C CA . ASP A 1 330 ? 66.654 -9.646 19.779 1.00 28.30 330 ASP A CA 1
ATOM 2518 C C . ASP A 1 330 ? 67.673 -10.715 19.220 1.00 28.30 330 ASP A C 1
ATOM 2520 O O . ASP A 1 330 ? 68.774 -10.746 19.788 1.00 28.30 330 ASP A O 1
ATOM 2524 N N . PRO A 1 331 ? 67.494 -11.555 18.154 1.00 46.25 331 PRO A N 1
ATOM 2525 C CA . PRO A 1 331 ? 66.354 -11.788 17.242 1.00 46.25 331 PRO A CA 1
ATOM 2526 C C . PRO A 1 331 ? 66.024 -13.266 16.842 1.00 46.25 331 PRO A C 1
ATOM 2528 O O . PRO A 1 331 ? 66.821 -14.187 17.017 1.00 46.25 331 P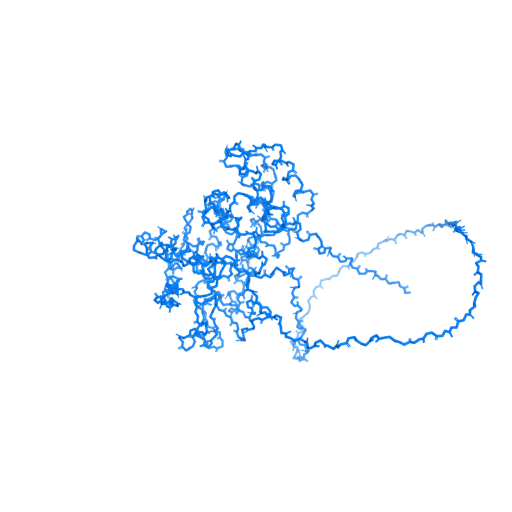RO A O 1
ATOM 2531 N N . GLY A 1 332 ? 64.919 -13.453 16.094 1.00 26.22 332 GLY A N 1
ATOM 2532 C CA . GLY A 1 332 ? 64.796 -14.471 15.016 1.00 26.22 332 GLY A CA 1
ATOM 2533 C C . GLY A 1 332 ? 64.271 -15.890 15.362 1.00 26.22 332 GLY A C 1
ATOM 2534 O O . GLY A 1 332 ? 64.053 -16.210 16.520 1.00 26.22 332 GLY A O 1
ATOM 2535 N N . HIS A 1 333 ? 64.028 -16.807 14.399 1.00 27.89 333 HIS A N 1
ATOM 2536 C CA . HIS A 1 333 ? 63.946 -16.683 12.925 1.00 27.89 333 HIS A CA 1
ATOM 2537 C C . HIS A 1 333 ? 63.325 -17.960 12.264 1.00 27.89 333 HIS A C 1
ATOM 2539 O O . HIS A 1 333 ? 63.794 -19.054 12.556 1.00 27.89 333 HIS A O 1
ATOM 2545 N N . ARG A 1 334 ? 62.411 -17.821 11.273 1.00 26.08 334 ARG A N 1
ATOM 2546 C CA . ARG A 1 334 ? 62.027 -18.842 10.233 1.00 26.08 334 ARG A CA 1
ATOM 2547 C C . ARG A 1 334 ? 61.388 -20.178 10.717 1.00 26.08 334 ARG A C 1
ATOM 2549 O O . ARG A 1 334 ? 61.227 -20.378 11.910 1.00 26.08 334 ARG A O 1
ATOM 2556 N N . SER A 1 335 ? 61.037 -21.163 9.864 1.00 26.36 335 SER A N 1
ATOM 2557 C CA . SER A 1 335 ? 60.102 -21.173 8.699 1.00 26.36 335 SER A CA 1
ATOM 2558 C C . SER A 1 335 ? 59.756 -22.619 8.246 1.00 26.36 335 SER A C 1
ATOM 2560 O O . SER A 1 335 ? 60.593 -23.502 8.348 1.00 26.36 335 SER A O 1
ATOM 2562 N N . ALA A 1 336 ? 58.586 -22.787 7.602 1.00 26.86 336 ALA A N 1
ATOM 2563 C CA . ALA A 1 336 ? 58.257 -23.752 6.522 1.00 26.86 336 ALA A CA 1
ATOM 2564 C C . ALA A 1 336 ? 58.184 -25.301 6.739 1.00 26.86 336 ALA A C 1
ATOM 2566 O O . ALA A 1 336 ? 59.185 -25.988 6.867 1.00 26.86 336 ALA A O 1
ATOM 2567 N N . ALA A 1 337 ? 56.957 -25.823 6.549 1.00 26.17 337 ALA A N 1
ATOM 2568 C CA . ALA A 1 337 ? 56.522 -26.878 5.597 1.00 26.17 337 ALA A CA 1
ATOM 2569 C C . ALA A 1 337 ? 57.114 -28.318 5.549 1.00 26.17 337 ALA A C 1
ATOM 2571 O O . ALA A 1 337 ? 58.294 -28.506 5.288 1.00 26.17 337 ALA A O 1
ATOM 2572 N N . ALA A 1 338 ? 56.208 -29.323 5.513 1.00 27.09 338 ALA A N 1
ATOM 2573 C CA . ALA A 1 338 ? 56.264 -30.500 4.611 1.00 27.09 338 ALA A CA 1
ATOM 2574 C C . ALA A 1 338 ? 54.904 -31.262 4.487 1.00 27.09 338 ALA A C 1
ATOM 2576 O O . ALA A 1 338 ? 54.020 -31.133 5.331 1.00 27.09 338 ALA A O 1
ATOM 2577 N N . ARG A 1 339 ? 54.750 -32.063 3.417 1.00 28.19 339 ARG A N 1
ATOM 2578 C CA . ARG A 1 339 ? 53.670 -33.033 3.043 1.00 28.19 339 ARG A CA 1
ATOM 2579 C C . ARG A 1 339 ? 54.351 -34.197 2.252 1.00 28.19 339 ARG A C 1
ATOM 2581 O O . ARG A 1 339 ? 55.542 -34.020 1.994 1.00 28.19 339 ARG A O 1
ATOM 2588 N N . PRO A 1 340 ? 53.709 -35.308 1.772 1.00 47.34 340 PRO A N 1
ATOM 2589 C CA . PRO A 1 340 ? 52.276 -35.667 1.636 1.00 47.34 340 PRO A CA 1
ATOM 2590 C C . PRO A 1 340 ? 51.936 -37.037 2.344 1.00 47.34 340 PRO A C 1
ATOM 2592 O O . PRO A 1 340 ? 52.229 -37.086 3.527 1.00 47.34 340 PRO A O 1
ATOM 2595 N N . HIS A 1 341 ? 51.325 -38.154 1.854 1.00 29.25 341 HIS A N 1
ATOM 2596 C CA . HIS A 1 341 ? 50.708 -38.593 0.570 1.00 29.25 341 HIS A CA 1
ATOM 2597 C C . HIS A 1 341 ? 49.800 -39.873 0.668 1.00 29.25 341 HIS A C 1
ATOM 2599 O O . HIS A 1 341 ? 49.855 -40.599 1.648 1.00 29.25 341 HIS A O 1
ATOM 2605 N N . ARG A 1 342 ? 49.024 -40.137 -0.408 1.00 28.94 342 ARG A N 1
ATOM 2606 C CA . ARG A 1 342 ? 48.479 -41.414 -0.987 1.00 28.94 342 ARG A CA 1
ATOM 2607 C C . ARG A 1 342 ? 47.792 -42.546 -0.156 1.00 28.94 342 ARG A C 1
ATOM 2609 O O . ARG A 1 342 ? 48.457 -43.396 0.413 1.00 28.94 342 ARG A O 1
ATOM 2616 N N . THR A 1 343 ? 46.451 -42.636 -0.302 1.00 30.86 343 THR A N 1
ATOM 2617 C CA . THR A 1 343 ? 45.620 -43.705 -0.978 1.00 30.86 343 THR A CA 1
ATOM 2618 C C . THR A 1 343 ? 45.994 -45.207 -0.892 1.00 30.86 343 THR A C 1
ATOM 2620 O O . THR A 1 343 ? 47.151 -45.523 -1.165 1.00 30.86 343 THR A O 1
ATOM 2623 N N . PRO A 1 344 ? 45.022 -46.156 -0.723 1.00 40.03 344 PRO A N 1
ATOM 2624 C CA . PRO A 1 344 ? 44.162 -46.628 -1.848 1.00 40.03 344 PRO A CA 1
ATOM 2625 C C . PRO A 1 344 ? 42.674 -47.011 -1.524 1.00 40.03 344 PRO A C 1
ATOM 2627 O O . PRO A 1 344 ? 42.120 -46.607 -0.507 1.00 40.03 344 PRO A O 1
ATOM 2630 N N . HIS A 1 345 ? 42.003 -47.725 -2.451 1.00 28.98 345 HIS A N 1
ATOM 2631 C CA . HIS A 1 345 ? 40.544 -47.988 -2.616 1.00 28.98 345 HIS A CA 1
ATOM 2632 C C . HIS A 1 345 ? 40.300 -49.433 -3.154 1.00 28.98 345 HIS A C 1
ATOM 2634 O O . HIS A 1 345 ? 41.280 -50.029 -3.607 1.00 28.98 345 HIS A O 1
ATOM 2640 N N . PRO A 1 346 ? 39.051 -49.960 -3.327 1.00 57.34 346 PRO A N 1
ATOM 2641 C CA . PRO A 1 346 ? 37.746 -49.650 -2.713 1.00 57.34 346 PRO A CA 1
ATOM 2642 C C . PRO A 1 346 ? 37.180 -50.858 -1.880 1.00 57.34 346 PRO A C 1
ATOM 2644 O O . PRO A 1 346 ? 37.598 -50.888 -0.727 1.00 57.34 346 PRO A O 1
ATOM 2647 N N . PRO A 1 347 ? 36.363 -51.881 -2.306 1.00 52.34 347 PRO A N 1
ATOM 2648 C CA . PRO A 1 347 ? 35.371 -52.079 -3.398 1.00 52.34 347 PRO A CA 1
ATOM 2649 C C . PRO A 1 347 ? 33.948 -52.641 -3.015 1.00 52.34 347 PRO A C 1
ATOM 2651 O O . PRO A 1 347 ? 33.819 -53.645 -2.330 1.00 52.34 347 PRO A O 1
ATOM 2654 N N . ARG A 1 348 ? 32.902 -52.110 -3.685 1.00 33.16 348 ARG A N 1
ATOM 2655 C CA . ARG A 1 348 ? 31.660 -52.762 -4.227 1.00 33.16 348 ARG A CA 1
ATOM 2656 C C . ARG A 1 348 ? 30.478 -53.354 -3.385 1.00 33.16 348 ARG A C 1
ATOM 2658 O O . ARG A 1 348 ? 30.612 -54.041 -2.386 1.00 33.16 348 ARG A O 1
ATOM 2665 N N . THR A 1 349 ? 29.303 -53.188 -4.031 1.00 30.84 349 THR A N 1
ATOM 2666 C CA . THR A 1 349 ? 28.038 -53.988 -4.076 1.00 30.84 349 THR A CA 1
ATOM 2667 C C . THR A 1 349 ? 26.913 -53.895 -3.014 1.00 30.84 349 THR A C 1
ATOM 2669 O O . THR A 1 349 ? 26.954 -54.479 -1.942 1.00 30.84 349 THR A O 1
ATOM 2672 N N . ARG A 1 350 ? 25.812 -53.251 -3.453 1.00 32.50 350 ARG A N 1
ATOM 2673 C CA . ARG A 1 350 ? 24.370 -53.504 -3.164 1.00 32.50 350 ARG A CA 1
ATOM 2674 C C . ARG A 1 350 ? 23.883 -54.780 -3.927 1.00 32.50 350 ARG A C 1
ATOM 2676 O O . ARG A 1 350 ? 24.686 -55.236 -4.742 1.00 32.50 350 ARG A O 1
ATOM 2683 N N . PRO A 1 351 ? 22.631 -55.318 -3.799 1.00 43.00 351 PRO A N 1
ATOM 2684 C CA . PRO A 1 351 ? 21.368 -54.638 -3.426 1.00 43.00 351 PRO A CA 1
ATOM 2685 C C . PRO A 1 351 ? 20.356 -55.420 -2.541 1.00 43.00 351 PRO A C 1
ATOM 2687 O O . PRO A 1 351 ? 20.553 -56.577 -2.198 1.00 43.00 351 PRO A O 1
ATOM 2690 N N . GLY A 1 352 ? 19.204 -54.793 -2.246 1.00 27.95 352 GLY A N 1
ATOM 2691 C CA . GLY A 1 352 ? 18.018 -55.464 -1.688 1.00 27.95 352 GLY A CA 1
ATOM 2692 C C . GLY A 1 352 ? 16.813 -54.526 -1.507 1.00 27.95 352 GLY A C 1
ATOM 2693 O O . GLY A 1 352 ? 16.832 -53.656 -0.644 1.00 27.95 352 GLY A O 1
ATOM 2694 N N . ARG A 1 353 ? 15.755 -54.689 -2.317 1.00 32.03 353 ARG A N 1
ATOM 2695 C CA . ARG A 1 353 ? 14.424 -54.075 -2.099 1.00 32.03 353 ARG A CA 1
ATOM 2696 C C . ARG A 1 353 ? 13.508 -55.092 -1.411 1.00 32.03 353 ARG A C 1
ATOM 2698 O O . ARG A 1 353 ? 13.475 -56.230 -1.868 1.00 32.03 353 ARG A O 1
ATOM 2705 N N . ARG A 1 354 ? 12.668 -54.648 -0.467 1.00 30.66 354 ARG A N 1
ATOM 2706 C CA . ARG A 1 354 ? 11.289 -55.142 -0.247 1.00 30.66 354 ARG A CA 1
ATOM 2707 C C . ARG A 1 354 ? 10.521 -54.184 0.675 1.00 30.66 354 ARG A C 1
ATOM 2709 O O . ARG A 1 354 ? 11.020 -53.815 1.729 1.00 30.66 354 ARG A O 1
ATOM 2716 N N . LEU A 1 355 ? 9.314 -53.811 0.255 1.00 32.53 355 LEU A N 1
ATOM 2717 C CA . LEU A 1 355 ? 8.210 -53.399 1.131 1.00 32.53 355 LEU A CA 1
ATOM 2718 C C . LEU A 1 355 ? 7.294 -54.621 1.320 1.00 32.53 355 LEU A C 1
ATOM 2720 O O . LEU A 1 355 ? 7.339 -55.542 0.495 1.00 32.53 355 LEU A O 1
ATOM 2724 N N . PRO A 1 356 ? 6.466 -54.631 2.371 1.00 39.62 356 PRO A N 1
ATOM 2725 C CA . PRO A 1 356 ? 5.030 -54.710 2.091 1.00 39.62 356 PRO A CA 1
ATOM 2726 C C . PRO A 1 356 ? 4.186 -53.659 2.846 1.00 39.62 356 PRO A C 1
ATOM 2728 O O . PRO A 1 356 ? 4.706 -52.730 3.458 1.00 39.62 356 PRO A O 1
ATOM 2731 N N . ASP A 1 357 ? 2.872 -53.791 2.677 1.00 28.36 357 ASP A N 1
ATOM 2732 C CA . ASP A 1 357 ? 1.789 -52.827 2.922 1.00 28.36 357 ASP A CA 1
ATOM 2733 C C . ASP A 1 357 ? 1.166 -52.914 4.347 1.00 28.36 357 ASP A C 1
ATOM 2735 O O . ASP A 1 357 ? 1.479 -53.818 5.118 1.00 28.36 357 ASP A O 1
ATOM 2739 N N . ARG A 1 358 ? 0.200 -52.019 4.618 1.00 29.55 358 ARG A N 1
ATOM 2740 C CA . ARG A 1 358 ? -0.900 -52.082 5.613 1.00 29.55 358 ARG A CA 1
ATOM 2741 C C . ARG A 1 358 ? -0.670 -51.731 7.094 1.00 29.55 358 ARG A C 1
ATOM 2743 O O . ARG A 1 358 ? -0.372 -52.553 7.948 1.00 29.55 358 ARG A O 1
ATOM 2750 N N . SER A 1 359 ? -1.062 -50.486 7.386 1.00 29.73 359 SER A N 1
ATOM 2751 C CA . SER A 1 359 ? -2.132 -50.117 8.338 1.00 29.73 359 SER A CA 1
ATOM 2752 C C . SER A 1 359 ? -2.174 -50.734 9.748 1.00 29.73 359 SER A C 1
ATOM 2754 O O . SER A 1 359 ? -2.699 -51.825 9.934 1.00 29.73 359 SER A O 1
ATOM 2756 N N . HIS A 1 360 ? -1.900 -49.903 10.760 1.00 31.06 360 HIS A N 1
ATOM 2757 C CA . HIS A 1 360 ? -2.719 -49.820 11.981 1.00 31.06 360 HIS A CA 1
ATOM 2758 C C . HIS A 1 360 ? -2.699 -48.384 12.542 1.00 31.06 360 HIS A C 1
ATOM 2760 O O . HIS A 1 360 ? -1.737 -47.645 12.342 1.00 31.06 360 HIS A O 1
ATOM 2766 N N . ARG A 1 361 ? -3.778 -47.975 13.228 1.00 32.12 361 ARG A N 1
ATOM 2767 C CA . ARG A 1 361 ? -3.979 -46.622 13.783 1.00 32.12 361 ARG A CA 1
ATOM 2768 C C . ARG A 1 361 ? -4.230 -46.714 15.300 1.00 32.12 361 ARG A C 1
ATOM 2770 O O . ARG A 1 361 ? -5.278 -47.238 15.671 1.00 32.12 361 ARG A O 1
ATOM 2777 N N . PRO A 1 362 ? -3.324 -46.232 16.171 1.00 34.50 362 PRO A N 1
ATOM 2778 C CA . PRO A 1 362 ? -3.550 -46.196 17.619 1.00 34.50 362 PRO A CA 1
ATOM 2779 C C . PRO A 1 362 ? -4.434 -45.004 18.053 1.00 34.50 362 PRO A C 1
ATOM 2781 O O . PRO A 1 362 ? -4.545 -44.027 17.305 1.00 34.50 362 PRO A O 1
ATOM 2784 N N . PRO A 1 363 ? -5.040 -45.049 19.256 1.00 37.47 363 PRO A N 1
ATOM 2785 C CA . PRO A 1 363 ? -5.811 -43.941 19.830 1.00 37.47 363 PRO A CA 1
ATOM 2786 C C . PRO A 1 363 ? -4.913 -42.791 20.340 1.00 37.47 363 PRO A C 1
ATOM 2788 O O . PRO A 1 363 ? -3.714 -42.992 20.556 1.00 37.47 363 PRO A O 1
ATOM 2791 N N . PRO A 1 364 ? -5.466 -41.581 20.562 1.00 32.03 364 PRO A N 1
ATOM 2792 C CA . PRO A 1 364 ? -4.699 -40.441 21.058 1.00 32.03 364 PRO A CA 1
ATOM 2793 C C . PRO A 1 364 ? -4.243 -40.642 22.511 1.00 32.03 364 PRO A C 1
ATOM 2795 O O . PRO A 1 364 ? -5.018 -41.058 23.370 1.00 32.03 364 PRO A O 1
ATOM 2798 N N . ARG A 1 365 ? -2.989 -40.277 22.803 1.00 30.42 365 ARG A N 1
ATOM 2799 C CA . ARG A 1 365 ? -2.499 -40.080 24.174 1.00 30.42 365 ARG A CA 1
ATOM 2800 C C . ARG A 1 365 ? -2.530 -38.594 24.515 1.00 30.42 365 ARG A C 1
ATOM 2802 O O . ARG A 1 365 ? -1.906 -37.800 23.817 1.00 30.42 365 ARG A O 1
ATOM 2809 N N . ASN A 1 366 ? -3.185 -38.244 25.620 1.00 33.75 366 ASN A N 1
ATOM 2810 C CA . ASN A 1 366 ? -2.977 -36.948 26.262 1.00 33.75 366 ASN A CA 1
ATOM 2811 C C . ASN A 1 366 ? -1.526 -36.860 26.751 1.00 33.75 366 ASN A C 1
ATOM 2813 O O . ASN A 1 366 ? -1.012 -37.808 27.347 1.00 33.75 366 ASN A O 1
ATOM 2817 N N . GLY A 1 367 ? -0.877 -35.722 26.518 1.00 27.77 367 GLY A N 1
ATOM 2818 C CA . GLY A 1 367 ? 0.498 -35.489 26.942 1.00 27.77 367 GLY A CA 1
ATOM 2819 C C . GLY A 1 367 ? 0.827 -34.004 26.938 1.00 27.77 367 GLY A C 1
ATOM 2820 O O . GLY A 1 367 ? 1.113 -33.439 25.886 1.00 27.77 367 GLY A O 1
ATOM 2821 N N . ASN A 1 368 ? 0.812 -33.385 28.120 1.00 34.53 368 ASN A N 1
ATOM 2822 C CA . ASN A 1 368 ? 1.389 -32.058 28.303 1.00 34.53 368 ASN A CA 1
ATOM 2823 C C . ASN A 1 368 ? 2.908 -32.159 28.112 1.00 34.53 368 ASN A C 1
ATOM 2825 O O . ASN A 1 368 ? 3.607 -32.731 28.946 1.00 34.53 368 ASN A O 1
ATOM 2829 N N . GLY A 1 369 ? 3.404 -31.602 27.010 1.00 25.75 369 GLY A N 1
ATOM 2830 C CA . GLY A 1 369 ? 4.821 -31.362 26.750 1.00 25.75 369 GLY A CA 1
ATOM 2831 C C . GLY A 1 369 ? 5.048 -29.868 26.506 1.00 25.75 369 GLY A C 1
ATOM 2832 O O . GLY A 1 369 ? 4.121 -29.186 26.065 1.00 25.75 369 GLY A O 1
ATOM 2833 N N . PRO A 1 370 ? 6.240 -29.325 26.807 1.00 27.12 370 PRO A N 1
ATOM 2834 C CA . PRO A 1 370 ? 6.482 -27.892 26.709 1.00 27.12 370 PRO A CA 1
ATOM 2835 C C . PRO A 1 370 ? 6.328 -27.405 25.265 1.00 27.12 370 PRO A C 1
ATOM 2837 O O . PRO A 1 370 ? 6.900 -27.978 24.336 1.00 27.12 370 PRO A O 1
ATOM 2840 N N . HIS A 1 371 ? 5.584 -26.314 25.077 1.00 27.38 371 HIS A N 1
ATOM 2841 C CA . HIS A 1 371 ? 5.490 -25.654 23.780 1.00 27.38 371 HIS A CA 1
ATOM 2842 C C . HIS A 1 371 ? 6.875 -25.155 23.356 1.00 27.38 371 HIS A C 1
ATOM 2844 O O . HIS A 1 371 ? 7.378 -24.165 23.892 1.00 27.38 371 HIS A O 1
ATOM 2850 N N . HIS A 1 372 ? 7.476 -25.807 22.357 1.00 24.77 372 HIS A N 1
ATOM 2851 C CA . HIS A 1 372 ? 8.618 -25.251 21.638 1.00 24.77 372 HIS A CA 1
ATOM 2852 C C . HIS A 1 372 ? 8.174 -23.967 20.935 1.00 24.77 372 HIS A C 1
ATOM 2854 O O . HIS A 1 372 ? 7.604 -23.988 19.844 1.00 24.77 372 HIS A O 1
ATOM 2860 N N . ARG A 1 373 ? 8.418 -22.839 21.607 1.00 25.42 373 ARG A N 1
ATOM 2861 C CA . ARG A 1 373 ? 8.192 -21.489 21.098 1.00 25.42 373 ARG A CA 1
ATOM 2862 C C . ARG A 1 373 ? 9.006 -21.343 19.813 1.00 25.42 373 ARG A C 1
ATOM 2864 O O . ARG A 1 373 ? 10.233 -21.392 19.862 1.00 25.42 373 ARG A O 1
ATOM 2871 N N . ALA A 1 374 ? 8.330 -21.211 18.673 1.00 23.19 374 ALA A N 1
ATOM 2872 C CA . ALA A 1 374 ? 9.006 -20.961 17.409 1.00 23.19 374 ALA A CA 1
ATOM 2873 C C . ALA A 1 374 ? 9.811 -19.662 17.542 1.00 23.19 374 ALA A C 1
ATOM 2875 O O . ALA A 1 374 ? 9.258 -18.622 17.905 1.00 23.19 374 ALA A O 1
ATOM 2876 N N . THR A 1 375 ? 11.119 -19.727 17.301 1.00 21.73 375 THR A N 1
ATOM 2877 C CA . THR A 1 375 ? 11.973 -18.538 17.284 1.00 21.73 375 THR A CA 1
ATOM 2878 C C . THR A 1 375 ? 11.495 -17.605 16.171 1.00 21.73 375 THR A C 1
ATOM 2880 O O . THR A 1 375 ? 11.390 -18.072 15.033 1.00 21.73 375 THR A O 1
ATOM 2883 N N . PRO A 1 376 ? 11.221 -16.315 16.447 1.00 27.80 376 PRO A N 1
ATOM 2884 C CA . PRO A 1 376 ? 10.911 -15.354 15.397 1.00 27.80 376 PRO A CA 1
ATOM 2885 C C . PRO A 1 376 ? 12.023 -15.342 14.346 1.00 27.80 376 PRO A C 1
ATOM 2887 O O . PRO A 1 376 ? 13.206 -15.324 14.695 1.00 27.80 376 PRO A O 1
ATOM 2890 N N . ASN A 1 377 ? 11.654 -15.359 13.064 1.00 28.70 377 ASN A N 1
ATOM 2891 C CA . ASN A 1 377 ? 12.631 -15.236 11.986 1.00 28.70 377 ASN A CA 1
ATOM 2892 C C . ASN A 1 377 ? 13.357 -13.894 12.121 1.00 28.70 377 ASN A C 1
ATOM 2894 O O . ASN A 1 377 ? 12.732 -12.844 11.983 1.00 28.70 377 ASN A O 1
ATOM 2898 N N . GLN A 1 378 ? 14.678 -13.929 12.304 1.00 25.58 378 GLN A N 1
ATOM 2899 C CA . GLN A 1 378 ? 15.536 -12.758 12.127 1.00 25.58 378 GLN A CA 1
ATOM 2900 C C . GLN A 1 378 ? 15.673 -12.437 10.630 1.00 25.58 378 GLN A C 1
ATOM 2902 O O . GLN A 1 378 ? 16.723 -12.629 10.022 1.00 25.58 378 GLN A O 1
ATOM 2907 N N . VAL A 1 379 ? 14.584 -11.957 10.024 1.00 31.75 379 VAL A N 1
ATOM 2908 C CA . VAL A 1 379 ? 14.656 -11.213 8.762 1.00 31.75 379 VAL A CA 1
ATOM 2909 C C . VAL A 1 379 ? 15.406 -9.912 9.056 1.00 31.75 379 VAL A C 1
ATOM 2911 O O . VAL A 1 379 ? 15.177 -9.293 10.095 1.00 31.75 379 VAL A O 1
ATOM 2914 N N . GLY A 1 380 ? 16.333 -9.518 8.180 1.00 26.83 380 GLY A N 1
ATOM 2915 C CA . GLY A 1 380 ? 17.205 -8.362 8.405 1.00 26.83 380 GLY A CA 1
ATOM 2916 C C . GLY A 1 380 ? 16.412 -7.071 8.617 1.00 26.83 380 GLY A C 1
ATOM 2917 O O . GLY A 1 380 ? 15.869 -6.512 7.667 1.00 26.83 380 GLY A O 1
ATOM 2918 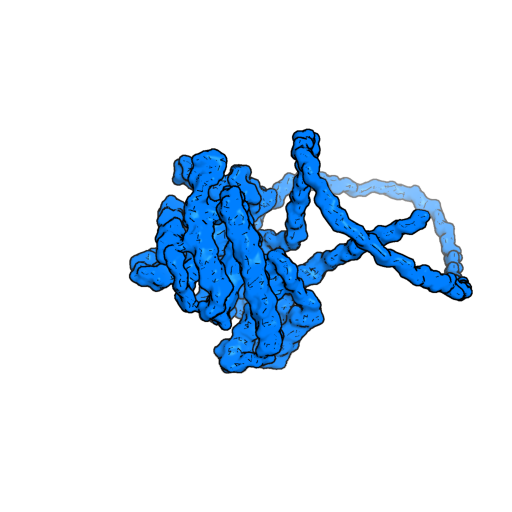N N . HIS A 1 381 ? 16.349 -6.601 9.864 1.00 34.16 381 HIS A N 1
ATOM 2919 C CA . HIS A 1 381 ? 15.522 -5.461 10.250 1.00 34.16 381 HIS A CA 1
ATOM 2920 C C . HIS A 1 381 ? 16.084 -4.161 9.656 1.00 34.16 381 HIS A C 1
ATOM 2922 O O . HIS A 1 381 ? 17.165 -3.704 10.035 1.00 34.16 381 HIS A O 1
ATOM 2928 N N . MET A 1 382 ? 15.329 -3.522 8.762 1.00 32.56 382 MET A N 1
ATOM 2929 C CA . MET A 1 382 ? 15.486 -2.088 8.526 1.00 32.56 382 MET A CA 1
ATOM 2930 C C . MET A 1 382 ? 14.695 -1.346 9.607 1.00 32.56 382 MET A C 1
ATOM 2932 O O . MET A 1 382 ? 13.548 -1.699 9.880 1.00 32.56 382 MET A O 1
ATOM 2936 N N . SER A 1 383 ? 15.307 -0.354 10.255 1.00 29.56 383 SER A N 1
ATOM 2937 C CA . SER A 1 383 ? 14.596 0.539 11.176 1.00 29.56 383 SER A CA 1
ATOM 2938 C C . SER A 1 383 ? 13.758 1.555 10.395 1.00 29.56 383 SER A C 1
ATOM 2940 O O . SER A 1 383 ? 14.057 1.857 9.234 1.00 29.56 383 SER A O 1
ATOM 2942 N N . ALA A 1 384 ? 12.738 2.132 11.038 1.00 30.66 384 ALA A N 1
ATOM 2943 C CA . ALA A 1 384 ? 11.903 3.174 10.433 1.00 30.66 384 ALA A CA 1
ATOM 2944 C C . ALA A 1 384 ? 12.728 4.366 9.893 1.00 30.66 384 ALA A C 1
ATOM 2946 O O . ALA A 1 384 ? 12.399 4.922 8.849 1.00 30.66 384 ALA A O 1
ATOM 2947 N N . GLU A 1 385 ? 13.854 4.688 10.540 1.00 28.88 385 GLU A N 1
ATOM 2948 C CA . GLU A 1 385 ? 14.813 5.724 10.119 1.00 28.88 385 GLU A CA 1
ATOM 2949 C C . GLU A 1 385 ? 15.593 5.397 8.831 1.00 28.88 385 GLU A C 1
ATOM 2951 O O . GLU A 1 385 ? 16.158 6.293 8.212 1.00 28.88 385 GLU A O 1
ATOM 2956 N N . ARG A 1 386 ? 15.657 4.127 8.405 1.00 30.48 386 ARG A N 1
ATOM 2957 C CA . ARG A 1 386 ? 16.244 3.749 7.102 1.00 30.48 386 ARG A CA 1
ATOM 2958 C C . ARG A 1 386 ? 15.200 3.778 5.991 1.00 30.48 386 ARG A C 1
ATOM 2960 O O . ARG A 1 386 ? 15.511 4.162 4.867 1.00 30.48 386 ARG A O 1
ATOM 2967 N N . LEU A 1 387 ? 13.948 3.446 6.319 1.00 32.12 387 LEU A N 1
ATOM 2968 C CA . LEU A 1 387 ? 12.814 3.551 5.393 1.00 32.12 387 LEU A CA 1
ATOM 2969 C C . LEU A 1 387 ? 12.560 4.996 4.935 1.00 32.12 387 LEU A C 1
ATOM 2971 O O . LEU A 1 387 ? 12.023 5.202 3.851 1.00 32.12 387 LEU A O 1
ATOM 2975 N N . THR A 1 388 ? 12.972 5.995 5.720 1.00 33.88 388 THR A N 1
ATOM 2976 C CA . THR A 1 388 ? 12.870 7.412 5.345 1.00 33.88 388 THR A CA 1
ATOM 2977 C C . THR A 1 388 ? 13.909 7.883 4.330 1.00 33.88 388 THR A C 1
ATOM 2979 O O . THR A 1 388 ? 13.698 8.938 3.741 1.00 33.88 388 THR A O 1
ATOM 2982 N N . ASN A 1 389 ? 14.987 7.127 4.096 1.00 32.53 389 ASN A N 1
ATOM 2983 C CA . ASN A 1 389 ? 16.030 7.514 3.139 1.00 32.53 389 ASN A CA 1
ATOM 2984 C C . ASN A 1 389 ? 15.702 7.027 1.719 1.00 32.53 389 ASN A C 1
ATOM 2986 O O . ASN A 1 389 ? 15.890 7.767 0.763 1.00 32.53 389 ASN A O 1
ATOM 2990 N N . GLY A 1 390 ? 15.081 5.851 1.570 1.00 34.41 390 GLY A N 1
ATOM 2991 C CA . GLY A 1 390 ? 14.584 5.342 0.278 1.00 34.41 390 GLY A CA 1
ATOM 2992 C C . GLY A 1 390 ? 13.343 6.068 -0.278 1.00 34.41 390 GLY A C 1
ATOM 2993 O O . GLY A 1 390 ? 12.614 5.501 -1.096 1.00 34.41 390 GLY A O 1
ATOM 2994 N N . ALA A 1 391 ? 13.059 7.289 0.188 1.00 43.47 391 ALA A N 1
ATOM 2995 C CA . ALA A 1 391 ? 11.813 8.008 -0.069 1.00 43.47 391 ALA A CA 1
ATOM 2996 C C . ALA A 1 391 ? 11.514 8.289 -1.557 1.00 43.47 391 ALA A C 1
ATOM 2998 O O . ALA A 1 391 ? 10.369 8.048 -1.943 1.00 43.47 391 ALA A O 1
ATOM 2999 N N . PRO A 1 392 ? 12.465 8.717 -2.421 1.00 38.97 392 PRO A N 1
ATOM 3000 C CA . PRO A 1 392 ? 12.155 9.019 -3.823 1.00 38.97 392 PRO A CA 1
ATOM 3001 C C . PRO A 1 392 ? 11.571 7.813 -4.566 1.00 38.97 392 PRO A C 1
ATOM 3003 O O . PRO A 1 392 ? 10.518 7.913 -5.195 1.00 38.97 392 PRO A O 1
ATOM 3006 N N . ALA A 1 393 ? 12.204 6.642 -4.421 1.00 35.16 393 ALA A N 1
ATOM 3007 C CA . ALA A 1 393 ? 11.739 5.403 -5.039 1.00 35.16 393 ALA A CA 1
ATOM 3008 C C . ALA A 1 393 ? 10.373 4.979 -4.481 1.00 35.16 393 ALA A C 1
ATOM 3010 O O . ALA A 1 393 ? 9.475 4.637 -5.249 1.00 35.16 393 ALA A O 1
ATOM 3011 N N . ALA A 1 394 ? 10.184 5.061 -3.159 1.00 36.75 394 ALA A N 1
ATOM 3012 C CA . ALA A 1 394 ? 8.917 4.720 -2.518 1.00 36.75 394 ALA A CA 1
ATOM 3013 C C . ALA A 1 394 ? 7.749 5.606 -2.983 1.00 36.75 394 ALA A C 1
ATOM 3015 O O . ALA A 1 394 ? 6.645 5.107 -3.208 1.00 36.75 394 ALA A O 1
ATOM 3016 N N . ILE A 1 395 ? 7.996 6.904 -3.177 1.00 39.94 395 ILE A N 1
ATOM 3017 C CA . ILE A 1 395 ? 6.994 7.851 -3.669 1.00 39.94 395 ILE A CA 1
ATOM 3018 C C . ILE A 1 395 ? 6.718 7.596 -5.157 1.00 39.94 395 ILE A C 1
ATOM 3020 O O . ILE A 1 395 ? 5.554 7.459 -5.523 1.00 39.94 395 ILE A O 1
ATOM 3024 N N . ALA A 1 396 ? 7.736 7.420 -6.008 1.00 38.56 396 ALA A N 1
ATOM 3025 C CA . ALA A 1 396 ? 7.554 7.162 -7.444 1.00 38.56 396 ALA A CA 1
ATOM 3026 C C . ALA A 1 396 ? 6.748 5.879 -7.745 1.00 38.56 396 ALA A C 1
ATOM 3028 O O . ALA A 1 396 ? 5.901 5.869 -8.642 1.00 38.56 396 ALA A O 1
ATOM 3029 N N . VAL A 1 397 ? 6.931 4.814 -6.949 1.00 37.97 397 VAL A N 1
ATOM 3030 C CA . VAL A 1 397 ? 6.143 3.565 -7.044 1.00 37.97 397 VAL A CA 1
ATOM 3031 C C . VAL A 1 397 ? 4.629 3.828 -6.935 1.00 37.97 397 VAL A C 1
ATOM 3033 O O . VAL A 1 397 ? 3.854 3.181 -7.642 1.00 37.97 397 VAL A O 1
ATOM 3036 N N . PHE A 1 398 ? 4.207 4.765 -6.074 1.00 37.12 398 PHE A N 1
ATOM 3037 C CA . PHE A 1 398 ? 2.796 5.015 -5.724 1.00 37.12 398 PHE A CA 1
ATOM 3038 C C . PHE A 1 398 ? 2.216 6.331 -6.272 1.00 37.12 398 PHE A C 1
ATOM 3040 O O . PHE A 1 398 ? 0.994 6.486 -6.341 1.00 37.12 398 PHE A O 1
ATOM 3047 N N . ALA A 1 399 ? 3.058 7.277 -6.686 1.00 35.41 399 ALA A N 1
ATOM 3048 C CA . ALA A 1 399 ? 2.636 8.509 -7.342 1.00 35.41 399 ALA A CA 1
ATOM 3049 C C . ALA A 1 399 ? 2.158 8.243 -8.777 1.00 35.41 399 ALA A C 1
ATOM 3051 O O . ALA A 1 399 ? 1.163 8.826 -9.201 1.00 35.41 399 ALA A O 1
ATOM 3052 N N . GLY A 1 400 ? 2.843 7.347 -9.502 1.00 33.84 400 GLY A N 1
ATOM 3053 C CA . GLY A 1 400 ? 2.680 7.187 -10.953 1.00 33.84 400 GLY A CA 1
ATOM 3054 C C . GLY A 1 400 ? 3.436 8.241 -11.775 1.00 33.84 400 GLY A C 1
ATOM 3055 O O . GLY A 1 400 ? 3.301 8.262 -12.993 1.00 33.84 400 GLY A O 1
ATOM 3056 N N . ALA A 1 401 ? 4.229 9.088 -11.114 1.00 37.72 401 ALA A N 1
ATOM 3057 C CA . ALA A 1 401 ? 5.115 10.079 -11.715 1.00 37.72 401 ALA A CA 1
ATOM 3058 C C . ALA A 1 401 ? 6.567 9.560 -11.789 1.00 37.72 401 ALA A C 1
ATOM 3060 O O . ALA A 1 401 ? 6.880 8.523 -11.195 1.00 37.72 401 ALA A O 1
ATOM 3061 N N . THR A 1 402 ? 7.446 10.282 -12.493 1.00 45.12 402 THR A N 1
ATOM 3062 C CA . THR A 1 402 ? 8.880 9.946 -12.569 1.00 45.12 402 THR A CA 1
ATOM 3063 C C . THR A 1 402 ? 9.554 10.063 -11.202 1.00 45.12 402 THR A C 1
ATOM 3065 O O . THR A 1 402 ? 9.040 10.727 -10.294 1.00 45.12 402 THR A O 1
ATOM 3068 N N . LEU A 1 403 ? 10.736 9.459 -11.053 1.00 40.66 403 LEU A N 1
ATOM 3069 C CA . LEU A 1 403 ? 11.528 9.582 -9.821 1.00 40.66 403 LEU A CA 1
ATOM 3070 C C . LEU A 1 403 ? 11.861 11.049 -9.488 1.00 40.66 403 LEU A C 1
ATOM 3072 O O . LEU A 1 403 ? 11.862 11.437 -8.323 1.00 40.66 403 LEU A O 1
ATOM 3076 N N . GLU A 1 404 ? 12.085 11.866 -10.515 1.00 38.72 404 GLU A N 1
ATOM 3077 C CA . GLU A 1 404 ? 12.418 13.291 -10.412 1.00 38.72 404 GLU A CA 1
ATOM 3078 C C . GLU A 1 404 ? 11.198 14.127 -9.994 1.00 38.72 404 GLU A C 1
ATOM 3080 O O . GLU A 1 404 ? 11.296 14.942 -9.078 1.00 38.72 404 GLU A O 1
ATOM 3085 N N . THR A 1 405 ? 10.015 13.881 -10.575 1.00 41.81 405 THR A N 1
ATOM 3086 C CA . THR A 1 405 ? 8.765 14.528 -10.137 1.00 41.81 405 THR A CA 1
ATOM 3087 C C . THR A 1 405 ? 8.378 14.102 -8.717 1.00 41.81 405 THR A C 1
ATOM 3089 O O . THR A 1 405 ? 7.917 14.928 -7.932 1.00 41.81 405 THR A O 1
ATOM 3092 N N . ALA A 1 406 ? 8.602 12.835 -8.357 1.00 40.84 406 ALA A N 1
ATOM 3093 C CA . ALA A 1 406 ? 8.388 12.322 -7.004 1.00 40.84 406 ALA A CA 1
ATOM 3094 C C . ALA A 1 406 ? 9.355 12.933 -5.971 1.00 40.84 406 ALA A C 1
ATOM 3096 O O . ALA A 1 406 ? 8.947 13.184 -4.838 1.00 40.84 406 ALA A O 1
ATOM 3097 N N . ALA A 1 407 ? 10.610 13.191 -6.355 1.00 41.25 407 ALA A N 1
ATOM 3098 C CA . ALA A 1 407 ? 11.600 13.868 -5.518 1.00 41.25 407 ALA A CA 1
ATOM 3099 C C . ALA A 1 407 ? 11.263 15.357 -5.333 1.00 41.25 407 ALA A C 1
ATOM 3101 O O . ALA A 1 407 ? 11.206 15.832 -4.199 1.00 41.25 407 ALA A O 1
ATOM 3102 N N . ALA A 1 408 ? 10.933 16.065 -6.419 1.00 42.19 408 ALA A N 1
ATOM 3103 C CA . ALA A 1 408 ? 10.527 17.469 -6.377 1.00 42.19 408 ALA A CA 1
ATOM 3104 C C . ALA A 1 408 ? 9.262 17.682 -5.522 1.00 42.19 408 ALA A C 1
ATOM 3106 O O . ALA A 1 408 ? 9.232 18.571 -4.674 1.00 42.19 408 ALA A O 1
ATOM 3107 N N . ALA A 1 409 ? 8.255 16.809 -5.656 1.00 39.03 409 ALA A N 1
ATOM 3108 C CA . ALA A 1 409 ? 7.053 16.818 -4.814 1.00 39.03 409 ALA A CA 1
ATOM 3109 C C . ALA A 1 409 ? 7.315 16.449 -3.335 1.00 39.03 409 ALA A C 1
ATOM 3111 O O . ALA A 1 409 ? 6.431 16.613 -2.497 1.00 39.03 409 ALA A O 1
ATOM 3112 N N . ALA A 1 410 ? 8.512 15.954 -3.009 1.00 38.31 410 ALA A N 1
ATOM 3113 C CA . ALA A 1 410 ? 8.978 15.689 -1.649 1.00 38.31 410 ALA A CA 1
ATOM 3114 C C . ALA A 1 410 ? 9.975 16.750 -1.132 1.00 38.31 410 ALA A C 1
ATOM 3116 O O . ALA A 1 410 ? 10.529 16.572 -0.047 1.00 38.31 410 ALA A O 1
ATOM 3117 N N . GLY A 1 411 ? 10.225 17.822 -1.898 1.00 38.31 411 GLY A N 1
ATOM 3118 C CA . GLY A 1 411 ? 11.194 18.870 -1.562 1.00 38.31 411 GLY A CA 1
ATOM 3119 C C . GLY A 1 411 ? 12.665 18.455 -1.692 1.00 38.31 411 GLY A C 1
ATOM 3120 O O . GLY A 1 411 ? 13.527 19.138 -1.153 1.00 38.31 411 GLY A O 1
ATOM 3121 N N . ILE A 1 412 ? 12.958 17.341 -2.373 1.00 42.72 412 ILE A N 1
ATOM 3122 C CA . ILE A 1 412 ? 14.313 16.800 -2.545 1.00 42.72 412 ILE A CA 1
ATOM 3123 C C . ILE A 1 412 ? 14.910 17.370 -3.836 1.00 42.72 412 ILE A C 1
ATOM 3125 O O . ILE A 1 412 ? 14.366 17.155 -4.923 1.00 42.72 412 ILE A O 1
ATOM 3129 N N . THR A 1 413 ? 16.031 18.085 -3.728 1.00 44.94 413 THR A N 1
ATOM 3130 C CA . THR A 1 413 ? 16.741 18.655 -4.887 1.00 44.94 413 THR A CA 1
ATOM 3131 C C . THR A 1 413 ? 17.439 17.575 -5.734 1.00 44.94 413 THR A C 1
ATOM 3133 O O . THR A 1 413 ? 17.672 16.468 -5.245 1.00 44.94 413 THR A O 1
ATOM 3136 N N . PRO A 1 414 ? 17.820 17.853 -7.000 1.00 45.12 414 PRO A N 1
ATOM 3137 C CA . PRO A 1 414 ? 18.550 16.890 -7.832 1.00 45.12 414 PRO A CA 1
ATOM 3138 C C . PRO A 1 414 ? 19.870 16.401 -7.212 1.00 45.12 414 PRO A C 1
ATOM 3140 O O . PRO A 1 414 ? 20.162 15.208 -7.277 1.00 45.12 414 PRO A O 1
ATOM 3143 N N . ASP A 1 415 ? 20.622 17.285 -6.550 1.00 42.06 415 ASP A N 1
ATOM 3144 C CA . ASP A 1 415 ? 21.897 16.942 -5.903 1.00 42.06 415 ASP A CA 1
ATOM 3145 C C . ASP A 1 415 ? 21.688 16.080 -4.643 1.00 42.06 415 ASP A C 1
ATOM 3147 O O . ASP A 1 415 ? 22.446 15.141 -4.374 1.00 42.06 415 ASP A O 1
ATOM 3151 N N . GLU A 1 416 ? 20.618 16.339 -3.883 1.00 39.28 416 GLU A N 1
ATOM 3152 C CA . GLU A 1 416 ? 20.196 15.470 -2.781 1.00 39.28 416 GLU A CA 1
ATOM 3153 C C . GLU A 1 416 ? 19.680 14.122 -3.292 1.00 39.28 416 GLU A C 1
ATOM 3155 O O . GLU A 1 416 ? 19.959 13.103 -2.668 1.00 39.28 416 GLU A O 1
ATOM 3160 N N . LEU A 1 417 ? 18.981 14.081 -4.432 1.00 38.69 417 LEU A N 1
ATOM 3161 C CA . LEU A 1 417 ? 18.523 12.843 -5.065 1.00 38.69 417 LEU A CA 1
ATOM 3162 C C . LEU A 1 417 ? 19.710 11.977 -5.517 1.00 38.69 417 LEU A C 1
ATOM 3164 O O . LEU A 1 417 ? 19.721 10.780 -5.232 1.00 38.69 417 LEU A O 1
ATOM 3168 N N . ASP A 1 418 ? 20.730 12.564 -6.152 1.00 36.75 418 ASP A N 1
ATOM 3169 C CA . ASP A 1 418 ? 21.969 11.850 -6.492 1.00 36.75 418 ASP A CA 1
ATOM 3170 C C . ASP A 1 418 ? 22.731 11.391 -5.243 1.00 36.75 418 ASP A C 1
ATOM 3172 O O . ASP A 1 418 ? 23.260 10.279 -5.232 1.00 36.75 418 ASP A O 1
ATOM 3176 N N . THR A 1 419 ? 22.744 12.191 -4.173 1.00 34.94 419 THR A N 1
ATOM 3177 C CA . THR A 1 419 ? 23.352 11.803 -2.889 1.00 34.94 419 THR A CA 1
ATOM 3178 C C . THR A 1 419 ? 22.611 10.616 -2.264 1.00 34.94 419 THR A C 1
ATOM 3180 O O . THR A 1 419 ? 23.229 9.609 -1.928 1.00 34.94 419 THR A O 1
ATOM 3183 N N . VAL A 1 420 ? 21.280 10.693 -2.168 1.00 34.72 420 VAL A N 1
ATOM 3184 C CA . VAL A 1 420 ? 20.396 9.663 -1.593 1.00 34.72 420 VAL A CA 1
ATOM 3185 C C . VAL A 1 420 ? 20.421 8.358 -2.393 1.00 34.72 420 VAL A C 1
ATOM 3187 O O . VAL A 1 420 ? 20.259 7.286 -1.819 1.00 34.72 420 VAL A O 1
ATOM 3190 N N . VAL A 1 421 ? 20.650 8.414 -3.707 1.00 31.75 421 VAL A N 1
ATOM 3191 C CA . VAL A 1 421 ? 20.792 7.217 -4.553 1.00 31.75 421 VAL A CA 1
ATOM 3192 C C . VAL A 1 421 ? 22.214 6.623 -4.499 1.00 31.75 421 VAL A C 1
ATOM 3194 O O . VAL A 1 421 ? 22.416 5.475 -4.900 1.00 31.75 421 VAL A O 1
ATOM 3197 N N . GLN A 1 422 ? 23.200 7.345 -3.957 1.00 29.69 422 GLN A N 1
ATOM 3198 C CA . GLN A 1 422 ? 24.576 6.858 -3.776 1.00 29.69 422 GLN A CA 1
ATOM 3199 C C . GLN A 1 422 ? 24.864 6.247 -2.389 1.00 29.69 422 GLN A C 1
ATOM 3201 O O . GLN A 1 422 ? 25.897 5.584 -2.251 1.00 29.69 422 GLN A O 1
ATOM 3206 N N . THR A 1 423 ? 23.984 6.425 -1.390 1.00 27.91 423 THR A N 1
ATOM 3207 C CA . THR A 1 423 ? 24.177 5.981 0.014 1.00 27.91 423 THR A CA 1
ATOM 3208 C C . THR A 1 423 ? 23.199 4.906 0.488 1.00 27.91 423 THR A C 1
ATOM 3210 O O . THR A 1 423 ? 23.679 3.834 0.919 1.00 27.91 423 THR A O 1
#

Foldseek 3Di:
DDDDDDDDDDDPVVFQQFFCQRHLLPLLQVQLLCCVVVVHHPVVSVVSLCVSPVDDFDLD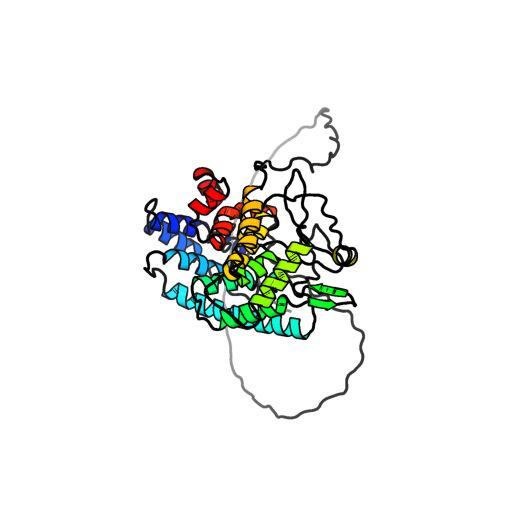LQFFCGGTLNVNLVSQVSNCPVVDNPPVVSNVVSVVSLLVSLVVLLVVLVVCVVVLHADFLLDPFCGRYLLVSLLSCQVPPLPDPSNQSSLVSLLSLQDWGADPNDTGGSNWHCAAPDPVGGFHRTWAFQWCGRHLLSSLLSLLDPSYDYPNSLVSNVSSVVVQVLAWDADPQQGIKGARIGGSVCVVVSHDPPPGFDDCDLGRILLVNLLSQLSNCVSVVPVVSNVVSVVSLVPGDPDDPDDDDDPPDDDDDPDDDDDDDDDDDDDDDDDYDDDDDDDDDDDDDDDDDDDDDDDDDDDDDDDDDDDDDDPPDPDPDPDPDDDPVSVRLSQLVVQCSSVVDRSQVSCVSVVHDPVNVVVSSVD

Nearest PDB structures (foldseek):
  2g0d-assembly1_A  TM=7.947E-01  e=4.963E-11  Lactococcus lactis subsp. lactis

Mean predicted aligned error: 15.4 Å

Solvent-accessible surface area (backbone atoms only — not comparable to full-atom values): 25394 Å² total; per-residue (Å²): 140,79,87,80,79,73,84,79,77,82,61,74,79,56,63,46,42,40,16,40,58,67,24,43,45,33,48,26,41,60,31,35,52,26,38,69,76,64,82,43,46,65,66,63,19,46,54,35,44,52,61,42,65,68,54,91,70,52,77,64,93,80,48,13,32,38,26,27,45,47,22,51,47,56,42,59,55,59,54,35,80,82,79,44,72,83,47,53,72,62,45,54,54,37,49,61,45,46,55,52,52,50,55,55,50,51,54,54,53,50,54,35,59,76,66,67,53,69,42,50,54,70,56,50,14,33,50,33,10,46,42,23,46,44,54,54,35,56,74,79,40,48,88,38,67,64,44,53,54,47,51,47,46,51,34,53,37,59,40,70,41,68,55,98,87,43,80,42,60,37,66,27,22,59,61,50,93,40,97,88,53,79,36,86,89,4,36,37,39,38,13,20,42,58,21,49,17,30,56,31,33,58,68,16,41,79,73,64,88,53,84,54,40,68,61,29,46,52,53,49,47,60,47,50,66,73,50,55,42,80,43,98,85,70,34,63,31,55,58,50,52,44,38,64,62,28,69,71,71,74,48,82,88,69,93,68,79,62,74,83,30,55,49,48,17,42,54,20,35,25,52,12,42,27,34,32,17,61,65,66,71,36,63,66,54,24,53,54,21,50,48,49,55,72,54,54,77,91,71,73,90,74,76,83,76,84,82,81,72,88,72,83,83,79,76,85,86,83,88,84,83,86,90,87,88,82,83,88,90,87,85,88,80,91,81,84,91,88,84,91,85,83,89,91,85,90,86,90,83,85,91,88,89,86,82,87,87,83,88,87,86,83,81,90,78,92,73,96,67,84,81,81,73,76,75,79,80,85,66,88,80,74,54,75,83,54,61,64,61,23,40,38,62,60,40,18,75,73,69,78,48,52,55,65,58,30,20,52,78,68,75,43,50,72,70,54,49,56,51,58,60,72,103

Sequence (423 aa):
MAATAGPTGTDANGAGRQSLATGAVGPPILAIERALNGAGDWTTAHHLVARATSSPIDAGRHIGLYHGAPAVPFLLNAATADDRDRYAAARQSLTRHVRRLVRQRLTVADDRLRRGQPGTFAEYDIFYGLVGTGALLLRHLPDADELGYLLTYITRLTRPCTHDGQRLPGWWVDHDPDPTLPTPGGHANLGMAHGAAGLLALAGRTGHQVSGQTDAIERLYAWFDRWRQDDAAEGSWWPQWLTRDQLRTGRPTQAGLGRPSWCYGAPGIARALQLAAIATNHAGRQTDAEAVLAGLPERPSTRPAHQTRDLPRSGRPSPHRAPGRRRRDDPGHRSAAARPHRTPHPPRTRPGRRLPDRSHRPPPRNGNGPHHRATPNQVGHMSAERLTNGAPAAIAVFAGATLETAAAAAGITPDELDTVVQT

Organism: NCBI:txid121616